Protein AF-A0A960PTH7-F1 (afdb_monomer_lite)

pLDDT: mean 93.3, std 5.94, range [64.81, 98.62]

Sequence (376 aa):
AGHSLGEYNALFAAGCFDFETGLRLVQQRGALMAKVESGGMAAVLGLAEEKVREVLEARGGTVDIANFNLPTQLVLAGPKADVEALVEPLQQTGAERCVVLNVSGAFHSRYMAPVAEEYEAFLRSFSFAPPEIPVLANVDARPYEAGSVAAGLVEQIRSSVRWAETLDFLLGQGVETLEELGPGNVLTKLWATVREAAVAGEAEKAARTLGDEEFRREYGLSYAYVGGASAPGVRGVEFVAALAREGCLAFLDDRRGTEGLAAGVQELRRRLGPQASFGIRLEDDPLRPVEDGGEEARRVEVALSQGVTCVEAAGYHRLTPALVRYRFSGARRDADGTPHAPHRVMALVSRPGAAKLFLEPPPEGIVDDLLAAGQL

Radius of gyration: 33.27 Å; chains: 1; bounding box: 68×44×92 Å

Structure (mmCIF, N/CA/C/O backbone):
data_AF-A0A960PTH7-F1
#
_entry.id   AF-A0A960PTH7-F1
#
loop_
_atom_site.group_PDB
_atom_site.id
_atom_site.type_symbol
_atom_site.label_atom_id
_atom_site.label_alt_id
_atom_site.label_comp_id
_atom_site.label_asym_id
_atom_site.label_entity_id
_atom_site.label_seq_id
_atom_site.pdbx_PDB_ins_code
_atom_site.Cartn_x
_atom_site.Cartn_y
_atom_site.Cartn_z
_atom_site.occupancy
_atom_site.B_iso_or_equiv
_atom_site.auth_seq_id
_atom_site.auth_comp_id
_atom_site.auth_asym_id
_atom_site.auth_atom_id
_atom_site.pdbx_PDB_model_num
ATOM 1 N N . ALA A 1 1 ? 10.901 -14.957 -16.227 1.00 93.88 1 ALA A N 1
ATOM 2 C CA . ALA A 1 1 ? 11.048 -13.548 -16.663 1.00 93.88 1 ALA A CA 1
ATOM 3 C C . ALA A 1 1 ? 12.514 -13.139 -16.557 1.00 93.88 1 ALA A C 1
ATOM 5 O O . ALA A 1 1 ? 13.262 -13.824 -15.870 1.00 93.88 1 ALA A O 1
ATOM 6 N N . GLY A 1 2 ? 12.930 -12.051 -17.205 1.00 96.38 2 GLY A N 1
ATOM 7 C CA . GLY A 1 2 ? 14.285 -11.514 -17.059 1.00 96.38 2 GLY A CA 1
ATOM 8 C C . GLY A 1 2 ? 14.283 -9.993 -17.140 1.00 96.38 2 GLY A C 1
ATOM 9 O O . GLY A 1 2 ? 13.494 -9.433 -17.891 1.00 96.38 2 GLY A O 1
ATOM 10 N N . HIS A 1 3 ? 15.115 -9.332 -16.335 1.00 96.50 3 HIS A N 1
ATOM 11 C CA . HIS A 1 3 ? 15.162 -7.869 -16.243 1.00 96.50 3 HIS A CA 1
ATOM 12 C C . HIS A 1 3 ? 16.068 -7.281 -17.324 1.00 96.50 3 HIS A C 1
ATOM 14 O O . HIS A 1 3 ? 17.238 -7.659 -17.423 1.00 96.50 3 HIS A O 1
ATOM 20 N N . SER A 1 4 ? 15.537 -6.356 -18.126 1.00 95.38 4 SER A N 1
ATOM 21 C CA . SER A 1 4 ? 16.243 -5.685 -19.219 1.00 95.38 4 SER A CA 1
ATOM 22 C C . SER A 1 4 ? 16.925 -6.702 -20.149 1.00 95.38 4 SER A C 1
ATOM 24 O O . SER A 1 4 ? 16.262 -7.501 -20.810 1.00 95.38 4 SER A O 1
ATOM 26 N N . LEU A 1 5 ? 18.259 -6.734 -20.186 1.00 95.06 5 LEU A N 1
ATOM 27 C CA . LEU A 1 5 ? 19.023 -7.696 -20.978 1.00 95.06 5 LEU A CA 1
ATOM 28 C C . LEU A 1 5 ? 18.714 -9.157 -20.603 1.00 95.06 5 LEU A C 1
ATOM 30 O O . LEU A 1 5 ? 18.753 -10.032 -21.465 1.00 95.06 5 LEU A O 1
ATOM 34 N N . GLY A 1 6 ? 18.362 -9.426 -19.344 1.00 96.25 6 GLY A N 1
ATOM 35 C CA . GLY A 1 6 ? 17.998 -10.763 -18.879 1.00 96.25 6 GLY A CA 1
ATOM 36 C C . GLY A 1 6 ? 16.765 -11.345 -19.576 1.00 96.25 6 GLY A C 1
ATOM 37 O O . GLY A 1 6 ? 16.582 -12.560 -19.559 1.00 96.25 6 GLY A O 1
ATOM 38 N N . GLU A 1 7 ? 15.932 -10.520 -20.219 1.00 97.50 7 GLU A N 1
ATOM 39 C CA . GLU A 1 7 ? 14.776 -10.985 -20.993 1.00 97.50 7 GLU A CA 1
ATOM 40 C C . GLU A 1 7 ? 15.187 -11.911 -22.149 1.00 97.50 7 GLU A C 1
ATOM 42 O O . GLU A 1 7 ? 14.515 -12.906 -22.406 1.00 97.50 7 GLU A O 1
ATOM 47 N N . TYR A 1 8 ? 16.351 -11.670 -22.765 1.00 98.06 8 TYR A N 1
ATOM 48 C CA . TYR A 1 8 ? 16.919 -12.546 -23.796 1.00 98.06 8 TYR A CA 1
ATOM 49 C C . TYR A 1 8 ? 17.264 -13.928 -23.234 1.00 98.06 8 TYR A C 1
ATOM 51 O O . TYR A 1 8 ? 16.986 -14.941 -23.871 1.00 98.06 8 TYR A O 1
ATOM 59 N N . ASN A 1 9 ? 17.810 -13.986 -22.016 1.00 96.81 9 ASN A N 1
ATOM 60 C CA . ASN A 1 9 ? 18.118 -15.252 -21.349 1.00 96.81 9 ASN A CA 1
ATOM 61 C C . ASN A 1 9 ? 16.836 -16.023 -21.012 1.00 96.81 9 ASN A C 1
ATOM 63 O O . ASN A 1 9 ? 16.800 -17.243 -21.150 1.00 96.81 9 ASN A O 1
ATOM 67 N N . ALA A 1 10 ? 15.778 -15.318 -20.599 1.00 97.31 10 ALA A N 1
ATOM 68 C CA . ALA A 1 10 ? 14.483 -15.929 -20.318 1.00 97.31 10 ALA A CA 1
ATOM 69 C C . ALA A 1 10 ? 13.827 -16.493 -21.590 1.00 97.31 10 ALA A C 1
ATOM 71 O O . ALA A 1 10 ? 13.313 -17.607 -21.561 1.00 97.31 10 ALA A O 1
ATOM 72 N N . LEU A 1 11 ? 13.887 -15.763 -22.707 1.00 98.31 11 LEU A N 1
ATOM 73 C CA . LEU A 1 11 ? 13.382 -16.224 -24.006 1.00 98.31 11 LEU A CA 1
ATOM 74 C C . LEU A 1 11 ? 14.188 -17.408 -24.555 1.00 98.31 11 LEU A C 1
ATOM 76 O O . LEU A 1 11 ? 13.600 -18.360 -25.065 1.00 98.31 11 LEU A O 1
ATOM 80 N N . PHE A 1 12 ? 15.515 -17.387 -24.399 1.00 98.00 12 PHE A N 1
ATOM 81 C CA . PHE A 1 12 ? 16.378 -18.525 -24.718 1.00 98.00 12 PHE A CA 1
ATOM 82 C C . PHE A 1 12 ? 15.995 -19.765 -23.901 1.00 98.00 12 PHE A C 1
ATOM 84 O O . PHE A 1 12 ? 15.771 -20.833 -24.465 1.00 98.00 12 PHE A O 1
ATOM 91 N N . ALA A 1 13 ? 15.854 -19.619 -22.579 1.00 97.44 13 ALA A N 1
ATOM 92 C CA . ALA A 1 13 ? 15.452 -20.712 -21.695 1.00 97.44 13 ALA A CA 1
ATOM 93 C C . ALA A 1 13 ? 14.042 -21.249 -22.007 1.00 97.44 13 ALA A C 1
ATOM 95 O O . ALA A 1 13 ? 13.768 -22.418 -21.757 1.00 97.44 13 ALA A O 1
ATOM 96 N N . ALA A 1 14 ? 13.166 -20.412 -22.572 1.00 98.00 14 ALA A N 1
ATOM 97 C CA . ALA A 1 14 ? 11.835 -20.792 -23.038 1.00 98.00 14 ALA A CA 1
ATOM 98 C C . ALA A 1 14 ? 11.810 -21.335 -24.481 1.00 98.00 14 ALA A C 1
ATOM 100 O O . ALA A 1 14 ? 10.728 -21.492 -25.042 1.00 98.00 14 ALA A O 1
ATOM 101 N N . GLY A 1 15 ? 12.968 -21.581 -25.104 1.00 98.00 15 GLY A N 1
ATOM 102 C CA . GLY A 1 15 ? 13.062 -22.216 -26.422 1.00 98.00 15 GLY A CA 1
ATOM 103 C C . GLY A 1 15 ? 12.757 -21.302 -27.613 1.00 98.00 15 GLY A C 1
ATOM 104 O O . GLY A 1 15 ? 12.585 -21.793 -28.725 1.00 98.00 15 GLY A O 1
ATOM 105 N N . CYS A 1 16 ? 12.709 -19.977 -27.429 1.00 98.25 16 CYS A N 1
ATOM 106 C CA . CYS A 1 16 ? 12.336 -19.051 -28.509 1.00 98.25 16 CYS A CA 1
ATOM 107 C C . CYS A 1 16 ? 13.377 -18.980 -29.641 1.00 98.25 16 CYS A C 1
ATOM 109 O O . CYS A 1 16 ? 13.038 -18.619 -30.768 1.00 98.25 16 CYS A O 1
ATOM 111 N N . PHE A 1 17 ? 14.642 -19.272 -29.335 1.00 98.19 17 PHE A N 1
ATOM 112 C CA . PHE A 1 17 ? 15.774 -19.283 -30.263 1.00 98.19 17 PHE A CA 1
ATOM 113 C C . PHE A 1 17 ? 16.934 -20.105 -29.685 1.00 98.19 17 PHE A C 1
ATOM 115 O O . PHE A 1 17 ? 16.954 -20.401 -28.491 1.00 98.19 17 PHE A O 1
ATOM 122 N N . ASP A 1 18 ? 17.912 -20.461 -30.520 1.00 98.12 18 ASP A N 1
ATOM 123 C CA . ASP A 1 18 ? 19.116 -21.181 -30.093 1.00 98.12 18 ASP A CA 1
ATOM 124 C C . ASP A 1 18 ? 20.200 -20.260 -29.498 1.00 98.12 18 ASP A C 1
ATOM 126 O O . ASP A 1 18 ? 20.119 -19.030 -29.532 1.00 98.12 18 ASP A O 1
ATOM 130 N N . PHE A 1 19 ? 21.240 -20.866 -28.922 1.00 97.81 19 PHE A N 1
ATOM 131 C CA . PHE A 1 19 ? 22.299 -20.138 -28.220 1.00 97.81 19 PHE A CA 1
ATOM 132 C C . PHE A 1 19 ? 23.084 -19.188 -29.138 1.00 97.81 19 PHE A C 1
ATOM 134 O O . PHE A 1 19 ? 23.371 -18.054 -28.752 1.00 97.81 19 PHE A O 1
ATOM 141 N N . GLU A 1 20 ? 23.415 -19.626 -30.358 1.00 98.19 20 GLU A N 1
ATOM 142 C CA . GLU A 1 20 ? 24.152 -18.802 -31.323 1.00 98.19 20 GLU A CA 1
ATOM 143 C C . GLU A 1 20 ? 23.335 -17.571 -31.729 1.00 98.19 20 GLU A C 1
ATOM 145 O O . GLU A 1 20 ? 23.852 -16.450 -31.737 1.00 98.19 20 GLU A O 1
ATOM 150 N N . THR A 1 21 ? 22.042 -17.760 -31.997 1.00 98.06 21 THR A N 1
ATOM 151 C CA . THR A 1 21 ? 21.104 -16.669 -32.258 1.00 98.06 21 THR A CA 1
ATOM 152 C C . THR A 1 21 ? 21.061 -15.717 -31.072 1.00 98.06 21 THR A C 1
ATOM 154 O O . THR A 1 21 ? 21.296 -14.524 -31.252 1.00 98.06 21 THR A O 1
ATOM 157 N N . GLY A 1 22 ? 20.863 -16.227 -29.853 1.00 98.00 22 GLY A N 1
ATOM 158 C CA . GLY A 1 22 ? 20.841 -15.414 -28.636 1.00 98.00 22 GLY A CA 1
ATOM 159 C C . GLY A 1 22 ? 22.091 -14.544 -28.464 1.00 98.00 22 GLY A C 1
ATOM 160 O O . GLY A 1 22 ? 21.979 -13.348 -28.186 1.00 98.00 22 GLY A O 1
ATOM 161 N N . LEU A 1 23 ? 23.282 -15.101 -28.711 1.00 97.88 23 LEU A N 1
ATOM 162 C CA . LEU A 1 23 ? 24.537 -14.346 -28.677 1.00 97.88 23 LEU A CA 1
ATOM 163 C C . LEU A 1 23 ? 24.570 -13.223 -29.716 1.00 97.88 23 LEU A C 1
ATOM 165 O O . LEU A 1 23 ? 24.941 -12.098 -29.380 1.00 97.88 23 LEU A O 1
ATOM 169 N N . ARG A 1 24 ? 24.161 -13.498 -30.960 1.00 98.38 24 ARG A N 1
ATOM 170 C CA . ARG A 1 24 ? 24.108 -12.490 -32.034 1.00 98.38 24 ARG A CA 1
ATOM 171 C C . ARG A 1 24 ? 23.118 -11.372 -31.705 1.00 98.38 24 ARG A C 1
ATOM 173 O O . ARG A 1 24 ? 23.429 -10.202 -31.924 1.00 98.38 24 ARG A O 1
ATOM 180 N N . LEU A 1 25 ? 21.962 -11.720 -31.138 1.00 98.38 25 LEU A N 1
ATOM 181 C CA . LEU A 1 25 ? 20.942 -10.768 -30.696 1.00 98.38 25 LEU A CA 1
ATOM 182 C C . LEU A 1 25 ? 21.478 -9.821 -29.617 1.00 98.38 25 LEU A C 1
ATOM 184 O O . LEU A 1 25 ? 21.355 -8.600 -29.755 1.00 98.38 25 LEU A O 1
ATOM 188 N N . VAL A 1 26 ? 22.098 -10.373 -28.571 1.00 97.75 26 VAL A N 1
ATOM 189 C CA . VAL A 1 26 ? 22.667 -9.604 -27.455 1.00 97.75 26 VAL A CA 1
ATOM 190 C C . VAL A 1 26 ? 23.863 -8.766 -27.906 1.00 97.75 26 VAL A C 1
ATOM 192 O O . VAL A 1 26 ? 23.957 -7.593 -27.538 1.00 97.75 26 VAL A O 1
ATOM 195 N N . GLN A 1 27 ? 24.749 -9.327 -28.733 1.00 98.12 27 GLN A N 1
ATOM 196 C CA . GLN A 1 27 ? 25.899 -8.615 -29.287 1.00 98.12 27 GLN A CA 1
ATOM 197 C C . GLN A 1 27 ? 25.453 -7.399 -30.098 1.00 98.12 27 GLN A C 1
ATOM 199 O O . GLN A 1 27 ? 25.960 -6.302 -29.868 1.00 98.12 27 GLN A O 1
ATOM 204 N N . GLN A 1 28 ? 24.493 -7.574 -31.012 1.00 97.94 28 GLN A N 1
ATOM 205 C CA . GLN A 1 28 ? 24.005 -6.472 -31.834 1.00 97.94 28 GLN A CA 1
ATOM 206 C C . GLN A 1 28 ? 23.316 -5.405 -30.981 1.00 97.94 28 GLN A C 1
ATOM 208 O O . GLN A 1 28 ? 23.602 -4.222 -31.148 1.00 97.94 28 GLN A O 1
ATOM 213 N N . ARG A 1 29 ? 22.464 -5.802 -30.025 1.00 97.00 29 ARG A N 1
ATOM 214 C CA . ARG A 1 29 ? 21.823 -4.858 -29.097 1.00 97.00 29 ARG A CA 1
ATOM 215 C C . ARG A 1 29 ? 22.868 -4.046 -28.333 1.00 97.00 29 ARG A C 1
ATOM 217 O O . ARG A 1 29 ? 22.793 -2.822 -28.310 1.00 97.00 29 ARG A O 1
ATOM 224 N N . GLY A 1 30 ? 23.860 -4.715 -27.746 1.00 95.38 30 GLY A N 1
ATOM 225 C CA . GLY A 1 30 ? 24.946 -4.063 -27.015 1.00 95.38 30 GLY A CA 1
ATOM 226 C C . GLY A 1 30 ? 25.763 -3.117 -27.895 1.00 95.38 30 GLY A C 1
ATOM 227 O O . GLY A 1 30 ? 26.033 -1.991 -27.488 1.00 95.38 30 GLY A O 1
ATOM 228 N N . ALA A 1 31 ? 26.098 -3.535 -29.119 1.00 96.69 31 ALA A N 1
ATOM 229 C CA . ALA A 1 31 ? 26.836 -2.715 -30.073 1.00 96.69 31 ALA A CA 1
ATOM 230 C C . ALA A 1 31 ? 26.061 -1.456 -30.485 1.00 96.69 31 ALA A C 1
ATOM 232 O O . ALA A 1 31 ? 26.655 -0.385 -30.564 1.00 96.69 31 ALA A O 1
ATOM 233 N N . LEU A 1 32 ? 24.749 -1.559 -30.726 1.00 96.06 32 LEU A N 1
ATOM 234 C CA . LEU A 1 32 ? 23.913 -0.402 -31.050 1.00 96.06 32 LEU A CA 1
ATOM 235 C C . LEU A 1 32 ? 23.756 0.538 -29.847 1.00 96.06 32 LEU A C 1
ATOM 237 O O . LEU A 1 32 ? 23.947 1.742 -29.984 1.00 96.06 32 LEU A O 1
ATOM 241 N N . MET A 1 33 ? 23.485 -0.005 -28.657 1.00 93.19 33 MET A N 1
ATOM 242 C CA . MET A 1 33 ? 23.345 0.789 -27.431 1.00 93.19 33 MET A CA 1
ATOM 243 C C . MET A 1 33 ? 24.646 1.503 -27.039 1.00 93.19 33 MET A C 1
ATOM 245 O O . MET A 1 33 ? 24.597 2.619 -26.530 1.00 93.19 33 MET A O 1
ATOM 249 N N . ALA A 1 34 ? 25.809 0.903 -27.310 1.00 91.88 34 ALA A N 1
ATOM 250 C CA . ALA A 1 34 ? 27.113 1.507 -27.039 1.00 91.88 34 ALA A CA 1
ATOM 251 C C . ALA A 1 34 ? 27.437 2.718 -27.935 1.00 91.88 34 ALA A C 1
ATOM 253 O O . ALA A 1 34 ? 28.295 3.516 -27.567 1.00 91.88 34 ALA A O 1
ATOM 254 N N . LYS A 1 35 ? 26.764 2.876 -29.086 1.00 90.81 35 LYS A N 1
ATOM 255 C CA . LYS A 1 35 ? 26.914 4.059 -29.957 1.00 90.81 35 LYS A CA 1
ATOM 256 C C . LYS A 1 35 ? 26.197 5.293 -29.410 1.00 90.81 35 LYS A C 1
ATOM 258 O O . LYS A 1 35 ? 26.411 6.387 -29.920 1.00 90.81 35 LYS A O 1
ATOM 263 N N . VAL A 1 36 ? 25.304 5.121 -28.434 1.00 90.25 36 VAL A N 1
ATOM 264 C CA . VAL A 1 36 ? 24.558 6.238 -27.860 1.00 90.25 36 VAL A CA 1
ATOM 265 C C . VAL A 1 36 ? 25.483 7.054 -26.967 1.00 90.25 36 VAL A C 1
ATOM 267 O O . VAL A 1 36 ? 26.078 6.537 -26.019 1.00 90.25 36 VAL A O 1
ATOM 270 N N . GLU A 1 37 ? 25.542 8.349 -27.255 1.00 88.19 37 GLU A N 1
ATOM 271 C CA . GLU A 1 37 ? 26.291 9.338 -26.489 1.00 88.19 37 GLU A CA 1
ATOM 272 C C . GLU A 1 37 ? 25.348 10.345 -25.818 1.00 88.19 37 GLU A C 1
ATOM 274 O O . GLU A 1 37 ? 24.169 10.454 -26.155 1.00 88.19 37 GLU A O 1
ATOM 279 N N . SER A 1 38 ? 25.888 11.127 -24.881 1.00 88.00 38 SER A N 1
ATOM 280 C CA . SER A 1 38 ? 25.204 12.253 -24.217 1.00 88.00 38 SER A CA 1
ATOM 281 C C . SER A 1 38 ? 23.955 11.903 -23.384 1.00 88.00 38 SER A C 1
ATOM 283 O O . SER A 1 38 ? 23.288 12.806 -22.869 1.00 88.00 38 SER A O 1
ATOM 285 N N . GLY A 1 39 ? 23.656 10.617 -23.192 1.00 94.69 39 GLY A N 1
ATOM 286 C CA . GLY A 1 39 ? 22.621 10.146 -22.278 1.00 94.69 39 GLY A CA 1
ATOM 287 C C . GLY A 1 39 ? 23.155 9.903 -20.867 1.00 94.69 39 GLY A C 1
ATOM 288 O O . GLY A 1 39 ? 24.359 9.785 -20.639 1.00 94.69 39 GLY A O 1
ATOM 289 N N . GLY A 1 40 ? 22.244 9.815 -19.908 1.00 96.69 40 GLY A N 1
ATOM 290 C CA . GLY A 1 40 ? 22.547 9.429 -18.537 1.00 96.69 40 GLY A CA 1
ATOM 291 C C . GLY A 1 40 ? 21.363 8.732 -17.885 1.00 96.69 40 GLY A C 1
ATOM 292 O O . GLY A 1 40 ? 20.231 8.806 -18.370 1.00 96.69 40 GLY A O 1
ATOM 293 N N . MET A 1 41 ? 21.640 8.052 -16.774 1.00 98.38 41 MET A N 1
ATOM 294 C CA . MET A 1 41 ? 20.618 7.424 -15.943 1.00 98.38 41 MET A CA 1
ATOM 295 C C . MET A 1 41 ? 20.898 7.665 -14.460 1.00 98.38 41 MET A C 1
ATOM 297 O O . MET A 1 41 ? 22.057 7.785 -14.060 1.00 98.38 41 MET A O 1
ATOM 301 N N . ALA A 1 42 ? 19.853 7.696 -13.636 1.00 98.31 42 ALA A N 1
ATOM 302 C CA . ALA A 1 42 ? 19.981 7.785 -12.183 1.00 98.31 42 ALA A CA 1
ATOM 303 C C . ALA A 1 42 ? 18.985 6.863 -11.477 1.00 98.31 42 ALA A C 1
ATOM 305 O O . ALA A 1 42 ? 17.810 6.832 -11.826 1.00 98.31 42 ALA A O 1
ATOM 306 N N . ALA A 1 43 ? 19.446 6.123 -10.471 1.00 98.25 43 ALA A N 1
ATOM 307 C CA . ALA A 1 43 ? 18.582 5.344 -9.593 1.00 98.25 43 ALA A CA 1
ATOM 308 C C . ALA A 1 43 ? 18.042 6.227 -8.463 1.00 98.25 43 ALA A C 1
ATOM 310 O O . ALA A 1 43 ? 18.821 6.910 -7.797 1.00 98.25 43 ALA A O 1
ATOM 311 N N . VAL A 1 44 ? 16.734 6.166 -8.227 1.00 98.44 44 VAL A N 1
ATOM 312 C CA . VAL A 1 44 ? 16.020 6.881 -7.162 1.00 98.44 44 VAL A CA 1
ATOM 313 C C . VAL A 1 44 ? 15.465 5.848 -6.188 1.00 98.44 44 VAL A C 1
ATOM 315 O O . VAL A 1 44 ? 14.751 4.935 -6.602 1.00 98.44 44 VAL A O 1
ATOM 318 N N . LEU A 1 45 ? 15.824 5.968 -4.911 1.00 97.88 45 LEU A N 1
ATOM 319 C CA . LEU A 1 45 ? 15.453 5.045 -3.838 1.00 97.88 45 LEU A CA 1
ATOM 320 C C . LEU A 1 45 ? 14.666 5.775 -2.750 1.00 97.88 45 LEU A C 1
ATOM 322 O O . LEU A 1 45 ? 15.040 6.880 -2.351 1.00 97.88 45 LEU A O 1
ATOM 326 N N . GLY A 1 46 ? 13.616 5.127 -2.251 1.00 96.56 46 GLY A N 1
ATOM 327 C CA . GLY A 1 46 ? 12.817 5.601 -1.123 1.00 96.56 46 GLY A CA 1
ATOM 328 C C . GLY A 1 46 ? 11.827 6.715 -1.469 1.00 96.56 46 GLY A C 1
ATOM 329 O O . GLY A 1 46 ? 11.315 7.360 -0.564 1.00 96.56 46 GLY A O 1
ATOM 330 N N . LEU A 1 47 ? 11.544 6.957 -2.754 1.00 97.31 47 LEU A N 1
ATOM 331 C CA . LEU A 1 47 ? 10.579 7.974 -3.182 1.00 97.31 47 LEU A CA 1
ATOM 332 C C . LEU A 1 47 ? 9.504 7.364 -4.076 1.00 97.31 47 LEU A C 1
ATOM 334 O O . LEU A 1 47 ? 9.827 6.677 -5.042 1.00 97.31 47 LEU A O 1
ATOM 338 N N . ALA A 1 48 ? 8.241 7.634 -3.747 1.00 96.38 48 ALA A N 1
ATOM 339 C CA . ALA A 1 48 ? 7.091 7.156 -4.505 1.00 96.38 48 ALA A CA 1
ATOM 340 C C . ALA A 1 48 ? 7.056 7.738 -5.928 1.00 96.38 48 ALA A C 1
ATOM 342 O O . ALA A 1 48 ? 7.461 8.885 -6.154 1.00 96.38 48 ALA A O 1
ATOM 343 N N . GLU A 1 49 ? 6.536 6.956 -6.873 1.00 96.00 49 GLU A N 1
ATOM 344 C CA . GLU A 1 49 ? 6.416 7.326 -8.286 1.00 96.00 49 GLU A CA 1
ATOM 345 C C . GLU A 1 49 ? 5.732 8.677 -8.496 1.00 96.00 49 GLU A C 1
ATOM 347 O O . GLU A 1 49 ? 6.225 9.497 -9.271 1.00 96.00 49 GLU A O 1
ATOM 352 N N . GLU A 1 50 ? 4.644 8.945 -7.779 1.00 96.81 50 GLU A N 1
ATOM 353 C CA . GLU A 1 50 ? 3.870 10.178 -7.916 1.00 96.81 50 GLU A CA 1
ATOM 354 C C . GLU A 1 50 ? 4.738 11.402 -7.611 1.00 96.81 50 GLU A C 1
ATOM 356 O O . GLU A 1 50 ? 4.729 12.383 -8.353 1.00 96.81 50 GLU A O 1
ATOM 361 N N . LYS A 1 51 ? 5.569 11.316 -6.566 1.00 97.38 51 LYS A N 1
ATOM 362 C CA . LYS A 1 51 ? 6.494 12.390 -6.183 1.00 97.38 51 LYS A CA 1
ATOM 363 C C . LYS A 1 51 ? 7.633 12.560 -7.169 1.00 97.38 51 LYS A C 1
ATOM 365 O O . LYS A 1 51 ? 8.036 13.687 -7.444 1.00 97.38 51 LYS A O 1
ATOM 370 N N . VAL A 1 52 ? 8.125 11.467 -7.744 1.00 97.25 52 VAL A N 1
ATOM 371 C CA . VAL A 1 52 ? 9.105 11.550 -8.828 1.00 97.25 52 VAL A CA 1
ATOM 372 C C . VAL A 1 52 ? 8.492 12.258 -10.037 1.00 97.25 52 VAL A C 1
ATOM 374 O O . VAL A 1 52 ? 9.105 13.187 -10.557 1.00 97.25 52 VAL A O 1
ATOM 377 N N . ARG A 1 53 ? 7.266 11.903 -10.444 1.00 96.19 53 ARG A N 1
ATOM 378 C CA . ARG A 1 53 ? 6.565 12.553 -11.564 1.00 96.19 53 ARG A CA 1
ATOM 379 C C . ARG A 1 53 ? 6.348 14.048 -11.335 1.00 96.19 53 ARG A C 1
ATOM 381 O O . ARG A 1 53 ? 6.667 14.824 -12.230 1.00 96.19 53 ARG A O 1
ATOM 388 N N . GLU A 1 54 ? 5.916 14.454 -10.139 1.00 95.38 54 GLU A N 1
ATOM 389 C CA . GLU A 1 54 ? 5.777 15.873 -9.763 1.00 95.38 54 GLU A CA 1
ATOM 390 C C . GLU A 1 54 ? 7.084 16.659 -10.004 1.00 95.38 54 GLU A C 1
ATOM 392 O O . GLU A 1 54 ? 7.074 17.750 -10.581 1.00 95.38 54 GLU A O 1
ATOM 397 N N . VAL A 1 55 ? 8.233 16.090 -9.616 1.00 95.75 55 VAL A N 1
ATOM 398 C CA . VAL A 1 55 ? 9.551 16.718 -9.817 1.00 95.75 55 VAL A CA 1
ATOM 399 C C . VAL A 1 55 ? 9.933 16.779 -11.300 1.00 95.75 55 VAL A C 1
ATOM 401 O O . VAL A 1 55 ? 10.468 17.796 -11.751 1.00 95.75 55 VAL A O 1
ATOM 404 N N . LEU A 1 56 ? 9.664 15.718 -12.067 1.00 95.56 56 LEU A N 1
ATOM 405 C CA . LEU A 1 56 ? 9.963 15.664 -13.503 1.00 95.56 56 LEU A CA 1
ATOM 406 C C . LEU A 1 56 ? 9.139 16.686 -14.302 1.00 95.56 56 LEU A C 1
ATOM 408 O O . LEU A 1 56 ? 9.679 17.374 -15.174 1.00 95.56 56 LEU A O 1
ATOM 412 N N . GLU A 1 57 ? 7.850 16.819 -13.990 1.00 92.75 57 GLU A N 1
ATOM 413 C CA . GLU A 1 57 ? 6.948 17.781 -14.631 1.00 92.75 57 GLU A CA 1
ATOM 414 C C . GLU A 1 57 ? 7.390 19.224 -14.367 1.00 92.75 57 GLU A C 1
ATOM 416 O O . GLU A 1 57 ? 7.487 20.026 -15.299 1.00 92.75 57 GLU A O 1
ATOM 421 N N . ALA A 1 58 ? 7.774 19.538 -13.125 1.00 90.81 58 ALA A N 1
ATOM 422 C CA . ALA A 1 58 ? 8.286 20.857 -12.753 1.00 90.81 58 ALA A CA 1
ATOM 423 C C . ALA A 1 58 ? 9.590 21.246 -13.482 1.00 90.81 58 ALA A C 1
ATOM 425 O O . ALA A 1 58 ? 9.951 22.424 -13.524 1.00 90.81 58 ALA A O 1
ATOM 426 N N . ARG A 1 59 ? 10.310 20.272 -14.054 1.00 84.88 59 ARG A N 1
ATOM 427 C CA . ARG A 1 59 ? 11.611 20.450 -14.721 1.00 84.88 59 ARG A CA 1
ATOM 428 C C . ARG A 1 59 ? 11.550 20.315 -16.245 1.00 84.88 59 ARG A C 1
ATOM 430 O O . ARG A 1 59 ? 12.592 20.320 -16.890 1.00 84.88 59 ARG A O 1
ATOM 437 N N . GLY A 1 60 ? 10.351 20.265 -16.827 1.00 80.12 60 GLY A N 1
ATOM 438 C CA . GLY A 1 60 ? 10.161 20.346 -18.278 1.00 80.12 60 GLY A CA 1
ATOM 439 C C . GLY A 1 60 ? 10.124 19.005 -19.018 1.00 80.12 60 GLY A C 1
ATOM 440 O O . GLY A 1 60 ? 10.144 19.008 -20.246 1.00 80.12 60 GLY A O 1
ATOM 441 N N . GLY A 1 61 ? 10.034 17.870 -18.311 1.00 82.44 61 GLY A N 1
ATOM 442 C CA . GLY A 1 61 ? 9.655 16.579 -18.908 1.00 82.44 61 GLY A CA 1
ATOM 443 C C . GLY A 1 61 ? 10.634 15.981 -19.932 1.00 82.44 61 GLY A C 1
ATOM 444 O O . GLY A 1 61 ? 10.208 15.224 -20.808 1.00 82.44 61 GLY A O 1
ATOM 445 N N . THR A 1 62 ? 11.927 16.312 -19.848 1.00 92.81 62 THR A N 1
ATOM 446 C CA . THR A 1 62 ? 12.996 15.773 -20.716 1.00 92.81 62 THR A CA 1
ATOM 447 C C . THR A 1 62 ? 13.573 14.440 -20.230 1.00 92.81 62 THR A C 1
ATOM 449 O O . THR A 1 62 ? 14.381 13.823 -20.918 1.00 92.81 62 THR A O 1
ATOM 452 N N . VAL A 1 63 ? 13.169 13.972 -19.050 1.00 97.31 63 VAL A N 1
ATOM 453 C CA . VAL A 1 63 ? 13.659 12.735 -18.436 1.00 97.31 63 VAL A CA 1
ATOM 454 C C . VAL A 1 63 ? 12.503 11.750 -18.297 1.00 97.31 63 VAL A C 1
ATOM 456 O O . VAL A 1 63 ? 11.447 12.092 -17.767 1.00 97.31 63 VAL A O 1
ATOM 459 N N . ASP A 1 64 ? 12.718 10.527 -18.772 1.00 97.81 64 ASP A N 1
ATOM 460 C CA . ASP A 1 64 ? 11.780 9.412 -18.669 1.00 97.81 64 ASP A CA 1
ATOM 461 C C . ASP A 1 64 ? 12.082 8.556 -17.433 1.00 97.81 64 ASP A C 1
ATOM 463 O O . ASP A 1 64 ? 13.215 8.501 -16.947 1.00 97.81 64 ASP A O 1
ATOM 467 N N . ILE A 1 65 ? 11.077 7.822 -16.953 1.00 98.31 65 ILE A N 1
ATOM 468 C CA . ILE A 1 65 ? 11.288 6.730 -15.997 1.00 98.31 65 ILE A CA 1
ATOM 469 C C . ILE A 1 65 ? 11.587 5.462 -16.804 1.00 98.31 65 ILE A C 1
ATOM 471 O O . ILE A 1 65 ? 10.708 4.906 -17.457 1.00 98.31 65 ILE A O 1
ATOM 475 N N . ALA A 1 66 ? 12.835 5.009 -16.767 1.00 98.25 66 ALA A N 1
ATOM 476 C CA . ALA A 1 66 ? 13.332 3.844 -17.494 1.00 98.25 66 ALA A CA 1
ATOM 477 C C . ALA A 1 66 ? 13.016 2.511 -16.808 1.00 98.25 66 ALA A C 1
ATOM 479 O O . ALA A 1 66 ? 12.790 1.506 -17.480 1.00 98.25 66 ALA A O 1
ATOM 480 N N . ASN A 1 67 ? 12.991 2.471 -15.476 1.00 98.50 67 ASN A N 1
ATOM 481 C CA . ASN A 1 67 ? 12.675 1.250 -14.738 1.00 98.50 67 ASN A CA 1
ATOM 482 C C . ASN A 1 67 ? 11.754 1.553 -13.560 1.00 98.50 67 ASN A C 1
ATOM 484 O O . ASN A 1 67 ? 12.056 2.424 -12.745 1.00 98.50 67 ASN A O 1
ATOM 488 N N . PHE A 1 68 ? 10.704 0.749 -13.431 1.00 98.25 68 PHE A N 1
ATOM 489 C CA . PHE A 1 68 ? 9.871 0.638 -12.241 1.00 98.25 68 PHE A CA 1
ATOM 490 C C . PHE A 1 68 ? 10.269 -0.659 -11.538 1.00 98.25 68 PHE A C 1
ATOM 492 O O . PHE A 1 68 ? 9.778 -1.726 -11.900 1.00 98.25 68 PHE A O 1
ATOM 499 N N . ASN A 1 69 ? 11.230 -0.606 -10.609 1.00 97.81 69 ASN A N 1
ATOM 500 C CA . ASN A 1 69 ? 11.756 -1.814 -9.958 1.00 97.81 69 ASN A CA 1
ATOM 501 C C . ASN A 1 69 ? 10.956 -2.189 -8.705 1.00 97.81 69 ASN A C 1
ATOM 503 O O . ASN A 1 69 ? 10.710 -3.370 -8.482 1.00 97.81 69 ASN A O 1
ATOM 507 N N . LEU A 1 70 ? 10.552 -1.184 -7.924 1.00 96.69 70 LEU A N 1
ATOM 508 C CA . LEU A 1 70 ? 9.597 -1.250 -6.810 1.00 96.69 70 LEU A CA 1
ATOM 509 C C . LEU A 1 70 ? 8.780 0.055 -6.800 1.00 96.69 70 LEU A C 1
ATOM 511 O O . LEU A 1 70 ? 9.234 1.029 -7.408 1.00 96.69 70 LEU A O 1
ATOM 515 N N . PRO A 1 71 ? 7.665 0.138 -6.047 1.00 94.38 71 PRO A N 1
ATOM 516 C CA . PRO A 1 71 ? 6.897 1.382 -5.897 1.00 94.38 71 PRO A CA 1
ATOM 517 C C . PRO A 1 71 ? 7.726 2.602 -5.458 1.00 94.38 71 PRO A C 1
ATOM 519 O O . PRO A 1 71 ? 7.372 3.738 -5.758 1.00 94.38 71 PRO A O 1
ATOM 522 N N . THR A 1 72 ? 8.847 2.370 -4.765 1.00 96.06 72 THR A N 1
ATOM 523 C CA . THR A 1 72 ? 9.771 3.411 -4.284 1.00 96.06 72 THR A CA 1
ATOM 524 C C . THR A 1 72 ? 11.203 3.261 -4.810 1.00 96.06 72 THR A C 1
ATOM 526 O O . THR A 1 72 ? 12.120 3.918 -4.315 1.00 96.06 72 THR A O 1
ATOM 529 N N . GLN A 1 73 ? 11.424 2.395 -5.806 1.00 97.81 73 GLN A N 1
ATOM 530 C CA . GLN A 1 73 ? 12.725 2.217 -6.456 1.00 97.81 73 GLN A CA 1
ATOM 531 C C . GLN A 1 73 ? 12.575 2.333 -7.967 1.00 97.81 73 GLN A C 1
ATOM 533 O O . GLN A 1 73 ? 12.129 1.400 -8.641 1.00 97.81 73 GLN A O 1
ATOM 538 N N . LEU A 1 74 ? 13.026 3.463 -8.500 1.00 98.44 74 LEU A N 1
ATOM 539 C CA . LEU A 1 74 ? 12.899 3.817 -9.908 1.00 98.44 74 LEU A CA 1
ATOM 540 C C . LEU A 1 74 ? 14.272 4.077 -10.528 1.00 98.44 74 LEU A C 1
ATOM 542 O O . LEU A 1 74 ? 15.255 4.332 -9.828 1.00 98.44 74 LEU A O 1
ATOM 546 N N . VAL A 1 75 ? 14.345 4.037 -11.854 1.00 98.50 75 VAL A N 1
ATOM 547 C CA . VAL A 1 75 ? 15.504 4.528 -12.606 1.00 98.50 75 VAL A CA 1
ATOM 548 C C . VAL A 1 75 ? 15.028 5.550 -13.619 1.00 98.50 75 VAL A C 1
ATOM 550 O O . VAL A 1 75 ? 14.084 5.296 -14.359 1.00 98.50 75 VAL A O 1
ATOM 553 N N . LEU A 1 76 ? 15.690 6.697 -13.644 1.00 98.50 76 LEU A N 1
ATOM 554 C CA . LEU A 1 76 ? 15.460 7.788 -14.578 1.00 98.50 76 LEU A CA 1
ATOM 555 C C . LEU A 1 76 ? 16.444 7.701 -15.740 1.00 98.50 76 LEU A C 1
ATOM 557 O O . LEU A 1 76 ? 17.581 7.277 -15.534 1.00 98.50 76 LEU A O 1
ATOM 561 N N . ALA A 1 77 ? 16.033 8.132 -16.929 1.00 98.19 77 ALA A N 1
ATOM 562 C CA . ALA A 1 77 ? 16.873 8.176 -18.120 1.00 98.19 77 ALA A CA 1
ATOM 563 C C . ALA A 1 77 ? 16.555 9.398 -18.989 1.00 98.19 77 ALA A C 1
ATOM 565 O O . ALA A 1 77 ? 15.396 9.711 -19.249 1.00 98.19 77 ALA A O 1
ATOM 566 N N . GLY A 1 78 ? 17.591 10.079 -19.470 1.00 97.50 78 GLY A N 1
ATOM 567 C CA . GLY A 1 78 ? 17.445 11.255 -20.325 1.00 97.50 78 GLY A CA 1
ATOM 568 C C . GLY A 1 78 ? 18.791 11.884 -20.677 1.00 97.50 78 GLY A C 1
ATOM 569 O O . GLY A 1 78 ? 19.828 11.225 -20.530 1.00 97.50 78 GLY A O 1
ATOM 570 N N . PRO A 1 79 ? 18.813 13.149 -21.133 1.00 96.56 79 PRO A N 1
ATOM 571 C CA . PRO A 1 79 ? 20.054 13.886 -21.332 1.00 96.56 79 PRO A CA 1
ATOM 572 C C . PRO A 1 79 ? 20.863 13.907 -20.035 1.00 96.56 79 PRO A C 1
ATOM 574 O O . PRO A 1 79 ? 20.314 14.134 -18.956 1.00 96.56 79 PRO A O 1
ATOM 577 N N . LYS A 1 80 ? 22.176 13.667 -20.127 1.00 95.94 80 LYS A N 1
ATOM 578 C CA . LYS A 1 80 ? 23.026 13.488 -18.940 1.00 95.94 80 LYS A CA 1
ATOM 579 C C . LYS A 1 80 ? 22.921 14.650 -17.945 1.00 95.94 80 LYS A C 1
ATOM 581 O O . LYS A 1 80 ? 22.730 14.417 -16.756 1.00 95.94 80 LYS A O 1
ATOM 586 N N . ALA A 1 81 ? 23.005 15.882 -18.447 1.00 95.12 81 ALA A N 1
ATOM 587 C CA . ALA A 1 81 ? 22.934 17.085 -17.622 1.00 95.12 81 ALA A CA 1
ATOM 588 C C . ALA A 1 81 ? 21.586 17.215 -16.892 1.00 95.12 81 ALA A C 1
ATOM 590 O O . ALA A 1 81 ? 21.556 17.600 -15.725 1.00 95.12 81 ALA A O 1
ATOM 591 N N . ASP A 1 82 ? 20.486 16.844 -17.549 1.00 96.25 82 ASP A N 1
ATOM 592 C CA . ASP A 1 82 ? 19.141 16.930 -16.976 1.00 96.25 82 ASP A CA 1
ATOM 593 C C . ASP A 1 82 ? 18.959 15.898 -15.858 1.00 96.25 82 ASP A C 1
ATOM 595 O O . ASP A 1 82 ? 18.442 16.217 -14.790 1.00 96.25 82 ASP A O 1
ATOM 599 N N . VAL A 1 83 ? 19.447 14.670 -16.067 1.00 97.00 83 VAL A N 1
ATOM 600 C CA . VAL A 1 83 ? 19.427 13.613 -15.046 1.00 97.00 83 VAL A CA 1
ATOM 601 C C . VAL A 1 83 ? 20.280 13.992 -13.833 1.00 97.00 83 VAL A C 1
ATOM 603 O O . VAL A 1 83 ? 19.847 13.813 -12.695 1.00 97.00 83 VAL A O 1
ATOM 606 N N . GLU A 1 84 ? 21.474 14.547 -14.050 1.00 96.00 84 GLU A N 1
ATOM 607 C CA . GLU A 1 84 ? 22.349 15.023 -12.970 1.00 96.00 84 GLU A CA 1
ATOM 608 C C . GLU A 1 84 ? 21.708 16.178 -12.182 1.00 96.00 84 GLU A C 1
ATOM 610 O O . GLU A 1 84 ? 21.778 16.203 -10.952 1.00 96.00 84 GLU A O 1
ATOM 615 N N . ALA A 1 85 ? 21.010 17.090 -12.864 1.00 95.94 85 ALA A N 1
ATOM 616 C CA . ALA A 1 85 ? 20.322 18.220 -12.241 1.00 95.94 85 ALA A CA 1
ATOM 617 C C . ALA A 1 85 ? 19.097 17.823 -11.392 1.00 95.94 85 ALA A C 1
ATOM 619 O O . ALA A 1 85 ? 18.629 18.629 -10.584 1.00 95.94 85 ALA A O 1
ATOM 620 N N . LEU A 1 86 ? 18.570 16.602 -11.547 1.00 95.94 86 LEU A N 1
ATOM 621 C CA . LEU A 1 86 ? 17.428 16.097 -10.774 1.00 95.94 86 LEU A CA 1
ATOM 622 C C . LEU A 1 86 ? 17.814 15.512 -9.411 1.00 95.94 86 LEU A C 1
ATOM 624 O O . LEU A 1 86 ? 16.943 15.376 -8.552 1.00 95.94 86 LEU A O 1
ATOM 628 N N . VAL A 1 87 ? 19.093 15.201 -9.186 1.00 95.75 87 VAL A N 1
ATOM 629 C CA . VAL A 1 87 ? 19.563 14.534 -7.959 1.00 95.75 87 VAL A CA 1
ATOM 630 C C . VAL A 1 87 ? 19.178 15.321 -6.704 1.00 95.75 87 VAL A C 1
ATOM 632 O O . VAL A 1 87 ? 18.525 14.776 -5.814 1.00 95.75 87 VAL A O 1
ATOM 635 N N . GLU A 1 88 ? 19.538 16.603 -6.643 1.00 96.38 88 GLU A N 1
ATOM 636 C CA . GLU A 1 88 ? 19.255 17.456 -5.484 1.00 96.38 88 GLU A CA 1
ATOM 637 C C . GLU A 1 88 ? 17.741 17.698 -5.285 1.00 96.38 88 GLU A C 1
ATOM 639 O O . GLU A 1 88 ? 17.258 17.468 -4.174 1.00 96.38 88 GLU A O 1
ATOM 644 N N . PRO A 1 89 ? 16.949 18.076 -6.312 1.00 96.19 89 PRO A N 1
ATOM 645 C CA . PRO A 1 89 ? 15.497 18.215 -6.176 1.00 96.19 89 PRO A CA 1
ATOM 646 C C . PRO A 1 89 ? 14.787 16.957 -5.666 1.00 96.19 89 PRO A C 1
ATOM 648 O O . PRO A 1 89 ? 13.889 17.052 -4.829 1.00 96.19 89 PRO A O 1
ATOM 651 N N . LEU A 1 90 ? 15.185 15.772 -6.136 1.00 97.25 90 LEU A N 1
ATOM 652 C CA . LEU A 1 90 ? 14.585 14.512 -5.692 1.00 97.25 90 LEU A CA 1
ATOM 653 C C . LEU A 1 90 ? 14.901 14.238 -4.218 1.00 97.25 90 LEU A C 1
ATOM 655 O O . LEU A 1 90 ? 14.014 13.843 -3.464 1.00 97.25 90 LEU A O 1
ATOM 659 N N . GLN A 1 91 ? 16.134 14.508 -3.785 1.00 96.44 91 GLN A N 1
ATOM 660 C CA . GLN A 1 91 ? 16.527 14.390 -2.378 1.00 96.44 91 GLN A CA 1
ATOM 661 C C . GLN A 1 91 ? 15.775 15.384 -1.485 1.00 96.44 91 GLN A C 1
ATOM 663 O O . GLN A 1 91 ? 15.279 15.001 -0.429 1.00 96.44 91 GLN A O 1
ATOM 668 N N . GLN A 1 92 ? 15.612 16.636 -1.923 1.00 96.69 92 GLN A N 1
ATOM 669 C CA . GLN A 1 92 ? 14.814 17.644 -1.211 1.00 96.69 92 GLN A CA 1
ATOM 670 C C . GLN A 1 92 ? 13.330 17.258 -1.110 1.00 96.69 92 GLN A C 1
ATOM 672 O O . GLN A 1 92 ? 12.669 17.597 -0.132 1.00 96.69 92 GLN A O 1
ATOM 677 N N . THR A 1 93 ? 12.822 16.522 -2.100 1.00 95.81 93 THR A N 1
ATOM 678 C CA . THR A 1 93 ? 11.445 15.999 -2.127 1.00 95.81 93 THR A CA 1
ATOM 679 C C . THR A 1 93 ? 11.268 14.753 -1.248 1.00 95.81 93 THR A C 1
ATOM 681 O O . THR A 1 93 ? 10.141 14.327 -1.003 1.00 95.81 93 THR A O 1
ATOM 684 N N . GLY A 1 94 ? 12.361 14.190 -0.721 1.00 95.94 94 GLY A N 1
ATOM 685 C CA . GLY A 1 94 ? 12.332 13.083 0.235 1.00 95.94 94 GLY A CA 1
ATOM 686 C C . GLY A 1 94 ? 12.902 11.762 -0.277 1.00 95.94 94 GLY A C 1
ATOM 687 O O . GLY A 1 94 ? 12.742 10.756 0.405 1.00 95.94 94 GLY A O 1
ATOM 688 N N . ALA A 1 95 ? 13.568 11.725 -1.438 1.00 97.56 95 ALA A N 1
ATOM 689 C CA . ALA A 1 95 ? 14.307 10.528 -1.838 1.00 97.56 95 ALA A CA 1
ATOM 690 C C . ALA A 1 95 ? 15.437 10.231 -0.843 1.00 97.56 95 ALA A C 1
ATOM 692 O O . ALA A 1 95 ? 16.311 11.069 -0.618 1.00 97.56 95 ALA A O 1
ATOM 693 N N . GLU A 1 96 ? 15.463 9.011 -0.302 1.00 97.31 96 GLU A N 1
ATOM 694 C CA . GLU A 1 96 ? 16.518 8.552 0.608 1.00 97.31 96 GLU A CA 1
ATOM 695 C C . GLU A 1 96 ? 17.886 8.573 -0.074 1.00 97.31 96 GLU A C 1
ATOM 697 O O . GLU A 1 96 ? 18.908 8.927 0.521 1.00 97.31 96 GLU A O 1
ATOM 702 N N . ARG A 1 97 ? 17.912 8.181 -1.352 1.00 97.06 97 ARG A N 1
ATOM 703 C CA . ARG A 1 97 ? 19.133 8.170 -2.149 1.00 97.06 97 ARG A CA 1
ATOM 704 C C . ARG A 1 97 ? 18.824 8.372 -3.623 1.00 97.06 97 ARG A C 1
ATOM 706 O O . ARG A 1 97 ? 17.922 7.749 -4.171 1.00 97.06 97 ARG A O 1
ATOM 713 N N . CYS A 1 98 ? 19.649 9.180 -4.278 1.00 97.56 98 CYS A N 1
ATOM 714 C CA . CYS A 1 98 ? 19.670 9.311 -5.727 1.00 97.56 98 CYS A CA 1
ATOM 715 C C . CYS A 1 98 ? 21.108 9.093 -6.220 1.00 97.56 98 CYS A C 1
ATOM 717 O O . CYS A 1 98 ? 22.040 9.702 -5.694 1.00 97.56 98 CYS A O 1
ATOM 719 N N . VAL A 1 99 ? 21.313 8.173 -7.165 1.00 97.31 99 VAL A N 1
ATOM 720 C CA . VAL A 1 99 ? 22.647 7.744 -7.622 1.00 97.31 99 VAL A CA 1
ATOM 721 C C . VAL A 1 99 ? 22.725 7.804 -9.137 1.00 97.31 99 VAL A C 1
ATOM 723 O O . VAL A 1 99 ? 22.039 7.043 -9.814 1.00 97.31 99 VAL A O 1
ATOM 726 N N . VAL A 1 100 ? 23.602 8.656 -9.667 1.00 97.44 100 VAL A N 1
ATOM 727 C CA . VAL A 1 100 ? 23.920 8.679 -11.101 1.00 97.44 100 VAL A CA 1
ATOM 728 C C . VAL A 1 100 ? 24.647 7.388 -11.473 1.00 97.44 100 VAL A C 1
ATOM 730 O O . VAL A 1 100 ? 25.617 6.992 -10.822 1.00 97.44 100 VAL A O 1
ATOM 733 N N . LEU A 1 101 ? 24.154 6.707 -12.501 1.00 96.25 101 LEU A N 1
ATOM 734 C CA . LEU A 1 101 ? 24.676 5.428 -12.965 1.00 96.25 101 LEU A CA 1
ATOM 735 C C . LEU A 1 101 ? 25.798 5.648 -13.983 1.00 96.25 101 LEU A C 1
ATOM 737 O O . LEU A 1 101 ? 25.744 6.560 -14.806 1.00 96.25 101 LEU A O 1
ATOM 741 N N . ASN A 1 102 ? 26.811 4.781 -13.952 1.00 92.94 102 ASN A N 1
ATOM 742 C CA . ASN A 1 102 ? 27.940 4.838 -14.880 1.00 92.94 102 ASN A CA 1
ATOM 743 C C . ASN A 1 102 ? 27.576 4.207 -16.236 1.00 92.94 102 ASN A C 1
ATOM 745 O O . ASN A 1 102 ? 27.985 3.087 -16.542 1.00 92.94 102 ASN A O 1
ATOM 749 N N . VAL A 1 103 ? 26.764 4.918 -17.015 1.00 91.50 103 VAL A N 1
ATOM 750 C CA . VAL A 1 103 ? 26.310 4.526 -18.356 1.00 91.50 103 VAL A CA 1
ATOM 751 C C . VAL A 1 103 ? 26.375 5.721 -19.307 1.00 91.50 103 VAL A C 1
ATOM 753 O O . VAL A 1 103 ? 26.294 6.868 -18.874 1.00 91.50 103 VAL A O 1
ATOM 756 N N . SER A 1 104 ? 26.538 5.457 -20.605 1.00 87.56 104 SER A N 1
ATOM 757 C CA . SER A 1 104 ? 26.655 6.493 -21.646 1.00 87.56 104 SER A CA 1
ATOM 758 C C . SER A 1 104 ? 25.329 6.858 -22.321 1.00 87.56 104 SER A C 1
ATOM 760 O O . SER A 1 104 ? 25.247 7.879 -23.004 1.00 87.56 104 SER A O 1
ATOM 762 N N . GLY A 1 105 ? 24.303 6.018 -22.155 1.00 92.44 105 GLY A N 1
ATOM 763 C CA . GLY A 1 105 ? 23.023 6.133 -22.843 1.00 92.44 105 GLY A CA 1
ATOM 764 C C . GLY A 1 105 ? 21.840 6.244 -21.888 1.00 92.44 105 GLY A C 1
ATOM 765 O O . GLY A 1 105 ? 21.861 5.733 -20.770 1.00 92.44 105 GLY A O 1
ATOM 766 N N . ALA A 1 106 ? 20.780 6.890 -22.368 1.00 96.31 106 ALA A N 1
ATOM 767 C CA . ALA A 1 106 ? 19.477 6.948 -21.714 1.00 96.31 106 ALA A CA 1
ATOM 768 C C . ALA A 1 106 ? 18.656 5.695 -22.073 1.00 96.31 106 ALA A C 1
ATOM 770 O O . ALA A 1 106 ? 17.718 5.762 -22.864 1.00 96.31 106 ALA A O 1
ATOM 771 N N . PHE A 1 107 ? 19.057 4.527 -21.571 1.00 97.44 107 PHE A N 1
ATOM 772 C CA . PHE A 1 107 ? 18.426 3.255 -21.941 1.00 97.44 107 PHE A CA 1
ATOM 773 C C . PHE A 1 107 ? 16.967 3.164 -21.470 1.00 97.44 107 PHE A C 1
ATOM 775 O O . PHE A 1 107 ? 16.612 3.787 -20.473 1.00 97.44 107 PHE A O 1
ATOM 782 N N . HIS A 1 108 ? 16.139 2.376 -22.171 1.00 97.75 108 HIS A N 1
ATOM 783 C CA . HIS A 1 108 ? 14.715 2.189 -21.843 1.00 97.75 108 HIS A CA 1
ATOM 784 C C . HIS A 1 108 ? 13.922 3.506 -21.802 1.00 97.75 108 HIS A C 1
ATOM 786 O O . HIS A 1 108 ? 13.088 3.725 -20.928 1.00 97.75 108 HIS A O 1
ATOM 792 N N . SER A 1 109 ? 14.212 4.405 -22.744 1.00 97.50 109 SER A N 1
ATOM 793 C CA . SER A 1 109 ? 13.576 5.720 -22.852 1.00 97.50 109 SER A CA 1
ATOM 794 C C . SER A 1 109 ? 13.299 6.088 -24.305 1.00 97.50 109 SER A C 1
ATOM 796 O O . SER A 1 109 ? 13.818 5.449 -25.232 1.00 97.50 109 SER A O 1
ATOM 798 N N . ARG A 1 110 ? 12.578 7.197 -24.512 1.00 96.19 110 ARG A N 1
ATOM 799 C CA . ARG A 1 110 ? 12.303 7.751 -25.846 1.00 96.19 110 ARG A CA 1
ATOM 800 C C . ARG A 1 110 ? 13.568 7.988 -26.678 1.00 96.19 110 ARG A C 1
ATOM 802 O O . ARG A 1 110 ? 13.522 7.919 -27.903 1.00 96.19 110 ARG A O 1
ATOM 809 N N . TYR A 1 111 ? 14.708 8.230 -26.029 1.00 96.75 111 TYR A N 1
ATOM 810 C CA . TYR A 1 111 ? 15.987 8.491 -26.693 1.00 96.75 111 TYR A CA 1
ATOM 811 C C . TYR A 1 111 ? 16.578 7.255 -27.379 1.00 96.75 111 TYR A C 1
ATOM 813 O O . TYR A 1 111 ? 17.506 7.383 -28.174 1.00 96.75 111 TYR A O 1
ATOM 821 N N . MET A 1 112 ? 16.047 6.060 -27.102 1.00 97.44 112 MET A N 1
ATOM 822 C CA . MET A 1 112 ? 16.468 4.821 -27.756 1.00 97.44 112 MET A CA 1
ATOM 823 C C . MET A 1 112 ? 15.654 4.489 -29.011 1.00 97.44 112 MET A C 1
ATOM 825 O O . MET A 1 112 ? 15.886 3.441 -29.607 1.00 97.44 112 MET A O 1
ATOM 829 N N . ALA A 1 113 ? 14.720 5.344 -29.446 1.00 96.94 113 ALA A N 1
ATOM 830 C CA . ALA A 1 113 ? 13.925 5.082 -30.649 1.00 96.94 113 ALA A CA 1
ATOM 831 C C . ALA A 1 113 ? 14.782 4.803 -31.909 1.00 96.94 113 ALA A C 1
ATOM 833 O O . ALA A 1 113 ? 14.533 3.781 -32.547 1.00 96.94 113 ALA A O 1
ATOM 834 N N . PRO A 1 114 ? 15.854 5.569 -32.219 1.00 96.62 114 PRO A N 1
ATOM 835 C CA . PRO A 1 114 ? 16.709 5.260 -33.373 1.00 96.62 114 PRO A CA 1
ATOM 836 C C . PRO A 1 114 ? 17.421 3.902 -33.251 1.00 96.62 114 PRO A C 1
ATOM 838 O O . PRO A 1 114 ? 17.543 3.155 -34.217 1.00 96.62 114 PRO A O 1
ATOM 841 N N . VAL A 1 115 ? 17.850 3.548 -32.034 1.00 97.06 115 VAL A N 1
ATOM 842 C CA . VAL A 1 115 ? 18.477 2.250 -31.735 1.00 97.06 115 VAL A CA 1
ATOM 843 C C . VAL A 1 115 ? 17.478 1.111 -31.942 1.00 97.06 115 VAL A C 1
ATOM 845 O O . VAL A 1 115 ? 17.842 0.070 -32.486 1.00 97.06 115 VAL A O 1
ATOM 848 N N . ALA A 1 116 ? 16.224 1.302 -31.523 1.00 97.62 116 ALA A N 1
ATOM 849 C CA . ALA A 1 116 ? 15.155 0.329 -31.708 1.00 97.62 116 ALA A CA 1
ATOM 850 C C . ALA A 1 116 ? 14.856 0.091 -33.199 1.00 97.62 116 ALA A C 1
ATOM 852 O O . ALA A 1 116 ? 14.726 -1.062 -33.599 1.00 97.62 116 ALA A O 1
ATOM 853 N N . GLU A 1 117 ? 14.834 1.138 -34.030 1.00 97.94 117 GLU A N 1
ATOM 854 C CA . GLU A 1 117 ? 14.644 1.022 -35.487 1.00 97.94 117 GLU A CA 1
ATOM 855 C C . GLU A 1 117 ? 15.784 0.239 -36.168 1.00 97.94 117 GLU A C 1
ATOM 857 O O . GLU A 1 117 ? 15.536 -0.675 -36.960 1.00 97.94 117 GLU A O 1
ATOM 862 N N . GLU A 1 118 ? 17.046 0.541 -35.829 1.00 97.94 118 GLU A N 1
ATOM 863 C CA . GLU A 1 118 ? 18.202 -0.224 -36.326 1.00 97.94 118 GLU A CA 1
ATOM 864 C C . GLU A 1 118 ? 18.143 -1.693 -35.879 1.00 97.94 118 GLU A C 1
ATOM 866 O O . GLU A 1 118 ? 18.477 -2.605 -36.645 1.00 97.94 118 GLU A O 1
ATOM 871 N N . TYR A 1 119 ? 17.707 -1.936 -34.641 1.00 98.31 119 TYR A N 1
ATOM 872 C CA . TYR A 1 119 ? 17.572 -3.286 -34.111 1.00 98.31 119 TYR A CA 1
ATOM 873 C C . TYR A 1 119 ? 16.431 -4.057 -34.781 1.00 98.31 119 TYR A C 1
ATOM 875 O O . TYR A 1 119 ? 16.610 -5.223 -35.126 1.00 98.31 119 TYR A O 1
ATOM 883 N N . GLU A 1 120 ? 15.297 -3.409 -35.052 1.00 98.19 120 GLU A N 1
ATOM 884 C CA . GLU A 1 120 ? 14.182 -3.999 -35.796 1.00 98.19 120 GLU A CA 1
ATOM 885 C C . GLU A 1 120 ? 14.641 -4.489 -37.175 1.00 98.19 120 GLU A C 1
ATOM 887 O O . GLU A 1 120 ? 14.360 -5.627 -37.558 1.00 98.19 120 GLU A O 1
ATOM 892 N N . ALA A 1 121 ? 15.396 -3.667 -37.910 1.00 97.88 121 ALA A N 1
ATOM 893 C CA . ALA A 1 121 ? 15.918 -4.043 -39.221 1.00 97.88 121 ALA A CA 1
ATOM 894 C C . ALA A 1 121 ? 16.803 -5.300 -39.154 1.00 97.88 121 ALA A C 1
ATOM 896 O O . ALA A 1 121 ? 16.707 -6.173 -40.019 1.00 97.88 121 ALA A O 1
ATOM 897 N N . PHE A 1 122 ? 17.625 -5.422 -38.109 1.00 97.88 122 PHE A N 1
ATOM 898 C CA . PHE A 1 122 ? 18.437 -6.612 -37.856 1.00 97.88 122 PHE A CA 1
ATOM 899 C C . PHE A 1 122 ? 17.582 -7.843 -37.514 1.00 97.88 122 PHE A C 1
ATOM 901 O O . PHE A 1 122 ? 17.814 -8.928 -38.060 1.00 97.88 122 PHE A O 1
ATOM 908 N N . LEU A 1 123 ? 16.559 -7.674 -36.669 1.00 97.38 123 LEU A N 1
ATOM 909 C CA . LEU A 1 123 ? 15.668 -8.752 -36.231 1.00 97.38 123 LEU A CA 1
ATOM 910 C C . LEU A 1 123 ? 14.871 -9.397 -37.369 1.00 97.38 123 LEU A C 1
ATOM 912 O O . LEU A 1 123 ? 14.545 -10.576 -37.274 1.00 97.38 123 LEU A O 1
ATOM 916 N N . ARG A 1 124 ? 14.627 -8.685 -38.478 1.00 95.75 124 ARG A N 1
ATOM 917 C CA . ARG A 1 124 ? 13.960 -9.238 -39.677 1.00 95.75 124 ARG A CA 1
ATOM 918 C C . ARG A 1 124 ? 14.685 -10.437 -40.295 1.00 95.75 124 ARG A C 1
ATOM 920 O O . ARG A 1 124 ? 14.079 -11.176 -41.063 1.00 95.75 124 ARG A O 1
ATOM 927 N N . SER A 1 125 ? 15.970 -10.625 -39.984 1.00 95.06 125 SER A N 1
ATOM 928 C CA . SER A 1 125 ? 16.754 -11.781 -40.440 1.00 95.06 125 SER A CA 1
ATOM 929 C C . SER A 1 125 ? 16.625 -13.020 -39.544 1.00 95.06 125 SER A C 1
ATOM 931 O O . SER A 1 125 ? 17.222 -14.053 -39.848 1.00 95.06 125 SER A O 1
ATOM 933 N N . PHE A 1 126 ? 15.843 -12.936 -38.465 1.00 96.44 126 PHE A N 1
ATOM 934 C CA . PHE A 1 126 ? 15.647 -14.003 -37.490 1.00 96.44 126 PHE A CA 1
ATOM 935 C C . PHE A 1 126 ? 14.185 -14.443 -37.432 1.00 96.44 126 PHE A C 1
ATOM 937 O O . PHE A 1 126 ? 13.265 -13.734 -37.835 1.00 96.44 126 PHE A O 1
ATOM 944 N N . SER A 1 127 ? 13.967 -15.649 -36.922 1.00 94.62 127 SER A N 1
ATOM 945 C CA . SER A 1 127 ? 12.644 -16.191 -36.626 1.00 94.62 127 SER A CA 1
ATOM 946 C C . SER A 1 127 ? 12.623 -16.666 -35.184 1.00 94.62 127 SER A C 1
ATOM 948 O O . SER A 1 127 ? 13.631 -17.156 -34.679 1.00 94.62 127 SER A O 1
ATOM 950 N N . PHE A 1 128 ? 11.475 -16.507 -34.537 1.00 97.56 128 PHE A N 1
ATOM 951 C CA . PHE A 1 128 ? 11.293 -16.803 -33.124 1.00 97.56 128 PHE A CA 1
ATOM 952 C C . PHE A 1 128 ? 10.223 -17.875 -32.973 1.00 97.56 128 PHE A C 1
ATOM 954 O O . PHE A 1 128 ? 9.123 -17.734 -33.515 1.00 97.56 128 PHE A O 1
ATOM 961 N N . ALA A 1 129 ? 10.542 -18.938 -32.242 1.00 97.25 129 ALA A N 1
ATOM 962 C CA . ALA A 1 129 ? 9.546 -19.904 -31.809 1.00 97.25 129 ALA A CA 1
ATOM 963 C C . ALA A 1 129 ? 8.659 -19.287 -30.706 1.00 97.25 129 ALA A C 1
ATOM 965 O O . ALA A 1 129 ? 9.107 -18.383 -29.992 1.00 97.25 129 ALA A O 1
ATOM 966 N N . PRO A 1 130 ? 7.400 -19.738 -30.558 1.00 96.00 130 PRO A N 1
ATOM 967 C CA . PRO A 1 130 ? 6.592 -19.364 -29.404 1.00 96.00 130 PRO A CA 1
ATOM 968 C C . PRO A 1 130 ? 7.265 -19.853 -28.105 1.00 96.00 130 PRO A C 1
ATOM 970 O O . PRO A 1 130 ? 7.791 -20.967 -28.099 1.00 96.00 130 PRO A O 1
ATOM 973 N N . PRO A 1 131 ? 7.238 -19.070 -27.010 1.00 97.00 131 PRO A N 1
ATOM 974 C CA . PRO A 1 131 ? 7.805 -19.506 -25.737 1.00 97.00 131 PRO A CA 1
ATOM 975 C C . PRO A 1 131 ? 7.114 -20.775 -25.214 1.00 97.00 131 PRO A C 1
ATOM 977 O O . PRO A 1 131 ? 5.895 -20.792 -25.050 1.00 97.00 131 PRO A O 1
ATOM 980 N N . GLU A 1 132 ? 7.886 -21.819 -24.908 1.00 97.06 132 GLU A N 1
ATOM 981 C CA . GLU A 1 132 ? 7.379 -23.064 -24.301 1.00 97.06 132 GLU A CA 1
ATOM 982 C C . GLU A 1 132 ? 7.010 -22.874 -22.821 1.00 97.06 132 GLU A C 1
ATOM 984 O O . GLU A 1 132 ? 6.117 -23.532 -22.288 1.00 97.06 132 GLU A O 1
ATOM 989 N N . ILE A 1 133 ? 7.697 -21.939 -22.164 1.00 95.19 133 ILE A N 1
ATOM 990 C CA . ILE A 1 133 ? 7.451 -21.502 -20.791 1.00 95.19 133 ILE A CA 1
ATOM 991 C C . ILE A 1 133 ? 7.036 -20.028 -20.856 1.00 95.19 133 ILE A C 1
ATOM 993 O O . ILE A 1 133 ? 7.706 -19.256 -21.548 1.00 95.19 133 ILE A O 1
ATOM 997 N N . PRO A 1 134 ? 5.982 -19.591 -20.139 1.00 96.69 134 PRO A N 1
ATOM 998 C CA . PRO A 1 134 ? 5.584 -18.188 -20.129 1.00 96.69 134 PRO A CA 1
ATOM 999 C C . PRO A 1 134 ? 6.740 -17.257 -19.738 1.00 96.69 134 PRO A C 1
ATOM 1001 O O . PRO A 1 134 ? 7.290 -17.331 -18.636 1.00 96.69 134 PRO A O 1
ATOM 1004 N N . VAL A 1 135 ? 7.089 -16.339 -20.638 1.00 98.25 135 VAL A N 1
ATOM 1005 C CA . VAL A 1 135 ? 8.052 -15.264 -20.380 1.00 98.25 135 VAL A CA 1
ATOM 1006 C C . VAL A 1 135 ? 7.286 -13.956 -20.288 1.00 98.25 135 VAL A C 1
ATOM 1008 O O . VAL A 1 135 ? 6.545 -13.621 -21.204 1.00 98.25 135 VAL A O 1
ATOM 1011 N N . LEU A 1 136 ? 7.458 -13.227 -19.185 1.00 98.31 136 LEU A N 1
ATOM 1012 C CA . LEU A 1 136 ? 6.847 -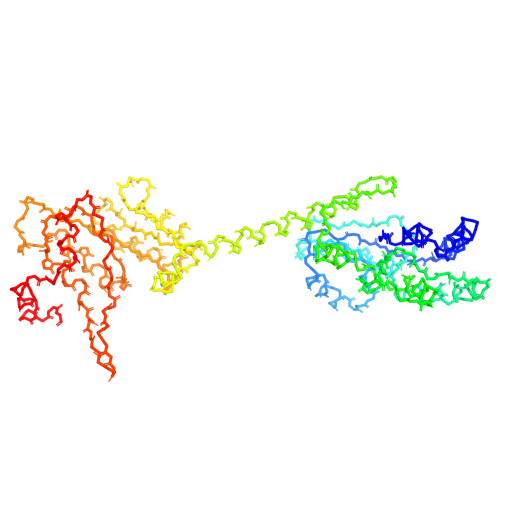11.911 -18.998 1.00 98.31 136 LEU A CA 1
ATOM 1013 C C . LEU A 1 136 ? 7.674 -10.847 -19.718 1.00 98.31 136 LEU A C 1
ATOM 1015 O O . LEU A 1 136 ? 8.875 -10.725 -19.450 1.00 98.31 136 LEU A O 1
ATOM 1019 N N . ALA A 1 137 ? 7.027 -10.103 -20.609 1.00 98.12 137 ALA A N 1
ATOM 1020 C CA . ALA A 1 137 ? 7.636 -9.013 -21.340 1.00 98.12 137 ALA A CA 1
ATOM 1021 C C . ALA A 1 137 ? 7.862 -7.810 -20.420 1.00 98.12 137 ALA A C 1
ATOM 1023 O O . ALA A 1 137 ? 7.017 -7.466 -19.592 1.00 98.12 137 ALA A O 1
ATOM 1024 N N . ASN A 1 138 ? 9.010 -7.143 -20.549 1.00 98.44 138 ASN A N 1
ATOM 1025 C CA . ASN A 1 138 ? 9.345 -6.018 -19.663 1.00 98.44 138 ASN A CA 1
ATOM 1026 C C . ASN A 1 138 ? 8.446 -4.792 -19.884 1.00 98.44 138 ASN A C 1
ATOM 1028 O O . ASN A 1 138 ? 8.300 -3.978 -18.975 1.00 98.44 138 ASN A O 1
ATOM 1032 N N . VAL A 1 139 ? 7.867 -4.660 -21.078 1.00 97.56 139 VAL A N 1
ATOM 1033 C CA . VAL A 1 139 ? 7.131 -3.468 -21.527 1.00 97.56 139 VAL A CA 1
ATOM 1034 C C . VAL A 1 139 ? 5.731 -3.353 -20.929 1.00 97.56 139 VAL A C 1
ATOM 1036 O O . VAL A 1 139 ? 5.246 -2.247 -20.706 1.00 97.56 139 VAL A O 1
ATOM 1039 N N . ASP A 1 140 ? 5.076 -4.476 -20.648 1.00 96.00 140 ASP A N 1
ATOM 1040 C CA . ASP A 1 140 ? 3.698 -4.532 -20.149 1.00 96.00 140 ASP A CA 1
ATOM 1041 C C . ASP A 1 140 ? 3.519 -5.477 -18.953 1.00 96.00 140 ASP A C 1
ATOM 1043 O O . ASP A 1 140 ? 2.422 -5.557 -18.396 1.00 96.00 140 ASP A O 1
ATOM 1047 N N . ALA A 1 141 ? 4.592 -6.158 -18.533 1.00 97.75 141 ALA A N 1
ATOM 1048 C CA . ALA A 1 141 ? 4.579 -7.159 -17.475 1.00 97.75 141 ALA A CA 1
ATOM 1049 C C . ALA A 1 141 ? 3.551 -8.280 -17.725 1.00 97.75 141 ALA A C 1
ATOM 1051 O O . ALA A 1 141 ? 2.896 -8.759 -16.792 1.00 97.75 141 ALA A O 1
ATOM 1052 N N . ARG A 1 142 ? 3.363 -8.692 -18.985 1.00 97.56 142 ARG A N 1
ATOM 1053 C CA . ARG A 1 142 ? 2.474 -9.799 -19.369 1.00 97.56 142 ARG A CA 1
ATOM 1054 C C . ARG A 1 142 ? 3.211 -10.881 -20.150 1.00 97.56 142 ARG A C 1
ATOM 1056 O O . ARG A 1 142 ? 4.270 -10.615 -20.714 1.00 97.56 142 ARG A O 1
ATOM 1063 N N . PRO A 1 143 ? 2.705 -12.129 -20.150 1.00 97.88 143 PRO A N 1
ATOM 1064 C CA . PRO A 1 143 ? 3.289 -13.187 -20.960 1.00 97.88 143 PRO A CA 1
ATOM 1065 C C . PRO A 1 143 ? 3.339 -12.799 -22.439 1.00 97.88 143 PRO A C 1
ATOM 1067 O O . PRO A 1 143 ? 2.365 -12.266 -22.964 1.00 97.88 143 PRO A O 1
ATOM 1070 N N . TYR A 1 144 ? 4.444 -13.115 -23.111 1.00 96.94 144 TYR A N 1
ATOM 1071 C CA . TYR A 1 144 ? 4.535 -12.998 -24.564 1.00 96.94 144 TYR A CA 1
ATOM 1072 C C . TYR A 1 144 ? 3.420 -13.787 -25.257 1.00 96.94 144 TYR A C 1
ATOM 1074 O O . TYR A 1 144 ? 3.220 -14.976 -24.998 1.00 96.94 144 TYR A O 1
ATOM 1082 N N . GLU A 1 145 ? 2.743 -13.133 -26.195 1.00 91.88 145 GLU A N 1
ATOM 1083 C CA . GLU A 1 145 ? 1.856 -13.791 -27.149 1.00 91.88 145 GLU A CA 1
ATOM 1084 C C . GLU A 1 145 ? 2.657 -14.506 -28.251 1.00 91.88 145 GLU A C 1
ATOM 1086 O O . GLU A 1 145 ? 3.796 -14.156 -28.581 1.00 91.88 145 GLU A O 1
ATOM 1091 N N . ALA A 1 146 ? 2.052 -15.525 -28.864 1.00 88.94 146 ALA A N 1
ATOM 1092 C CA . ALA A 1 146 ? 2.685 -16.236 -29.966 1.00 88.94 146 ALA A CA 1
ATOM 1093 C C . ALA A 1 146 ? 2.967 -15.278 -31.138 1.00 88.94 146 ALA A C 1
ATOM 1095 O O . ALA A 1 146 ? 2.065 -14.629 -31.662 1.00 88.94 146 ALA A O 1
ATOM 1096 N N . GLY A 1 147 ? 4.231 -15.207 -31.562 1.00 92.88 147 GLY A N 1
ATOM 1097 C CA . GLY A 1 147 ? 4.666 -14.351 -32.668 1.00 92.88 147 GLY A CA 1
ATOM 1098 C C . GLY A 1 147 ? 4.980 -12.897 -32.296 1.00 92.88 147 GLY A C 1
ATOM 1099 O O . GLY A 1 147 ? 5.420 -12.154 -33.171 1.00 92.88 147 GLY A O 1
ATOM 1100 N N . SER A 1 148 ? 4.833 -12.479 -31.031 1.00 96.12 148 SER A N 1
ATOM 1101 C CA . SER A 1 148 ? 5.123 -11.093 -30.621 1.00 96.12 148 SER A CA 1
ATOM 1102 C C . SER A 1 148 ? 6.558 -10.859 -30.132 1.00 96.12 148 SER A C 1
ATOM 1104 O O . SER A 1 148 ? 6.934 -9.713 -29.897 1.00 96.12 148 SER A O 1
ATOM 1106 N N . VAL A 1 149 ? 7.392 -11.906 -30.036 1.00 97.44 149 VAL A N 1
ATOM 1107 C CA . VAL A 1 149 ? 8.756 -11.831 -29.469 1.00 97.44 149 VAL A CA 1
ATOM 1108 C C . VAL A 1 149 ? 9.614 -10.759 -30.144 1.00 97.44 149 VAL A C 1
ATOM 1110 O O . VAL A 1 149 ? 10.174 -9.906 -29.461 1.00 97.44 149 VAL A O 1
ATOM 1113 N N . ALA A 1 150 ? 9.686 -10.750 -31.479 1.00 97.50 150 ALA A N 1
ATOM 1114 C CA . ALA A 1 150 ? 10.494 -9.769 -32.206 1.00 97.50 150 ALA A CA 1
ATOM 1115 C C . ALA A 1 150 ? 10.032 -8.329 -31.929 1.00 97.50 150 ALA A C 1
ATOM 1117 O O . ALA A 1 150 ? 10.849 -7.473 -31.602 1.00 97.50 150 ALA A O 1
ATOM 1118 N N . ALA A 1 151 ? 8.721 -8.076 -32.010 1.00 97.06 151 ALA A N 1
ATOM 1119 C CA . ALA A 1 151 ? 8.148 -6.757 -31.758 1.00 97.06 151 ALA A CA 1
ATOM 1120 C C . ALA A 1 151 ? 8.366 -6.309 -30.303 1.00 97.06 151 ALA A C 1
ATOM 1122 O O . ALA A 1 151 ? 8.749 -5.166 -30.064 1.00 97.06 151 ALA A O 1
ATOM 1123 N N . GLY A 1 152 ? 8.196 -7.218 -29.338 1.00 97.25 152 GLY A N 1
ATOM 1124 C CA . GLY A 1 152 ? 8.430 -6.930 -27.924 1.00 97.25 152 GLY A CA 1
ATOM 1125 C C . GLY A 1 152 ? 9.890 -6.601 -27.620 1.00 97.25 152 GLY A C 1
ATOM 1126 O O . GLY A 1 152 ? 10.150 -5.648 -26.894 1.00 97.25 152 GLY A O 1
ATOM 1127 N N . LEU A 1 153 ? 10.853 -7.299 -28.235 1.00 98.00 153 LEU A N 1
ATOM 1128 C CA . LEU A 1 153 ? 12.281 -7.002 -28.067 1.00 98.00 153 LEU A CA 1
ATOM 1129 C C . LEU A 1 153 ? 12.690 -5.638 -28.647 1.00 98.00 153 LEU A C 1
ATOM 1131 O O . LEU A 1 153 ? 13.559 -4.976 -28.075 1.00 98.00 153 LEU A O 1
ATOM 1135 N N . VAL A 1 154 ? 12.070 -5.204 -29.751 1.00 98.06 154 VAL A N 1
ATOM 1136 C CA . VAL A 1 154 ? 12.243 -3.842 -30.294 1.00 98.06 154 VAL A CA 1
ATOM 1137 C C . VAL A 1 154 ? 11.659 -2.816 -29.333 1.00 98.06 154 VAL A C 1
ATOM 1139 O O . VAL A 1 154 ? 12.339 -1.860 -28.959 1.00 98.06 154 VAL A O 1
ATOM 1142 N N . GLU A 1 155 ? 10.417 -3.032 -28.900 1.00 98.12 155 GLU A N 1
ATOM 1143 C CA . GLU A 1 155 ? 9.721 -2.123 -27.993 1.00 98.12 155 GLU A CA 1
ATOM 1144 C C . GLU A 1 155 ? 10.481 -1.960 -26.674 1.00 98.12 155 GLU A C 1
ATOM 1146 O O . GLU A 1 155 ? 10.665 -0.842 -26.193 1.00 98.12 155 GLU A O 1
ATOM 1151 N N . GLN A 1 156 ? 11.009 -3.062 -26.136 1.00 97.88 156 GLN A N 1
ATOM 1152 C CA . GLN A 1 156 ? 11.773 -3.104 -24.891 1.00 97.88 156 GLN A CA 1
ATOM 1153 C C . GLN A 1 156 ? 12.931 -2.102 -24.871 1.00 97.88 156 GLN A C 1
ATOM 1155 O O . GLN A 1 156 ? 13.213 -1.514 -23.829 1.00 97.88 156 GLN A O 1
ATOM 1160 N N . ILE A 1 157 ? 13.612 -1.884 -25.998 1.00 97.62 157 ILE A N 1
ATOM 1161 C CA . ILE A 1 157 ? 14.777 -0.990 -26.069 1.00 97.62 157 ILE A CA 1
ATOM 1162 C C . ILE A 1 157 ? 14.402 0.461 -25.729 1.00 97.62 157 ILE A C 1
ATOM 1164 O O . ILE A 1 157 ? 15.192 1.162 -25.088 1.00 97.62 157 ILE A O 1
ATOM 1168 N N . ARG A 1 158 ? 13.206 0.903 -26.133 1.00 96.94 158 ARG A N 1
ATOM 1169 C CA . ARG A 1 158 ? 12.745 2.298 -26.028 1.00 96.94 158 ARG A CA 1
ATOM 1170 C C . ARG A 1 158 ? 11.641 2.537 -25.000 1.00 96.94 158 ARG A C 1
ATOM 1172 O O . ARG A 1 158 ? 11.189 3.670 -24.859 1.00 96.94 158 ARG A O 1
ATOM 1179 N N . SER A 1 159 ? 11.234 1.492 -24.292 1.00 98.12 159 SER A N 1
ATOM 1180 C CA . SER A 1 159 ? 10.146 1.536 -23.320 1.00 98.12 159 SER A CA 1
ATOM 1181 C C . SER A 1 159 ? 10.629 1.145 -21.933 1.00 98.12 159 SER A C 1
ATOM 1183 O O . SER A 1 159 ? 11.630 0.440 -21.778 1.00 98.12 159 SER A O 1
ATOM 1185 N N . SER A 1 160 ? 9.913 1.629 -20.920 1.00 98.44 160 SER A N 1
ATOM 1186 C CA . SER A 1 160 ? 10.234 1.373 -19.523 1.00 98.44 160 SER A CA 1
ATOM 1187 C C . SER A 1 160 ? 10.175 -0.119 -19.194 1.00 98.44 160 SER A C 1
ATOM 1189 O O . SER A 1 160 ? 9.312 -0.848 -19.680 1.00 98.44 160 SER A O 1
ATOM 1191 N N . VAL A 1 161 ? 11.046 -0.559 -18.290 1.00 98.62 161 VAL A N 1
ATOM 1192 C CA . VAL A 1 161 ? 10.988 -1.894 -17.690 1.00 98.62 161 VAL A CA 1
ATOM 1193 C C . VAL A 1 161 ? 10.036 -1.869 -16.494 1.00 98.62 161 VAL A C 1
ATOM 1195 O O . VAL A 1 161 ? 10.345 -1.279 -15.455 1.00 98.62 161 VAL A O 1
ATOM 1198 N N . ARG A 1 162 ? 8.890 -2.537 -16.622 1.00 98.25 162 ARG A N 1
ATOM 1199 C CA . ARG A 1 162 ? 7.828 -2.636 -15.607 1.00 98.25 162 ARG A CA 1
ATOM 1200 C C . ARG A 1 162 ? 8.066 -3.834 -14.685 1.00 98.25 162 ARG A C 1
ATOM 1202 O O . ARG A 1 162 ? 7.315 -4.810 -14.667 1.00 98.25 162 ARG A O 1
ATOM 1209 N N . TRP A 1 163 ? 9.172 -3.794 -13.945 1.00 98.19 163 TRP A N 1
ATOM 1210 C CA . TRP A 1 163 ? 9.599 -4.924 -13.119 1.00 98.19 163 TRP A CA 1
ATOM 1211 C C . TRP A 1 163 ? 8.756 -5.103 -11.853 1.00 98.19 163 TRP A C 1
ATOM 1213 O O . TRP A 1 163 ? 8.439 -6.236 -11.515 1.00 98.19 163 TRP A O 1
ATOM 1223 N N . ALA A 1 164 ? 8.331 -4.022 -11.196 1.00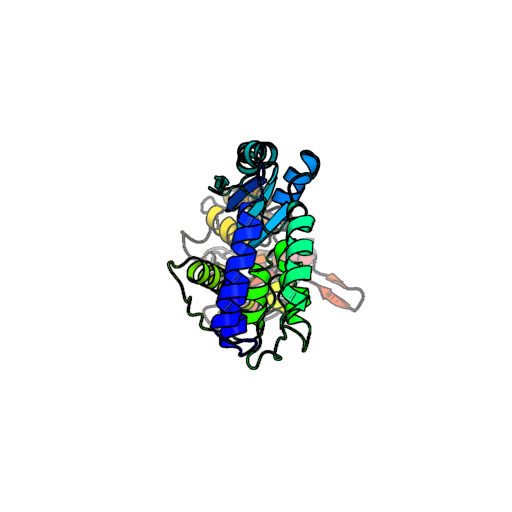 96.81 164 ALA A N 1
ATOM 1224 C CA . ALA A 1 164 ? 7.426 -4.087 -10.047 1.00 96.81 164 ALA A CA 1
ATOM 1225 C C . ALA A 1 164 ? 6.148 -4.865 -10.405 1.00 96.81 164 ALA A C 1
ATOM 1227 O O . ALA A 1 164 ? 5.822 -5.858 -9.767 1.00 96.81 164 ALA A O 1
ATOM 1228 N N . GLU A 1 165 ? 5.526 -4.519 -11.533 1.00 97.56 165 GLU A N 1
ATOM 1229 C CA . GLU A 1 165 ? 4.347 -5.226 -12.042 1.00 97.56 165 GLU A CA 1
ATOM 1230 C C . GLU A 1 165 ? 4.644 -6.662 -12.484 1.00 97.56 165 GLU A C 1
ATOM 1232 O O . GLU A 1 165 ? 3.776 -7.527 -12.407 1.00 97.56 165 GLU A O 1
ATOM 1237 N N . THR A 1 166 ? 5.871 -6.939 -12.935 1.00 98.19 166 THR A N 1
ATOM 1238 C CA . THR A 1 166 ? 6.320 -8.308 -13.224 1.00 98.19 166 THR A CA 1
ATOM 1239 C C . THR A 1 166 ? 6.350 -9.142 -11.942 1.00 98.19 166 THR A C 1
ATOM 1241 O O . THR A 1 166 ? 5.884 -10.280 -11.947 1.00 98.19 166 THR A O 1
ATOM 1244 N N . LEU A 1 167 ? 6.865 -8.590 -10.838 1.00 96.94 167 LEU A N 1
ATOM 1245 C CA . LEU A 1 167 ? 6.876 -9.261 -9.534 1.00 96.94 167 LEU A CA 1
ATOM 1246 C C . LEU A 1 167 ? 5.453 -9.441 -8.986 1.00 96.94 167 LEU A C 1
ATOM 1248 O O . LEU A 1 167 ? 5.123 -10.536 -8.532 1.00 96.94 167 LEU A O 1
ATOM 1252 N N . ASP A 1 168 ? 4.598 -8.423 -9.104 1.00 95.00 168 ASP A N 1
ATOM 1253 C CA . ASP A 1 168 ? 3.190 -8.497 -8.691 1.00 95.00 168 ASP A CA 1
ATOM 1254 C C . ASP A 1 168 ? 2.415 -9.547 -9.491 1.00 95.00 168 ASP A C 1
ATOM 1256 O O . ASP A 1 168 ? 1.636 -10.316 -8.926 1.00 95.00 168 ASP A O 1
ATOM 1260 N N . PHE A 1 169 ? 2.654 -9.636 -10.804 1.00 96.12 169 PHE A N 1
ATOM 1261 C CA . PHE A 1 169 ? 2.066 -10.682 -11.636 1.00 96.12 169 PHE A CA 1
ATOM 1262 C C . PHE A 1 169 ? 2.478 -12.069 -11.134 1.00 96.12 169 PHE A C 1
ATOM 1264 O O . PHE A 1 169 ? 1.621 -12.934 -10.969 1.00 96.12 169 PHE A O 1
ATOM 1271 N N . LEU A 1 170 ? 3.769 -12.285 -10.856 1.00 95.81 170 LEU A N 1
ATOM 1272 C CA . LEU A 1 170 ? 4.270 -13.568 -10.352 1.00 95.81 170 LEU A CA 1
ATOM 1273 C C . LEU A 1 170 ? 3.657 -13.924 -8.990 1.00 95.81 170 LEU A C 1
ATOM 1275 O O . LEU A 1 170 ? 3.213 -15.058 -8.810 1.00 95.81 170 LEU A O 1
ATOM 1279 N N . LEU A 1 171 ? 3.553 -12.963 -8.066 1.00 94.31 171 LEU A N 1
ATOM 1280 C CA . LEU A 1 171 ? 2.848 -13.160 -6.793 1.00 94.31 171 LEU A CA 1
ATOM 1281 C C . LEU A 1 171 ? 1.382 -13.531 -7.008 1.00 94.31 171 LEU A C 1
ATOM 1283 O O . LEU A 1 171 ? 0.898 -14.489 -6.410 1.00 94.31 171 LEU A O 1
ATOM 1287 N N . GLY A 1 172 ? 0.688 -12.826 -7.902 1.00 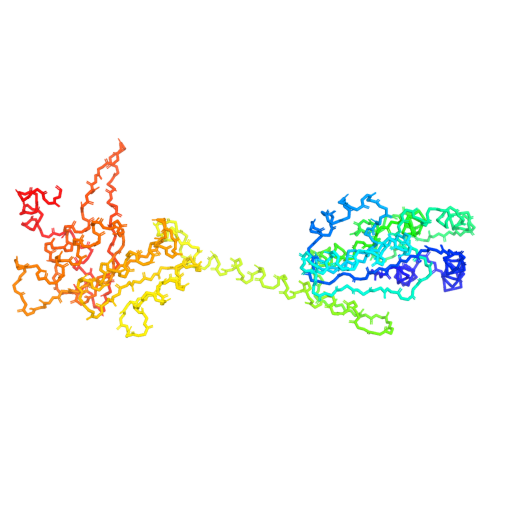92.25 172 GLY A N 1
ATOM 1288 C CA . GLY A 1 172 ? -0.705 -13.107 -8.247 1.00 92.25 172 GLY A CA 1
ATOM 1289 C C . GLY A 1 172 ? -0.918 -14.477 -8.899 1.00 92.25 172 GLY A C 1
ATOM 1290 O O . GLY A 1 172 ? -2.016 -15.022 -8.822 1.00 92.25 172 GLY A O 1
ATOM 1291 N N . GLN A 1 173 ? 0.119 -15.057 -9.512 1.00 94.06 173 GLN A N 1
ATOM 1292 C CA . GLN A 1 173 ? 0.114 -16.439 -10.010 1.00 94.06 173 GLN A CA 1
ATOM 1293 C C . GLN A 1 173 ? 0.486 -17.481 -8.937 1.00 94.06 173 GLN A C 1
ATOM 1295 O O . GLN A 1 173 ? 0.561 -18.668 -9.247 1.00 94.06 173 GLN A O 1
ATOM 1300 N N . GLY A 1 174 ? 0.718 -17.069 -7.687 1.00 92.88 174 GLY A N 1
ATOM 1301 C CA . GLY A 1 174 ? 1.069 -17.965 -6.583 1.00 92.88 174 GLY A CA 1
ATOM 1302 C C . GLY A 1 174 ? 2.536 -18.401 -6.572 1.00 92.88 174 GLY A C 1
ATOM 1303 O O . GLY A 1 174 ? 2.860 -19.441 -6.003 1.00 92.88 174 GLY A O 1
ATOM 1304 N N . VAL A 1 175 ? 3.438 -17.647 -7.207 1.00 94.12 175 VAL A N 1
ATOM 1305 C CA . VAL A 1 175 ? 4.876 -17.936 -7.145 1.00 94.12 175 VAL A CA 1
ATOM 1306 C C . VAL A 1 175 ? 5.402 -17.623 -5.744 1.00 94.12 175 VAL A C 1
ATOM 1308 O O . VAL A 1 175 ? 5.335 -16.488 -5.282 1.00 94.12 175 VAL A O 1
ATOM 1311 N N . GLU A 1 176 ? 5.972 -18.626 -5.079 1.00 90.25 176 GLU A N 1
ATOM 1312 C CA . GLU A 1 176 ? 6.533 -18.478 -3.727 1.00 90.25 176 GLU A CA 1
ATOM 1313 C C . GLU A 1 176 ? 8.056 -18.285 -3.737 1.00 90.25 176 GLU A C 1
ATOM 1315 O O . GLU A 1 176 ? 8.626 -17.607 -2.873 1.00 90.25 176 GLU A O 1
ATOM 1320 N N . THR A 1 177 ? 8.735 -18.871 -4.723 1.00 90.94 177 THR A N 1
ATOM 1321 C CA . THR A 1 177 ? 10.195 -18.911 -4.818 1.00 90.94 177 THR A CA 1
ATOM 1322 C C . THR A 1 177 ? 10.683 -18.298 -6.124 1.00 90.94 177 THR A C 1
ATOM 1324 O O . THR A 1 177 ? 10.095 -18.483 -7.187 1.00 90.94 177 THR A O 1
ATOM 1327 N N . LEU A 1 178 ? 11.788 -17.559 -6.032 1.00 91.69 178 LEU A N 1
ATOM 1328 C CA . LEU A 1 178 ? 12.496 -16.995 -7.174 1.00 91.69 178 LEU A CA 1
ATOM 1329 C C . LEU A 1 178 ? 13.980 -17.315 -7.017 1.00 91.69 178 LEU A C 1
ATOM 1331 O O . LEU A 1 178 ? 14.550 -17.105 -5.946 1.00 91.69 178 LEU A O 1
ATOM 1335 N N . GLU A 1 179 ? 14.589 -17.805 -8.092 1.00 93.69 179 GLU A N 1
ATOM 1336 C CA . GLU A 1 179 ? 16.029 -18.029 -8.186 1.00 93.69 179 GLU A CA 1
ATOM 1337 C C . GLU A 1 179 ? 16.622 -17.058 -9.212 1.00 93.69 179 GLU A C 1
ATOM 1339 O O . GLU A 1 179 ? 16.221 -17.034 -10.378 1.00 93.69 179 GLU A O 1
ATOM 1344 N N . GLU A 1 180 ? 17.548 -16.207 -8.769 1.00 94.88 180 GLU A N 1
ATOM 1345 C CA . GLU A 1 180 ? 18.238 -15.254 -9.637 1.00 94.88 180 GLU A CA 1
ATOM 1346 C C . GLU A 1 180 ? 19.443 -15.926 -10.297 1.00 94.88 180 GLU A C 1
ATOM 1348 O O . GLU A 1 180 ? 20.382 -16.356 -9.629 1.00 94.88 180 GLU A O 1
ATOM 1353 N N . LEU A 1 181 ? 19.428 -15.982 -11.629 1.00 92.44 181 LEU A N 1
ATOM 1354 C CA . LEU A 1 181 ? 20.529 -16.512 -12.427 1.00 92.44 181 LEU A CA 1
ATOM 1355 C C . LEU A 1 181 ? 21.362 -15.361 -12.995 1.00 92.44 181 LEU A C 1
ATOM 1357 O O . LEU A 1 181 ? 20.966 -14.699 -13.955 1.00 92.44 181 LEU A O 1
ATOM 1361 N N . GLY A 1 182 ? 22.531 -15.128 -12.406 1.00 85.75 182 GLY A N 1
ATOM 1362 C CA . GLY A 1 182 ? 23.459 -14.089 -12.840 1.00 85.75 182 GLY A CA 1
ATOM 1363 C C . GLY A 1 182 ? 24.382 -13.620 -11.715 1.00 85.75 182 GLY A C 1
ATOM 1364 O O . GLY A 1 182 ? 24.275 -14.082 -10.580 1.00 85.75 182 GLY A O 1
ATOM 1365 N N . PRO A 1 183 ? 25.323 -12.712 -12.012 1.00 78.69 183 PRO A N 1
ATOM 1366 C CA . PRO A 1 183 ? 26.182 -12.139 -10.989 1.00 78.69 183 PRO A CA 1
ATOM 1367 C C . PRO A 1 183 ? 25.390 -11.134 -10.140 1.00 78.69 183 PRO A C 1
ATOM 1369 O O . PRO A 1 183 ? 24.982 -10.086 -10.633 1.00 78.69 183 PRO A O 1
ATOM 1372 N N . GLY A 1 184 ? 25.210 -11.421 -8.851 1.00 88.94 184 GLY A N 1
ATOM 1373 C CA . GLY A 1 184 ? 24.611 -10.485 -7.895 1.00 88.94 184 GLY A CA 1
ATOM 1374 C C . GLY A 1 184 ? 23.421 -11.062 -7.135 1.00 88.94 184 GLY A C 1
ATOM 1375 O O . GLY A 1 184 ? 23.259 -12.272 -7.034 1.00 88.94 184 GLY A O 1
ATOM 1376 N N . ASN A 1 185 ? 22.643 -10.169 -6.524 1.00 93.88 185 ASN A N 1
ATOM 1377 C CA . ASN A 1 185 ? 21.448 -10.509 -5.747 1.00 93.88 185 ASN A CA 1
ATOM 1378 C C . ASN A 1 185 ? 20.387 -9.399 -5.792 1.00 93.88 185 ASN A C 1
ATOM 1380 O O . ASN A 1 185 ? 19.658 -9.191 -4.818 1.00 93.88 185 ASN A O 1
ATOM 1384 N N . VAL A 1 186 ? 20.370 -8.605 -6.868 1.00 92.81 186 VAL A N 1
ATOM 1385 C CA . VAL A 1 186 ? 19.479 -7.443 -6.954 1.00 92.81 186 VAL A CA 1
ATOM 1386 C C . VAL A 1 186 ? 18.045 -7.927 -7.084 1.00 92.81 186 VAL A C 1
ATOM 1388 O O . VAL A 1 186 ? 17.214 -7.536 -6.270 1.00 92.81 186 VAL A O 1
ATOM 1391 N N . LEU A 1 187 ? 17.757 -8.816 -8.038 1.00 95.31 187 LEU A N 1
ATOM 1392 C CA . LEU A 1 187 ? 16.391 -9.291 -8.273 1.00 95.31 187 LEU A CA 1
ATOM 1393 C C . LEU A 1 187 ? 15.862 -10.095 -7.082 1.00 95.31 187 LEU A C 1
ATOM 1395 O O . LEU A 1 187 ? 14.698 -9.950 -6.716 1.00 95.31 187 LEU A O 1
ATOM 1399 N N . THR A 1 188 ? 16.735 -10.860 -6.427 1.00 95.44 188 THR A N 1
ATOM 1400 C CA . THR A 1 188 ? 16.436 -11.587 -5.187 1.00 95.44 188 THR A CA 1
ATOM 1401 C C . THR A 1 188 ? 15.991 -10.639 -4.074 1.00 95.44 188 THR A C 1
ATOM 1403 O O . THR A 1 188 ? 15.011 -10.910 -3.382 1.00 95.44 188 THR A O 1
ATOM 1406 N N . LYS A 1 189 ? 16.680 -9.502 -3.903 1.00 95.25 189 LYS A N 1
ATOM 1407 C CA . LYS A 1 189 ? 16.305 -8.486 -2.908 1.00 95.25 189 LYS A CA 1
ATOM 1408 C C . LYS A 1 189 ? 14.981 -7.813 -3.247 1.00 95.25 189 LYS A C 1
ATOM 1410 O O . LYS A 1 189 ? 14.153 -7.677 -2.357 1.00 95.25 189 LYS A O 1
ATOM 1415 N N . LEU A 1 190 ? 14.767 -7.439 -4.513 1.00 95.75 190 LEU A N 1
ATOM 1416 C CA . LEU A 1 190 ? 13.492 -6.849 -4.939 1.00 95.75 190 LEU A CA 1
ATOM 1417 C C . LEU A 1 190 ? 12.332 -7.811 -4.654 1.00 95.75 190 LEU A C 1
ATOM 1419 O O . LEU A 1 190 ? 11.326 -7.403 -4.086 1.00 95.75 190 LEU A O 1
ATOM 1423 N N . TRP A 1 191 ? 12.500 -9.098 -4.971 1.00 95.75 191 TRP A N 1
ATOM 1424 C CA . TRP A 1 191 ? 11.509 -10.131 -4.670 1.00 95.75 191 TRP A CA 1
ATOM 1425 C C . TRP A 1 191 ? 11.205 -10.245 -3.174 1.00 95.75 191 TRP A C 1
ATOM 1427 O O . TRP A 1 191 ? 10.037 -10.276 -2.790 1.00 95.75 191 TRP A O 1
ATOM 1437 N N . ALA A 1 192 ? 12.239 -10.269 -2.328 1.00 94.31 192 ALA A N 1
ATOM 1438 C CA . ALA A 1 192 ? 12.064 -10.308 -0.879 1.00 94.31 192 ALA A CA 1
ATOM 1439 C C . ALA A 1 192 ? 11.248 -9.106 -0.377 1.00 94.31 192 ALA A C 1
ATOM 1441 O O . ALA A 1 192 ? 10.300 -9.294 0.380 1.00 94.31 192 ALA A O 1
ATOM 1442 N N . THR A 1 193 ? 11.542 -7.899 -0.871 1.00 93.75 193 THR A N 1
ATOM 1443 C CA . THR A 1 193 ? 10.800 -6.685 -0.505 1.00 93.75 193 THR A CA 1
ATOM 1444 C C . THR A 1 193 ? 9.320 -6.764 -0.881 1.00 93.75 193 THR A C 1
ATOM 1446 O O . THR A 1 193 ? 8.470 -6.456 -0.047 1.00 93.75 193 THR A O 1
ATOM 1449 N N . VAL A 1 194 ? 8.980 -7.204 -2.100 1.00 92.62 194 VAL A N 1
ATOM 1450 C CA . VAL A 1 194 ? 7.563 -7.318 -2.498 1.00 92.62 194 VAL A CA 1
ATOM 1451 C C . VAL A 1 194 ? 6.851 -8.404 -1.682 1.00 92.62 194 VAL A C 1
ATOM 1453 O O . VAL A 1 194 ? 5.723 -8.200 -1.236 1.00 92.62 194 VAL A O 1
ATOM 1456 N N . ARG A 1 195 ? 7.516 -9.533 -1.401 1.00 92.38 195 ARG A N 1
ATOM 1457 C CA . ARG A 1 195 ? 6.952 -10.594 -0.551 1.00 92.38 195 ARG A CA 1
ATOM 1458 C C . ARG A 1 195 ? 6.677 -10.132 0.875 1.00 92.38 195 ARG A C 1
ATOM 1460 O O . ARG A 1 195 ? 5.613 -10.433 1.407 1.00 92.38 195 ARG A O 1
ATOM 1467 N N . GLU A 1 196 ? 7.615 -9.422 1.492 1.00 89.88 196 GLU A N 1
ATOM 1468 C CA . GLU A 1 196 ? 7.434 -8.870 2.838 1.00 89.88 196 GLU A CA 1
ATOM 1469 C C . GLU A 1 196 ? 6.245 -7.903 2.882 1.00 89.88 196 GLU A C 1
ATOM 1471 O O . GLU A 1 196 ? 5.409 -8.002 3.781 1.00 89.88 196 GLU A O 1
ATOM 1476 N N . ALA A 1 197 ? 6.115 -7.033 1.875 1.00 86.44 197 ALA A N 1
ATOM 1477 C CA . ALA A 1 197 ? 4.977 -6.127 1.753 1.00 86.44 197 ALA A CA 1
ATOM 1478 C C . ALA A 1 197 ? 3.642 -6.878 1.585 1.00 86.44 197 ALA A C 1
ATOM 1480 O O . ALA A 1 197 ? 2.656 -6.523 2.232 1.00 86.44 197 ALA A O 1
ATOM 1481 N N . ALA A 1 198 ? 3.609 -7.940 0.773 1.00 85.06 198 ALA A N 1
ATOM 1482 C CA . ALA A 1 198 ? 2.414 -8.762 0.581 1.00 85.06 198 ALA A CA 1
ATOM 1483 C C . ALA A 1 198 ? 1.973 -9.455 1.884 1.00 85.06 198 ALA A C 1
ATOM 1485 O O . ALA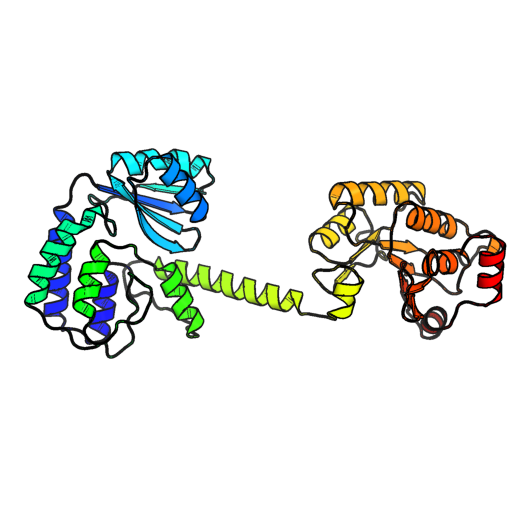 A 1 198 ? 0.808 -9.362 2.268 1.00 85.06 198 ALA A O 1
ATOM 1486 N N . VAL A 1 199 ? 2.911 -10.072 2.613 1.00 83.62 199 VAL A N 1
ATOM 1487 C CA . VAL A 1 199 ? 2.634 -10.722 3.907 1.00 83.62 199 VAL A CA 1
ATOM 1488 C C . VAL A 1 199 ? 2.153 -9.708 4.948 1.00 83.62 199 VAL A C 1
ATOM 1490 O O . VAL A 1 199 ? 1.215 -9.989 5.693 1.00 83.62 199 VAL A O 1
ATOM 1493 N N . ALA A 1 200 ? 2.757 -8.517 4.996 1.00 77.38 200 ALA A N 1
ATOM 1494 C CA . ALA A 1 200 ? 2.320 -7.453 5.895 1.00 77.38 200 ALA A CA 1
ATOM 1495 C C . ALA A 1 200 ? 0.884 -6.995 5.583 1.00 77.38 200 ALA A C 1
ATOM 1497 O O . ALA A 1 200 ? 0.071 -6.867 6.499 1.00 77.38 200 ALA A O 1
ATOM 1498 N N . GLY A 1 201 ? 0.548 -6.818 4.301 1.00 75.38 201 GLY A N 1
ATOM 1499 C CA . GLY A 1 201 ? -0.804 -6.456 3.868 1.00 75.38 201 GLY A CA 1
ATOM 1500 C C . GLY A 1 201 ? -1.850 -7.527 4.200 1.00 75.38 201 GLY A C 1
ATOM 1501 O O . GLY A 1 201 ? -2.951 -7.204 4.651 1.00 75.38 201 GLY A O 1
ATOM 1502 N N . GLU A 1 202 ? -1.510 -8.809 4.042 1.00 75.44 202 GLU A N 1
ATOM 1503 C CA . GLU A 1 202 ? -2.375 -9.920 4.456 1.00 75.44 202 GLU A CA 1
ATOM 1504 C C . GLU A 1 202 ? -2.571 -9.969 5.973 1.00 75.44 202 GLU A C 1
ATOM 1506 O O . GLU A 1 202 ? -3.700 -10.138 6.439 1.00 75.44 202 GLU A O 1
ATOM 1511 N N . ALA A 1 203 ? -1.503 -9.771 6.750 1.00 71.50 203 ALA A N 1
ATOM 1512 C CA . ALA A 1 203 ? -1.569 -9.738 8.206 1.00 71.50 203 ALA A CA 1
ATOM 1513 C C . ALA A 1 203 ? -2.416 -8.561 8.714 1.00 71.50 203 ALA A C 1
ATOM 1515 O O . ALA A 1 203 ? -3.225 -8.739 9.625 1.00 71.50 203 ALA A O 1
ATOM 1516 N N . GLU A 1 204 ? -2.291 -7.378 8.106 1.00 70.88 204 GLU A N 1
ATOM 1517 C CA . GLU A 1 204 ? -3.121 -6.217 8.438 1.00 70.88 204 GLU A CA 1
ATOM 1518 C C . GLU A 1 204 ? -4.596 -6.476 8.110 1.00 70.88 204 GLU A C 1
ATOM 1520 O O . GLU A 1 204 ? -5.476 -6.234 8.942 1.00 70.88 204 GLU A O 1
ATOM 1525 N N . LYS A 1 205 ? -4.883 -7.024 6.923 1.00 73.75 205 LYS A N 1
ATOM 1526 C CA . LYS A 1 205 ? -6.246 -7.404 6.537 1.00 73.75 205 LYS A CA 1
ATOM 1527 C C . LYS A 1 205 ? -6.824 -8.424 7.516 1.00 73.75 205 LYS A C 1
ATOM 1529 O O . LYS A 1 205 ? -7.950 -8.241 7.975 1.00 73.75 205 LYS A O 1
ATOM 1534 N N . ALA A 1 206 ? -6.049 -9.445 7.880 1.00 75.88 206 ALA A N 1
ATOM 1535 C CA . ALA A 1 206 ? -6.444 -10.438 8.869 1.00 75.88 206 ALA A CA 1
ATOM 1536 C C . ALA A 1 206 ? -6.738 -9.781 10.226 1.00 75.88 206 ALA A C 1
ATOM 1538 O O . ALA A 1 206 ? -7.823 -9.986 10.770 1.00 75.88 206 ALA A O 1
ATOM 1539 N N . ALA A 1 207 ? -5.843 -8.924 10.729 1.00 72.44 207 ALA A N 1
ATOM 1540 C CA . ALA A 1 207 ? -6.015 -8.210 11.994 1.00 72.44 207 ALA A CA 1
ATOM 1541 C C . ALA A 1 207 ? -7.289 -7.353 12.015 1.00 72.44 207 ALA A C 1
ATOM 1543 O O . ALA A 1 207 ? -8.041 -7.388 12.988 1.00 72.44 207 ALA A O 1
ATOM 1544 N N . ARG A 1 208 ? -7.591 -6.646 10.919 1.00 76.50 208 ARG A N 1
ATOM 1545 C CA . ARG A 1 208 ? -8.832 -5.866 10.773 1.00 76.50 208 ARG A CA 1
ATOM 1546 C C . ARG A 1 208 ? -10.089 -6.731 10.672 1.00 76.50 208 ARG A C 1
ATOM 1548 O O . ARG A 1 208 ? -11.182 -6.205 10.829 1.00 76.50 208 ARG A O 1
ATOM 1555 N N . THR A 1 209 ? -9.974 -8.023 10.387 1.00 80.00 209 THR A N 1
ATOM 1556 C CA . THR A 1 209 ? -11.117 -8.954 10.332 1.00 80.00 209 THR A CA 1
ATOM 1557 C C . THR A 1 209 ? -11.257 -9.830 11.575 1.00 80.00 209 THR A C 1
ATOM 1559 O O . THR A 1 209 ? -12.241 -10.555 11.691 1.00 80.00 209 THR A O 1
ATOM 1562 N N . LEU A 1 210 ? -10.308 -9.769 12.515 1.00 84.25 210 LEU A N 1
ATOM 1563 C CA . LEU A 1 210 ? -10.402 -10.493 13.779 1.00 84.25 210 LEU A CA 1
ATOM 1564 C C . LEU A 1 210 ? -11.413 -9.828 14.724 1.00 84.25 210 LEU A C 1
ATOM 1566 O O . LEU A 1 210 ? -11.421 -8.610 14.910 1.00 84.25 210 LEU A O 1
ATOM 1570 N N . GLY A 1 211 ? -12.223 -10.666 15.373 1.00 87.62 211 GLY A N 1
ATOM 1571 C CA . GLY A 1 211 ? -13.264 -10.248 16.308 1.00 87.62 211 GLY A CA 1
ATOM 1572 C C . GLY A 1 211 ? -14.582 -9.882 15.627 1.00 87.62 211 GLY A C 1
ATOM 1573 O O . GLY A 1 211 ? -14.828 -10.235 14.477 1.00 87.62 211 GLY A O 1
ATOM 1574 N N . ASP A 1 212 ? -15.457 -9.217 16.374 1.00 90.69 212 ASP A N 1
ATOM 1575 C CA . ASP A 1 212 ? -16.827 -8.945 15.947 1.00 90.69 212 ASP A CA 1
ATOM 1576 C C . ASP A 1 212 ? -16.931 -7.626 15.153 1.00 90.69 212 ASP A C 1
ATOM 1578 O O . ASP A 1 212 ? -16.427 -6.577 15.568 1.00 90.69 212 ASP A O 1
ATOM 1582 N N . GLU A 1 213 ? -17.541 -7.678 13.967 1.00 90.75 213 GLU A N 1
ATOM 1583 C CA . GLU A 1 213 ? -17.716 -6.503 13.102 1.00 90.75 213 GLU A CA 1
ATOM 1584 C C . GLU A 1 213 ? -18.746 -5.523 13.664 1.00 90.75 213 GLU A C 1
ATOM 1586 O O . GLU A 1 213 ? -18.544 -4.307 13.581 1.00 90.75 213 GLU A O 1
ATOM 1591 N N . GLU A 1 214 ? -19.820 -6.035 14.268 1.00 91.44 214 GLU A N 1
ATOM 1592 C CA . GLU A 1 214 ? -20.836 -5.197 14.887 1.00 91.44 214 GLU A CA 1
ATOM 1593 C C . GLU A 1 214 ? -20.231 -4.409 16.045 1.00 91.44 214 GLU A C 1
ATOM 1595 O O . GLU A 1 214 ? -20.382 -3.194 16.048 1.00 91.44 214 GLU A O 1
ATOM 1600 N N . PHE A 1 215 ? -19.436 -5.034 16.914 1.00 92.75 215 PHE A N 1
ATOM 1601 C CA . PHE A 1 215 ? -18.679 -4.373 17.975 1.00 92.75 215 PHE A CA 1
ATOM 1602 C C . PHE A 1 215 ? -17.809 -3.231 17.433 1.00 92.75 215 PHE A C 1
ATOM 1604 O O . PHE A 1 215 ? -17.854 -2.108 17.937 1.00 92.75 215 PHE A O 1
ATOM 1611 N N . ARG A 1 216 ? -17.041 -3.462 16.362 1.00 93.19 216 ARG A N 1
ATOM 1612 C CA . ARG A 1 216 ? -16.211 -2.402 15.765 1.00 93.19 216 ARG A CA 1
ATOM 1613 C C . ARG A 1 216 ? -17.045 -1.237 15.251 1.00 93.19 216 ARG A C 1
ATOM 1615 O O . ARG A 1 216 ? -16.731 -0.089 15.556 1.00 93.19 216 ARG A O 1
ATOM 1622 N N . ARG A 1 217 ? -18.126 -1.520 14.521 1.00 91.69 217 ARG A N 1
ATOM 1623 C CA . ARG A 1 217 ? -19.053 -0.497 14.020 1.00 91.69 217 ARG A CA 1
ATOM 1624 C C . ARG A 1 217 ? -19.697 0.271 15.167 1.00 91.69 217 ARG A C 1
ATOM 1626 O O . ARG A 1 217 ? -19.752 1.496 15.133 1.00 91.69 217 ARG A O 1
ATOM 1633 N N . GLU A 1 218 ? -20.174 -0.446 16.178 1.00 90.00 218 GLU A N 1
ATOM 1634 C CA . GLU A 1 218 ? -20.860 0.132 17.319 1.00 90.00 218 GLU A CA 1
ATOM 1635 C C . GLU A 1 218 ? -19.923 1.096 18.052 1.00 90.00 218 GLU A C 1
ATOM 1637 O O . GLU A 1 218 ? -20.349 2.189 18.413 1.00 90.00 218 GLU A O 1
ATOM 1642 N N . TYR A 1 219 ? -18.678 0.703 18.321 1.00 92.44 219 TYR A N 1
ATOM 1643 C CA . TYR A 1 219 ? -17.724 1.487 19.116 1.00 92.44 219 TYR A CA 1
ATOM 1644 C C . TYR A 1 219 ? -16.808 2.393 18.266 1.00 92.44 219 TYR A C 1
ATOM 1646 O O . TYR A 1 219 ? -15.929 3.060 18.812 1.00 92.44 219 TYR A O 1
ATOM 1654 N N . GLY A 1 220 ? -17.007 2.449 16.944 1.00 91.44 220 GLY A N 1
ATOM 1655 C CA . GLY A 1 220 ? -16.219 3.275 16.022 1.00 91.44 220 GLY A CA 1
ATOM 1656 C C . GLY A 1 220 ? -14.737 2.891 15.975 1.00 91.44 220 GLY A C 1
ATOM 1657 O O . GLY A 1 220 ? -13.876 3.760 16.077 1.00 91.44 220 GLY A O 1
ATOM 1658 N N . LEU A 1 221 ? -14.441 1.592 15.890 1.00 93.12 221 LEU A N 1
ATOM 1659 C CA . LEU A 1 221 ? -13.092 1.030 15.984 1.00 93.12 221 LEU A CA 1
ATOM 1660 C C . LEU A 1 221 ? -12.625 0.432 14.653 1.00 93.12 221 LEU A C 1
ATOM 1662 O O . LEU A 1 221 ? -13.417 -0.133 13.898 1.00 93.12 221 LEU A O 1
ATOM 1666 N N . SER A 1 222 ? -11.316 0.473 14.410 1.00 90.94 222 SER A N 1
ATOM 1667 C CA . SER A 1 222 ? -10.672 -0.270 13.316 1.00 90.94 222 SER A CA 1
ATOM 1668 C C . SER A 1 222 ? -10.495 -1.743 13.681 1.00 90.94 222 SER A C 1
ATOM 1670 O O . SER A 1 222 ? -10.651 -2.622 12.829 1.00 90.94 222 SER A O 1
ATOM 1672 N N . TYR A 1 223 ? -10.229 -2.009 14.964 1.00 92.19 223 TYR A N 1
ATOM 1673 C CA . TYR A 1 223 ? -9.971 -3.341 15.491 1.00 92.19 223 TYR A CA 1
ATOM 1674 C C . TYR A 1 223 ? -10.846 -3.651 16.708 1.00 92.19 223 TYR A C 1
ATOM 1676 O O . TYR A 1 223 ? -11.127 -2.782 17.530 1.00 92.19 223 TYR A O 1
ATOM 1684 N N . ALA A 1 224 ? -11.240 -4.916 16.863 1.00 93.19 224 ALA A N 1
ATOM 1685 C CA . ALA A 1 224 ? -12.051 -5.381 17.989 1.00 93.19 224 ALA A CA 1
ATOM 1686 C C . ALA A 1 224 ? -11.206 -5.616 19.262 1.00 93.19 224 ALA A C 1
ATOM 1688 O O . ALA A 1 224 ? -11.335 -6.645 19.923 1.00 93.19 224 ALA A O 1
ATOM 1689 N N . TYR A 1 225 ? -10.318 -4.674 19.597 1.00 93.06 225 TYR A N 1
ATOM 1690 C CA . TYR A 1 225 ? -9.451 -4.738 20.774 1.00 93.06 225 TYR A CA 1
ATOM 1691 C C . TYR A 1 225 ? -9.810 -3.655 21.788 1.00 93.06 225 TYR A C 1
ATOM 1693 O O . TYR A 1 225 ? -10.085 -2.504 21.436 1.00 93.06 225 TYR A O 1
ATOM 1701 N N . VAL A 1 226 ? -9.757 -4.034 23.066 1.00 93.88 226 VAL A N 1
ATOM 1702 C CA . VAL A 1 226 ? -10.063 -3.160 24.198 1.00 93.88 226 VAL A CA 1
ATOM 1703 C C . VAL A 1 226 ? -8.938 -3.226 25.229 1.00 93.88 226 VAL A C 1
ATOM 1705 O O . VAL A 1 226 ? -8.605 -4.302 25.725 1.00 93.88 226 VAL A O 1
ATOM 1708 N N . GLY A 1 227 ? -8.374 -2.073 25.581 1.00 93.69 227 GLY A N 1
ATOM 1709 C CA . GLY A 1 227 ? -7.477 -1.902 26.721 1.00 93.69 227 GLY A CA 1
ATOM 1710 C C . GLY A 1 227 ? -8.248 -1.443 27.958 1.00 93.69 227 GLY A C 1
ATOM 1711 O O . GLY A 1 227 ? -8.644 -0.282 28.044 1.00 93.69 227 GLY A O 1
ATOM 1712 N N . GLY A 1 228 ? -8.460 -2.342 28.921 1.00 88.38 228 GLY A N 1
ATOM 1713 C CA . GLY A 1 228 ? -9.099 -1.992 30.196 1.00 88.38 228 GLY A CA 1
ATOM 1714 C C . GLY A 1 228 ? -8.209 -1.132 31.102 1.00 88.38 228 GLY A C 1
ATOM 1715 O O . GLY A 1 228 ? -6.988 -1.128 30.952 1.00 88.38 228 GLY A O 1
ATOM 1716 N N . ALA A 1 229 ? -8.797 -0.453 32.091 1.00 88.44 229 ALA A N 1
ATOM 1717 C CA . ALA A 1 229 ? -8.088 0.506 32.955 1.00 88.44 229 ALA A CA 1
ATOM 1718 C C . ALA A 1 229 ? -7.691 -0.052 34.339 1.00 88.44 229 ALA A C 1
ATOM 1720 O O . ALA A 1 229 ? -7.391 0.691 35.276 1.00 88.44 229 ALA A O 1
ATOM 1721 N N . SER A 1 230 ? -7.669 -1.378 34.485 1.00 78.94 230 SER A N 1
ATOM 1722 C CA . SER A 1 230 ? -7.520 -2.061 35.779 1.00 78.94 230 SER A CA 1
ATOM 1723 C C . SER A 1 230 ? -6.110 -2.016 36.381 1.00 78.94 230 SER A C 1
ATOM 1725 O O . SER A 1 230 ? -5.963 -2.253 37.579 1.00 78.94 230 SER A O 1
ATOM 1727 N N . ALA A 1 231 ? -5.068 -1.727 35.592 1.00 79.88 231 ALA A N 1
ATOM 1728 C CA . ALA A 1 231 ? -3.690 -1.661 36.082 1.00 79.88 231 ALA A CA 1
ATOM 1729 C C . ALA A 1 231 ? -3.082 -0.249 35.942 1.00 79.88 231 ALA A C 1
ATOM 1731 O O . ALA A 1 231 ? -3.365 0.464 34.977 1.00 79.88 231 ALA A O 1
ATOM 1732 N N . PRO A 1 232 ? -2.191 0.175 36.864 1.00 75.75 232 PRO A N 1
ATOM 1733 C CA . PRO A 1 232 ? -1.651 1.534 36.880 1.00 75.75 232 PRO A CA 1
ATOM 1734 C C . PRO A 1 232 ? -0.964 2.009 35.592 1.00 75.75 232 PRO A C 1
ATOM 1736 O O . PRO A 1 232 ? -0.913 3.219 35.373 1.00 75.75 232 PRO A O 1
ATOM 1739 N N . GLY A 1 233 ? -0.431 1.086 34.784 1.00 81.19 233 GLY A N 1
ATOM 1740 C CA . GLY A 1 233 ? 0.267 1.375 33.527 1.00 81.19 233 GLY A CA 1
ATOM 1741 C C . GLY A 1 233 ? -0.625 1.444 32.282 1.00 81.19 233 GLY A C 1
ATOM 1742 O O . GLY A 1 233 ? -0.139 1.853 31.237 1.00 81.19 233 GLY A O 1
ATOM 1743 N N . VAL A 1 234 ? -1.908 1.079 32.380 1.00 87.38 234 VAL A N 1
ATOM 1744 C CA . VAL A 1 234 ? -2.817 0.917 31.221 1.00 87.38 234 VAL A CA 1
ATOM 1745 C C . VAL A 1 234 ? -4.051 1.817 31.305 1.00 87.38 234 VAL A C 1
ATOM 1747 O O . VAL A 1 234 ? -5.125 1.470 30.835 1.00 87.38 234 VAL A O 1
ATOM 1750 N N . ARG A 1 235 ? -3.922 2.977 31.957 1.00 90.25 235 ARG A N 1
ATOM 1751 C CA . ARG A 1 235 ? -5.081 3.831 32.272 1.00 90.25 235 ARG A CA 1
ATOM 1752 C C . ARG A 1 235 ? -4.895 5.335 32.095 1.00 90.25 235 ARG A C 1
ATOM 1754 O O . ARG A 1 235 ? -5.839 6.090 32.275 1.00 90.25 235 ARG A O 1
ATOM 1761 N N . GLY A 1 236 ? -3.677 5.788 31.799 1.00 94.44 236 GLY A N 1
ATOM 1762 C CA . GLY A 1 236 ? -3.368 7.211 31.627 1.00 94.44 236 GLY A CA 1
ATOM 1763 C C . GLY A 1 236 ? -3.574 7.702 30.192 1.00 94.44 236 GLY A C 1
ATOM 1764 O O . GLY A 1 236 ? -3.680 6.903 29.264 1.00 94.44 236 GLY A O 1
ATOM 1765 N N . VAL A 1 237 ? -3.539 9.026 30.009 1.00 95.75 237 VAL A N 1
ATOM 1766 C CA . VAL A 1 237 ? -3.707 9.696 28.703 1.00 95.75 237 VAL A CA 1
ATOM 1767 C C . VAL A 1 237 ? -2.789 9.123 27.624 1.00 95.75 237 VAL A C 1
ATOM 1769 O O . VAL A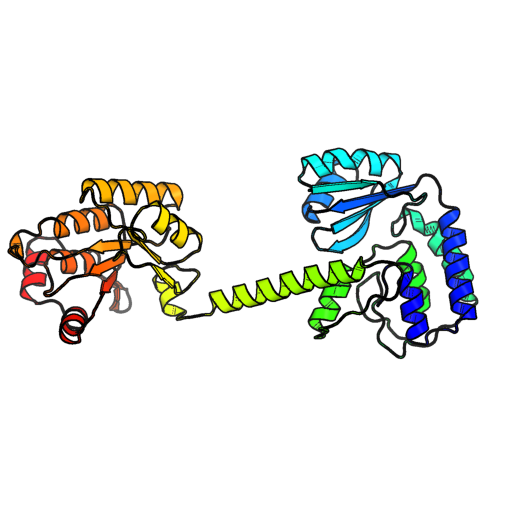 1 237 ? -3.248 8.887 26.514 1.00 95.75 237 VAL A O 1
ATOM 1772 N N . GLU A 1 238 ? -1.515 8.864 27.931 1.00 95.25 238 GLU A N 1
ATOM 1773 C CA . GLU A 1 238 ? -0.566 8.349 26.932 1.00 95.25 238 GLU A CA 1
ATOM 1774 C C . GLU A 1 238 ? -0.964 6.966 26.405 1.00 95.25 238 GLU A C 1
ATOM 1776 O O . GLU A 1 238 ? -0.943 6.733 25.199 1.00 95.25 238 GLU A O 1
ATOM 1781 N N . PHE A 1 239 ? -1.391 6.069 27.296 1.00 95.31 239 PHE A N 1
ATOM 1782 C CA . PHE A 1 239 ? -1.825 4.726 26.919 1.00 95.31 239 PHE A CA 1
ATOM 1783 C C . PHE A 1 239 ? -3.120 4.763 26.101 1.00 95.31 239 PHE A C 1
ATOM 1785 O O . PHE A 1 239 ? -3.203 4.148 25.039 1.00 95.31 239 PHE A O 1
ATOM 1792 N N . VAL A 1 240 ? -4.108 5.536 26.563 1.00 96.69 240 VAL A N 1
ATOM 1793 C CA . VAL A 1 240 ? -5.392 5.683 25.864 1.00 96.69 240 VAL A CA 1
ATOM 1794 C C . VAL A 1 240 ? -5.190 6.327 24.490 1.00 96.69 240 VAL A C 1
ATOM 1796 O O . VAL A 1 240 ? -5.758 5.858 23.509 1.00 96.69 240 VAL A O 1
ATOM 1799 N N . ALA A 1 241 ? -4.334 7.348 24.386 1.00 96.56 241 ALA A N 1
ATOM 1800 C CA . ALA A 1 241 ? -4.015 7.990 23.115 1.00 96.56 241 ALA A CA 1
ATOM 1801 C C . ALA A 1 241 ? -3.300 7.049 22.140 1.00 96.56 241 ALA A C 1
ATOM 1803 O O . ALA A 1 241 ? -3.555 7.127 20.942 1.00 96.56 241 ALA A O 1
ATOM 1804 N N . ALA A 1 242 ? -2.411 6.180 22.627 1.00 95.75 242 ALA A N 1
ATOM 1805 C CA . ALA A 1 242 ? -1.740 5.198 21.784 1.00 95.75 242 ALA A CA 1
ATOM 1806 C C . ALA A 1 242 ? -2.747 4.210 21.175 1.00 95.75 242 ALA A C 1
ATOM 1808 O O . ALA A 1 242 ? -2.794 4.074 19.959 1.00 95.75 242 ALA A O 1
ATOM 1809 N N . LEU A 1 243 ? -3.610 3.597 21.993 1.00 95.56 243 LEU A N 1
ATOM 1810 C CA . LEU A 1 243 ? -4.609 2.644 21.496 1.00 95.56 243 LEU A CA 1
ATOM 1811 C C . LEU A 1 243 ? -5.657 3.294 20.586 1.00 95.56 243 LEU A C 1
ATOM 1813 O O . LEU A 1 243 ? -5.993 2.729 19.549 1.00 95.56 243 LEU A O 1
ATOM 1817 N N . ALA A 1 244 ? -6.139 4.488 20.933 1.00 94.88 244 ALA A N 1
ATOM 1818 C CA . ALA A 1 244 ? -7.148 5.172 20.133 1.00 94.88 244 ALA A CA 1
ATOM 1819 C C . ALA A 1 244 ? -6.628 5.582 18.742 1.00 94.88 244 ALA A C 1
ATOM 1821 O O . ALA A 1 244 ? -7.391 5.537 17.780 1.00 94.88 244 ALA A O 1
ATOM 1822 N N . ARG A 1 245 ? -5.339 5.941 18.602 1.00 94.75 245 ARG A N 1
ATOM 1823 C CA . ARG A 1 245 ? -4.731 6.239 17.286 1.00 94.75 245 ARG A CA 1
ATOM 1824 C C . ARG A 1 245 ? -4.689 5.025 16.370 1.00 94.75 245 ARG A C 1
ATOM 1826 O O . ARG A 1 245 ? -4.916 5.171 15.176 1.00 94.75 245 ARG A O 1
ATOM 1833 N N . GLU A 1 246 ? -4.466 3.849 16.943 1.00 92.62 246 GLU A N 1
ATOM 1834 C CA . GLU A 1 246 ? -4.513 2.585 16.210 1.00 92.62 246 GLU A CA 1
ATOM 1835 C C . GLU A 1 246 ? -5.957 2.114 15.954 1.00 92.62 246 GLU A C 1
ATOM 1837 O O . GLU A 1 246 ? -6.173 1.104 15.301 1.00 92.62 246 GLU A O 1
ATOM 1842 N N . GLY A 1 247 ? -6.979 2.832 16.434 1.00 93.06 247 GLY A N 1
ATOM 1843 C CA . GLY A 1 247 ? -8.381 2.454 16.254 1.00 93.06 247 GLY A CA 1
ATOM 1844 C C . GLY A 1 247 ? -8.847 1.335 17.189 1.00 93.06 247 GLY A C 1
ATOM 1845 O O . GLY A 1 247 ? -9.733 0.566 16.815 1.00 93.06 247 GLY A O 1
ATOM 1846 N N . CYS A 1 248 ? -8.261 1.243 18.386 1.00 95.06 248 CYS A N 1
ATOM 1847 C CA . CYS A 1 248 ? -8.683 0.369 19.484 1.00 95.06 248 CYS A CA 1
ATOM 1848 C C . CYS A 1 248 ? -9.383 1.179 20.590 1.00 95.06 248 CYS A C 1
ATOM 1850 O O . CYS A 1 248 ? -9.146 2.378 20.739 1.00 95.06 248 CYS A O 1
ATOM 1852 N N . LEU A 1 249 ? -10.210 0.528 21.416 1.00 96.31 249 LEU A N 1
ATOM 1853 C CA . LEU A 1 249 ? -10.866 1.179 22.556 1.00 96.31 249 LEU A CA 1
ATOM 1854 C C . LEU A 1 249 ? -9.982 1.109 23.806 1.00 96.31 249 LEU A C 1
ATOM 1856 O O . LEU A 1 249 ? -9.385 0.075 24.092 1.00 96.31 249 LEU A O 1
ATOM 1860 N N . ALA A 1 250 ? -9.941 2.180 24.594 1.00 97.00 250 ALA A N 1
ATOM 1861 C CA . ALA A 1 250 ? -9.311 2.177 25.910 1.00 97.00 250 ALA A CA 1
ATOM 1862 C C . ALA A 1 250 ? -10.021 3.128 26.872 1.00 97.00 250 ALA A C 1
ATOM 1864 O O . ALA A 1 250 ? -10.740 4.037 26.445 1.00 97.00 250 ALA A O 1
ATOM 1865 N N . PHE A 1 251 ? -9.798 2.923 28.170 1.00 97.50 251 PHE A N 1
ATOM 1866 C CA . PHE A 1 251 ? -10.468 3.676 29.224 1.00 97.50 251 PHE A CA 1
ATOM 1867 C C . PHE A 1 251 ? -9.486 4.520 30.034 1.00 97.50 251 PHE A C 1
ATOM 1869 O O . PHE A 1 251 ? -8.445 4.046 30.487 1.00 97.50 251 PHE A O 1
ATOM 1876 N N . LEU A 1 252 ? -9.823 5.794 30.217 1.00 96.94 252 LEU A N 1
ATOM 1877 C CA . LEU A 1 252 ? -9.066 6.715 31.052 1.00 96.94 252 LEU A CA 1
ATOM 1878 C C . LEU A 1 252 ? -9.480 6.560 32.520 1.00 96.94 252 LEU A C 1
ATOM 1880 O O . LEU A 1 252 ? -10.662 6.618 32.857 1.00 96.94 252 LEU A O 1
ATOM 1884 N N . ASP A 1 253 ? -8.493 6.442 33.399 1.00 94.12 253 ASP A N 1
ATOM 1885 C CA . ASP A 1 253 ? -8.667 6.529 34.845 1.00 94.12 253 ASP A CA 1
ATOM 1886 C C . ASP A 1 253 ? -7.526 7.358 35.445 1.00 94.12 253 ASP A C 1
ATOM 1888 O O . ASP A 1 253 ? -6.354 6.967 35.419 1.00 94.12 253 ASP A O 1
ATOM 1892 N N . ASP A 1 254 ? -7.872 8.533 35.971 1.00 89.25 254 ASP A N 1
ATOM 1893 C CA . ASP A 1 254 ? -6.907 9.477 36.526 1.00 89.25 254 ASP A CA 1
ATOM 1894 C C . ASP A 1 254 ? -6.892 9.431 38.059 1.00 89.25 254 ASP A C 1
ATOM 1896 O O . ASP A 1 254 ? -7.922 9.572 38.724 1.00 89.25 254 ASP A O 1
ATOM 1900 N N . ARG A 1 255 ? -5.693 9.272 38.632 1.00 81.81 255 ARG A N 1
ATOM 1901 C CA . ARG A 1 255 ? -5.491 9.164 40.087 1.00 81.81 255 ARG A CA 1
ATOM 1902 C C . ARG A 1 255 ? -5.660 10.485 40.831 1.00 81.81 255 ARG A C 1
ATOM 1904 O O . ARG A 1 255 ? -5.715 10.475 42.055 1.00 81.81 255 ARG A O 1
ATOM 1911 N N . ARG A 1 256 ? -5.711 11.612 40.121 1.00 87.50 256 ARG A N 1
ATOM 1912 C CA . ARG A 1 256 ? -5.955 12.940 40.703 1.00 87.50 256 ARG A CA 1
ATOM 1913 C C . ARG A 1 256 ? -7.453 13.197 40.932 1.00 87.50 256 ARG A C 1
ATOM 1915 O O . ARG A 1 256 ? -7.837 14.325 41.213 1.00 87.50 256 ARG A O 1
ATOM 1922 N N . GLY A 1 257 ? -8.291 12.166 40.796 1.00 88.06 257 GLY A N 1
ATOM 1923 C CA . GLY A 1 257 ? -9.740 12.254 40.949 1.00 88.06 257 GLY A CA 1
ATOM 1924 C C . GLY A 1 257 ? -10.416 12.911 39.746 1.00 88.06 257 GLY A C 1
ATOM 1925 O O . GLY A 1 257 ? -9.865 12.957 38.643 1.00 88.06 257 GLY A O 1
ATOM 1926 N N . THR A 1 258 ? -11.627 13.413 39.966 1.00 92.56 258 THR A N 1
ATOM 1927 C CA . THR A 1 258 ? -12.492 14.001 38.933 1.00 92.56 258 THR A CA 1
ATOM 1928 C C . THR A 1 258 ? -11.821 15.148 38.169 1.00 92.56 258 THR A C 1
ATOM 1930 O O . THR A 1 258 ? -11.946 15.212 36.949 1.00 92.56 258 THR A O 1
ATOM 1933 N N . GLU A 1 259 ? -11.071 16.028 38.840 1.00 92.94 259 GLU A N 1
ATOM 1934 C CA . GLU A 1 259 ? -10.386 17.149 38.172 1.00 92.94 259 GLU A CA 1
ATOM 1935 C C . GLU A 1 259 ? -9.324 16.658 37.179 1.00 92.94 259 GLU A C 1
ATOM 1937 O O . GLU A 1 259 ? -9.257 17.122 36.038 1.00 92.94 259 GLU A O 1
ATOM 1942 N N . GLY A 1 260 ? -8.527 15.662 37.582 1.00 95.06 260 GLY A N 1
ATOM 1943 C CA . GLY A 1 260 ? -7.551 15.027 36.699 1.00 95.06 260 GLY A CA 1
ATOM 1944 C C . GLY A 1 260 ? -8.204 14.315 35.523 1.00 95.06 260 GLY A C 1
ATOM 1945 O O . GLY A 1 260 ? -7.723 14.427 34.397 1.00 95.06 260 GLY A O 1
ATOM 1946 N N . LEU A 1 261 ? -9.322 13.630 35.775 1.00 96.00 261 LEU A N 1
ATOM 1947 C CA . LEU A 1 261 ? -10.094 12.956 34.738 1.00 96.00 261 LEU A CA 1
ATOM 1948 C C . LEU A 1 261 ? -10.612 13.962 33.703 1.00 96.00 261 LEU A C 1
ATOM 1950 O O . LEU A 1 261 ? -10.401 13.765 32.509 1.00 96.00 261 LEU A O 1
ATOM 1954 N N . ALA A 1 262 ? -11.220 15.062 34.154 1.00 97.19 262 ALA A N 1
ATOM 1955 C CA . ALA A 1 262 ? -11.737 16.113 33.283 1.00 97.19 262 ALA A CA 1
ATOM 1956 C C . ALA A 1 262 ? -10.640 16.724 32.399 1.00 97.19 262 ALA A C 1
ATOM 1958 O O . ALA A 1 262 ? -10.853 16.900 31.200 1.00 97.19 262 ALA A O 1
ATOM 1959 N N . ALA A 1 263 ? -9.460 16.998 32.965 1.00 97.44 263 ALA A N 1
ATOM 1960 C CA . ALA A 1 263 ? -8.309 17.482 32.205 1.00 97.44 263 ALA A CA 1
ATOM 1961 C C . ALA A 1 263 ? -7.783 16.431 31.209 1.00 97.44 263 ALA A C 1
ATOM 1963 O O . ALA A 1 263 ? -7.414 16.762 30.082 1.00 97.44 263 ALA A O 1
ATOM 1964 N N . GLY A 1 264 ? -7.765 15.154 31.601 1.00 97.31 264 GLY A N 1
ATOM 1965 C CA . GLY A 1 264 ? -7.323 14.057 30.743 1.00 97.31 264 GLY A CA 1
ATOM 1966 C C . GLY A 1 264 ? -8.231 13.836 29.530 1.00 97.31 264 GLY A C 1
ATOM 1967 O O . GLY A 1 264 ? -7.726 13.628 28.428 1.00 97.31 264 GLY A O 1
ATOM 1968 N N . VAL A 1 265 ? -9.553 13.943 29.697 1.00 97.31 265 VAL A N 1
ATOM 1969 C CA . VAL A 1 265 ? -10.520 13.848 28.588 1.00 97.31 265 VAL A CA 1
ATOM 1970 C C . VAL A 1 265 ? -10.319 14.992 27.585 1.00 97.31 265 VAL A C 1
ATOM 1972 O O . VAL A 1 265 ? -10.242 14.741 26.380 1.00 97.31 265 VAL A O 1
ATOM 1975 N N . GLN A 1 266 ? -10.146 16.231 28.059 1.00 96.56 266 GLN A N 1
ATOM 1976 C CA . GLN A 1 266 ? -9.860 17.386 27.194 1.00 96.56 266 GLN A CA 1
ATOM 1977 C C . GLN A 1 266 ? -8.559 17.202 26.405 1.00 96.56 266 GLN A C 1
ATOM 1979 O O . GLN A 1 266 ? -8.504 17.475 25.204 1.00 96.56 266 GLN A O 1
ATOM 1984 N N . GLU A 1 267 ? -7.518 16.689 27.060 1.00 97.31 267 GLU A N 1
ATOM 1985 C CA . GLU A 1 267 ? -6.235 16.422 26.419 1.00 97.31 267 GLU A CA 1
ATOM 1986 C C . GLU A 1 267 ? -6.342 15.331 25.341 1.00 97.31 267 GLU A C 1
ATOM 1988 O O . GLU A 1 267 ? -5.804 15.493 24.244 1.00 97.31 267 GLU A O 1
ATOM 1993 N N . LEU A 1 268 ? -7.082 14.247 25.602 1.00 97.50 268 LEU A N 1
ATOM 1994 C CA . LEU A 1 268 ? -7.348 13.208 24.602 1.00 97.50 268 LEU A CA 1
ATOM 1995 C C . LEU A 1 268 ? -8.093 13.773 23.389 1.00 97.50 268 LEU A C 1
ATOM 1997 O O . LEU A 1 268 ? -7.681 13.533 22.255 1.00 97.50 268 LEU A O 1
ATOM 2001 N N . ARG A 1 269 ? -9.132 14.588 23.606 1.00 95.50 269 ARG A N 1
ATOM 2002 C CA . ARG A 1 269 ? -9.878 15.248 22.520 1.00 95.50 269 ARG A CA 1
ATOM 2003 C C . ARG A 1 269 ? -8.991 16.167 21.684 1.00 95.50 269 ARG A C 1
ATOM 2005 O O . ARG A 1 269 ? -9.086 16.151 20.460 1.00 95.50 269 ARG A O 1
ATOM 2012 N N . ARG A 1 270 ? -8.086 16.918 22.316 1.00 96.31 270 ARG A N 1
ATOM 2013 C CA . ARG A 1 270 ? -7.123 17.779 21.614 1.00 96.31 270 ARG A CA 1
ATOM 2014 C C . ARG A 1 270 ? -6.146 16.975 20.749 1.00 96.31 270 ARG A C 1
ATOM 2016 O O . ARG A 1 270 ? -5.779 17.429 19.671 1.00 96.31 270 ARG A O 1
ATOM 2023 N N . ARG A 1 271 ? -5.714 15.800 21.217 1.00 96.62 271 ARG A N 1
ATOM 2024 C CA . ARG A 1 271 ? -4.737 14.943 20.520 1.00 96.62 271 ARG A CA 1
ATOM 2025 C C . ARG A 1 271 ? -5.336 14.082 19.414 1.00 96.62 271 ARG A C 1
ATOM 2027 O O . ARG A 1 271 ? -4.631 13.783 18.455 1.00 96.62 271 ARG A O 1
ATOM 2034 N N . LEU A 1 272 ? -6.569 13.619 19.598 1.00 94.06 272 LEU A N 1
ATOM 2035 C CA . LEU A 1 272 ? -7.194 12.591 18.760 1.00 94.06 272 LEU A CA 1
ATOM 2036 C C . LEU A 1 272 ? -8.342 13.138 17.901 1.00 94.06 272 LEU A C 1
ATOM 2038 O O . LEU A 1 272 ? -8.779 12.481 16.962 1.00 94.06 272 LEU A O 1
ATOM 2042 N N . GLY A 1 273 ? -8.835 14.336 18.217 1.00 91.81 273 GLY A N 1
ATOM 2043 C CA . GLY A 1 273 ? -9.991 14.946 17.574 1.00 91.81 273 GLY A CA 1
ATOM 2044 C C . GLY A 1 273 ? -11.324 14.643 18.279 1.00 91.81 273 GLY A C 1
ATOM 2045 O O . GLY A 1 273 ? -11.414 13.792 19.174 1.00 91.81 273 GLY A O 1
ATOM 2046 N N . PRO A 1 274 ? -12.399 15.349 17.883 1.00 86.81 274 PRO A N 1
ATOM 2047 C CA . PRO A 1 274 ? -13.701 15.273 18.548 1.00 86.81 274 PRO A CA 1
ATOM 2048 C C . PRO A 1 274 ? -14.407 13.922 18.373 1.00 86.81 274 PRO A C 1
ATOM 2050 O O . PRO A 1 274 ? -15.218 13.563 19.216 1.00 86.81 274 PRO A O 1
ATOM 2053 N N . GLN A 1 275 ? -14.083 13.169 17.318 1.00 84.06 275 GLN A N 1
ATOM 2054 C CA . GLN A 1 275 ? -14.723 11.888 16.984 1.00 84.06 275 GLN A CA 1
ATOM 2055 C C . GLN A 1 275 ? -13.974 10.663 17.527 1.00 84.06 275 GLN A C 1
ATOM 2057 O O . GLN A 1 275 ? -14.375 9.536 17.267 1.00 84.06 275 GLN A O 1
ATOM 2062 N N . ALA A 1 276 ? -12.874 10.858 18.259 1.00 88.00 276 ALA A N 1
ATOM 2063 C CA . ALA A 1 276 ? -12.078 9.742 18.753 1.00 88.00 276 ALA A CA 1
ATOM 2064 C C . ALA A 1 276 ? -12.860 8.864 19.743 1.00 88.00 276 ALA A C 1
ATOM 2066 O O . ALA A 1 276 ? -13.470 9.376 20.689 1.00 88.00 276 ALA A O 1
ATOM 2067 N N . SER A 1 277 ? -12.787 7.550 19.557 1.00 91.62 277 SER A N 1
ATOM 2068 C CA . SER A 1 277 ? -13.401 6.572 20.452 1.00 91.62 277 SER A CA 1
ATOM 2069 C C . SER A 1 277 ? -12.488 6.272 21.639 1.00 91.62 277 SER A C 1
ATOM 2071 O O . SER A 1 277 ? -11.419 5.687 21.494 1.00 91.62 277 SER A O 1
ATOM 2073 N N . PHE A 1 278 ? -12.917 6.669 22.833 1.00 96.88 278 PHE A N 1
ATOM 2074 C CA . PHE A 1 278 ? -12.331 6.264 24.111 1.00 96.88 278 PHE A CA 1
ATOM 2075 C C . PHE A 1 278 ? -13.411 6.317 25.192 1.00 96.88 278 PHE A C 1
ATOM 2077 O O . PHE A 1 278 ? -14.451 6.958 25.013 1.00 96.88 278 PHE A O 1
ATOM 2084 N N . GLY A 1 279 ? -13.165 5.655 26.317 1.00 96.81 279 GLY A N 1
ATOM 2085 C CA . GLY A 1 279 ? -14.042 5.725 27.478 1.00 96.81 279 GLY A CA 1
ATOM 2086 C C . GLY A 1 279 ? -13.340 6.224 28.732 1.00 96.81 279 GLY A C 1
ATOM 2087 O O . GLY A 1 279 ? -12.151 6.544 28.729 1.00 96.81 279 GLY A O 1
ATOM 2088 N N . ILE A 1 280 ? -14.082 6.260 29.832 1.00 96.56 280 ILE A N 1
ATOM 2089 C CA . ILE A 1 280 ? -13.536 6.485 31.175 1.00 96.56 280 ILE A CA 1
ATOM 2090 C C . ILE A 1 280 ? -13.885 5.311 32.087 1.00 96.56 280 ILE A C 1
ATOM 2092 O O . ILE A 1 280 ? -14.870 4.612 31.853 1.00 96.56 280 ILE A O 1
ATOM 2096 N N . ARG A 1 281 ? -13.110 5.108 33.148 1.00 95.44 281 ARG A N 1
ATOM 2097 C CA . ARG A 1 281 ? -13.436 4.120 34.176 1.00 95.44 281 ARG A CA 1
ATOM 2098 C C . ARG A 1 281 ? -14.334 4.716 35.255 1.00 95.44 281 ARG A C 1
ATOM 2100 O O . ARG A 1 281 ? -14.030 5.768 35.824 1.00 95.44 281 ARG A O 1
ATOM 2107 N N . LEU A 1 282 ? -15.390 3.989 35.588 1.00 94.19 282 LEU A N 1
ATOM 2108 C CA . LEU A 1 282 ? -16.234 4.221 36.751 1.00 94.19 282 LEU A CA 1
ATOM 2109 C C . LEU A 1 282 ? -16.080 3.070 37.750 1.00 94.19 282 LEU A C 1
ATOM 2111 O O . LEU A 1 282 ? -15.830 1.921 37.374 1.00 94.19 282 LEU A O 1
ATOM 2115 N N . GLU A 1 283 ? -16.221 3.403 39.026 1.00 90.12 283 GLU A N 1
ATOM 2116 C CA . GLU A 1 283 ? -16.145 2.472 40.146 1.00 90.12 283 GLU A CA 1
ATOM 2117 C C . GLU A 1 283 ? -17.103 2.940 41.246 1.00 90.12 283 GLU A C 1
ATOM 2119 O O . GLU A 1 283 ? -17.214 4.142 41.499 1.00 90.12 283 GLU A O 1
ATOM 2124 N N . ASP A 1 284 ? -17.799 1.990 41.870 1.00 88.00 284 ASP A N 1
ATOM 2125 C CA . ASP A 1 284 ? -18.661 2.222 43.034 1.00 88.00 284 ASP A CA 1
ATOM 2126 C C . ASP A 1 284 ? -17.854 2.061 44.329 1.00 88.00 284 ASP A C 1
ATOM 2128 O O . ASP A 1 284 ? -17.028 1.154 44.453 1.00 88.00 284 ASP A O 1
ATOM 2132 N N . ASP A 1 285 ? -18.125 2.921 45.311 1.00 83.19 285 ASP A N 1
ATOM 2133 C CA . ASP A 1 285 ? -17.574 2.821 46.661 1.00 83.19 285 ASP A CA 1
ATOM 2134 C C . ASP A 1 285 ? -18.573 2.058 47.556 1.00 83.19 285 ASP A C 1
ATOM 2136 O O . ASP A 1 285 ? -19.570 2.638 48.005 1.00 83.19 285 ASP A O 1
ATOM 2140 N N . PRO A 1 286 ? -18.329 0.766 47.864 1.00 78.94 286 PRO A N 1
ATOM 2141 C CA . PRO A 1 286 ? -19.255 -0.054 48.649 1.00 78.94 286 PRO A CA 1
ATOM 2142 C C . PRO A 1 286 ? -19.456 0.447 50.077 1.00 78.94 286 PRO A C 1
ATOM 2144 O O . PRO A 1 286 ? -20.426 0.058 50.728 1.00 78.94 286 PRO A O 1
ATOM 2147 N N . LEU A 1 287 ? -18.543 1.277 50.585 1.00 81.56 287 LEU A N 1
ATOM 2148 C CA . LEU A 1 287 ? -18.602 1.790 51.948 1.00 81.56 287 LEU A CA 1
ATOM 2149 C C . LEU A 1 287 ? -19.462 3.053 52.059 1.00 81.56 287 LEU A C 1
ATOM 2151 O O . LEU A 1 287 ? -19.756 3.481 53.176 1.00 81.56 287 LEU A O 1
ATOM 2155 N N . ARG A 1 288 ? -19.890 3.639 50.933 1.00 77.31 288 ARG A N 1
ATOM 2156 C CA . ARG A 1 288 ? -20.767 4.812 50.926 1.00 77.31 288 ARG A CA 1
ATOM 2157 C C . ARG A 1 288 ? -22.237 4.473 50.675 1.00 77.31 288 ARG A C 1
ATOM 2159 O O . ARG A 1 288 ? -22.545 3.545 49.914 1.00 77.31 288 ARG A O 1
ATOM 2166 N N . PRO A 1 289 ? -23.164 5.254 51.265 1.00 73.94 289 PRO A N 1
ATOM 2167 C CA . PRO A 1 289 ? -24.569 5.242 50.873 1.00 73.94 289 PRO A CA 1
ATOM 2168 C C . PRO A 1 289 ? -24.736 5.573 49.386 1.00 73.94 289 PRO A C 1
ATOM 2170 O O . PRO A 1 289 ? -24.052 6.448 48.858 1.00 73.94 289 PRO A O 1
ATOM 2173 N N . VAL A 1 290 ? -25.675 4.889 48.729 1.00 69.81 290 VAL A N 1
ATOM 2174 C CA . VAL A 1 290 ? -25.968 5.033 47.289 1.00 69.81 290 VAL A CA 1
ATOM 2175 C C . VAL A 1 290 ? -26.386 6.465 46.921 1.00 69.81 290 VAL A C 1
ATOM 2177 O O . VAL A 1 290 ? -26.086 6.941 45.831 1.00 69.81 290 VAL A O 1
ATOM 2180 N N . GLU A 1 291 ? -27.056 7.152 47.845 1.00 66.62 291 GLU A N 1
ATOM 2181 C CA . GLU A 1 291 ? -27.674 8.472 47.662 1.00 66.62 291 GLU A CA 1
ATOM 2182 C C . GLU A 1 291 ? -26.656 9.621 47.546 1.00 66.62 291 GLU A C 1
ATOM 2184 O O . GLU A 1 291 ? -26.965 10.651 46.956 1.00 66.62 291 GLU A O 1
ATOM 2189 N N . ASP A 1 292 ? -25.438 9.454 48.077 1.00 64.81 292 ASP A N 1
ATOM 2190 C CA . ASP A 1 292 ? -24.404 10.503 48.053 1.00 64.81 292 ASP A CA 1
ATOM 2191 C C . ASP A 1 292 ? -23.778 10.640 46.654 1.00 64.81 292 ASP A C 1
ATOM 2193 O O . ASP A 1 292 ? -23.258 11.698 46.305 1.00 64.81 292 ASP A O 1
ATOM 2197 N N . GLY A 1 293 ? -23.805 9.574 45.834 1.00 65.62 293 GLY A N 1
ATOM 2198 C CA . GLY A 1 293 ? -23.212 9.508 44.487 1.00 65.62 293 GLY A CA 1
ATOM 2199 C C . GLY A 1 293 ? -21.681 9.667 44.441 1.00 65.62 293 GLY A C 1
ATOM 2200 O O . GLY A 1 293 ? -21.021 9.141 43.548 1.00 65.62 293 GLY A O 1
ATOM 2201 N N . GLY A 1 294 ? -21.096 10.357 45.420 1.00 85.50 294 GLY A N 1
AT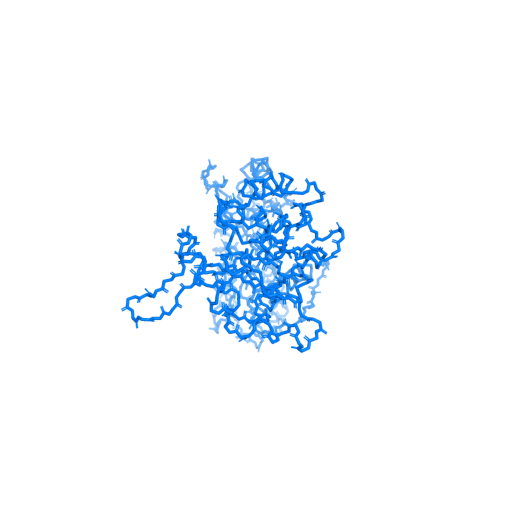OM 2202 C CA . GLY A 1 294 ? -19.676 10.479 45.688 1.00 85.50 294 GLY A CA 1
ATOM 2203 C C . GLY A 1 294 ? -18.847 10.870 44.469 1.00 85.50 294 GLY A C 1
ATOM 2204 O O . GLY A 1 294 ? -19.182 11.761 43.687 1.00 85.50 294 GLY A O 1
ATOM 2205 N N . GLU A 1 295 ? -17.708 10.196 44.337 1.00 88.00 295 GLU A N 1
ATOM 2206 C CA . GLU A 1 295 ? -16.796 10.377 43.209 1.00 88.00 295 GLU A CA 1
ATOM 2207 C C . GLU A 1 295 ? -17.386 9.845 41.896 1.00 88.00 295 GLU A C 1
ATOM 2209 O O . GLU A 1 295 ? -17.128 10.413 40.838 1.00 88.00 295 GLU A O 1
ATOM 2214 N N . GLU A 1 296 ? -18.214 8.799 41.952 1.00 92.62 296 GLU A N 1
ATOM 2215 C CA . GLU A 1 296 ? -18.843 8.204 40.773 1.00 92.62 296 GLU A CA 1
ATOM 2216 C C . GLU A 1 296 ? -19.744 9.214 40.049 1.00 92.62 296 GLU A C 1
ATOM 2218 O O . GLU A 1 296 ? -19.578 9.440 38.851 1.00 92.62 296 GLU A O 1
ATOM 2223 N N . ALA A 1 297 ? -20.650 9.877 40.773 1.00 92.38 297 ALA A N 1
ATOM 2224 C CA . ALA A 1 297 ? -21.555 10.876 40.209 1.00 92.38 297 ALA A CA 1
ATOM 2225 C C . ALA A 1 297 ? -20.793 12.045 39.565 1.00 92.38 297 ALA A C 1
ATOM 2227 O O . ALA A 1 297 ? -21.161 12.510 38.485 1.00 92.38 297 ALA A O 1
ATOM 2228 N N . ARG A 1 298 ? -19.687 12.479 40.184 1.00 93.88 298 ARG A N 1
ATOM 2229 C CA . ARG A 1 298 ? -18.805 13.514 39.625 1.00 93.88 298 ARG A CA 1
ATOM 2230 C C . ARG A 1 298 ? -18.112 13.059 38.340 1.00 93.88 298 ARG A C 1
ATOM 2232 O O . ARG A 1 298 ? -18.029 13.828 37.385 1.00 93.88 298 ARG A O 1
ATOM 2239 N N . ARG A 1 299 ? -17.659 11.805 38.274 1.00 95.31 299 ARG A N 1
ATOM 2240 C CA . ARG A 1 299 ? -17.085 11.221 37.050 1.00 95.31 299 ARG A CA 1
ATOM 2241 C C . ARG A 1 299 ? -18.123 11.044 35.942 1.00 95.31 299 ARG A C 1
ATOM 2243 O O . ARG A 1 299 ? -17.808 11.311 34.784 1.00 95.31 299 ARG A O 1
ATOM 2250 N N . VAL A 1 300 ? -19.351 10.653 36.281 1.00 96.25 300 VAL A N 1
ATOM 2251 C CA . VAL A 1 300 ? -20.479 10.601 35.336 1.00 96.25 300 VAL A CA 1
ATOM 2252 C C . VAL A 1 300 ? -20.768 11.986 34.764 1.00 96.25 300 VAL A C 1
ATOM 2254 O O . VAL A 1 300 ? -20.937 12.116 33.555 1.00 96.25 300 VAL A O 1
ATOM 2257 N N . GLU A 1 301 ? -20.737 13.033 35.588 1.00 96.19 301 GLU A N 1
ATOM 2258 C CA . GLU A 1 301 ? -20.912 14.408 35.112 1.00 96.19 301 GLU A CA 1
ATOM 2259 C C . GLU A 1 301 ? -19.805 14.823 34.129 1.00 96.19 301 GLU A C 1
ATOM 2261 O O . GLU A 1 301 ? -20.087 15.420 33.090 1.00 96.19 301 GLU A O 1
ATOM 2266 N N . VAL A 1 302 ? -18.547 14.437 34.379 1.00 96.75 302 VAL A N 1
ATOM 2267 C CA . VAL A 1 302 ? -17.452 14.631 33.409 1.00 96.75 302 VAL A CA 1
ATOM 2268 C C . VAL A 1 302 ? -17.738 13.887 32.104 1.00 96.75 302 VAL A C 1
ATOM 2270 O O . VAL A 1 302 ? -17.558 14.455 31.027 1.00 96.75 302 VAL A O 1
ATOM 2273 N N . ALA A 1 303 ? -18.207 12.639 32.179 1.00 96.50 303 ALA A N 1
ATOM 2274 C CA . ALA A 1 303 ? -18.504 11.837 30.996 1.00 96.50 303 ALA A CA 1
ATOM 2275 C C . ALA A 1 303 ? -19.597 12.478 30.132 1.00 96.50 303 ALA A C 1
ATOM 2277 O O . ALA A 1 303 ? -19.423 12.621 28.923 1.00 96.50 303 ALA A O 1
ATOM 2278 N N . LEU A 1 304 ? -20.702 12.891 30.758 1.00 96.38 304 LEU A N 1
ATOM 2279 C CA . LEU A 1 304 ? -21.840 13.502 30.075 1.00 96.38 304 LEU A CA 1
ATOM 2280 C C . LEU A 1 304 ? -21.477 14.881 29.509 1.00 96.38 304 LEU A C 1
ATOM 2282 O O . LEU A 1 304 ? -21.679 15.127 28.320 1.00 96.38 304 LEU A O 1
ATOM 2286 N N . SER A 1 305 ? -20.872 15.756 30.320 1.00 95.62 305 SER A N 1
ATOM 2287 C CA . SER A 1 305 ? -20.527 17.128 29.910 1.00 95.62 305 SER A CA 1
ATOM 2288 C C . SER A 1 305 ? -19.449 17.197 28.824 1.00 95.62 305 SER A C 1
ATOM 2290 O O . SER A 1 305 ? -19.430 18.146 28.042 1.00 95.62 305 SER A O 1
ATOM 2292 N N . GLN A 1 306 ? -18.565 16.196 28.742 1.00 95.19 306 GLN A N 1
ATOM 2293 C CA . GLN A 1 306 ? -17.501 16.130 27.732 1.00 95.19 306 GLN A CA 1
ATOM 2294 C C . GLN A 1 306 ? -17.784 15.138 26.590 1.00 95.19 306 GLN A C 1
ATOM 2296 O O . GLN A 1 306 ? -16.891 14.843 25.788 1.00 95.19 306 GLN A O 1
ATOM 2301 N N . GLY A 1 307 ? -19.014 14.623 26.492 1.00 93.25 307 GLY A N 1
ATOM 2302 C CA . GLY A 1 307 ? -19.442 13.767 25.383 1.00 93.25 307 GLY A CA 1
ATOM 2303 C C . GLY A 1 307 ? -18.680 12.441 25.297 1.00 93.25 307 GLY A C 1
ATOM 2304 O O . GLY A 1 307 ? -18.330 11.992 24.205 1.00 93.25 307 GLY A O 1
ATOM 2305 N N . VAL A 1 308 ? -18.368 11.825 26.436 1.00 95.44 308 VAL A N 1
ATOM 2306 C CA . VAL A 1 308 ? -17.826 10.464 26.500 1.00 95.44 308 VAL A CA 1
ATOM 2307 C C . VAL A 1 308 ? -18.991 9.476 26.465 1.00 95.44 308 VAL A C 1
ATOM 2309 O O . VAL A 1 308 ? -19.797 9.388 27.393 1.00 95.44 308 VAL A O 1
ATOM 2312 N N . THR A 1 309 ? -19.087 8.708 25.385 1.00 94.69 309 THR A N 1
ATOM 2313 C CA . THR A 1 309 ? -20.214 7.799 25.109 1.00 94.69 309 THR A CA 1
ATOM 2314 C C . THR A 1 309 ? -19.975 6.360 25.560 1.00 94.69 309 THR A C 1
ATOM 2316 O O . THR A 1 309 ? -20.873 5.531 25.435 1.00 94.69 309 THR A O 1
ATOM 2319 N N . CYS A 1 310 ? -18.806 6.049 26.126 1.00 96.44 310 CYS A N 1
ATOM 2320 C CA . CYS A 1 310 ? -18.532 4.741 26.710 1.00 96.44 310 CYS A CA 1
ATOM 2321 C C . CYS A 1 310 ? -17.852 4.835 28.085 1.00 96.44 310 CYS A C 1
ATOM 2323 O O . CYS A 1 310 ? -16.933 5.629 28.282 1.00 96.44 310 CYS A O 1
ATOM 2325 N N . VAL A 1 311 ? -18.264 3.979 29.022 1.00 96.94 311 VAL A N 1
ATOM 2326 C CA . VAL A 1 311 ? -17.607 3.800 30.325 1.00 96.94 311 VAL A CA 1
ATOM 2327 C C . VAL A 1 311 ? -17.245 2.342 30.568 1.00 96.94 311 VAL A C 1
ATOM 2329 O O . VAL A 1 311 ? -17.971 1.433 30.166 1.00 96.94 311 VAL A O 1
ATOM 2332 N N . GLU A 1 312 ? -16.143 2.133 31.277 1.00 96.50 312 GLU A N 1
ATOM 2333 C CA . GLU A 1 312 ? -15.785 0.859 31.890 1.00 96.50 312 GLU A CA 1
ATOM 2334 C C . GLU A 1 312 ? -16.329 0.851 33.320 1.00 96.50 312 GLU A C 1
ATOM 2336 O O . GLU A 1 312 ? -15.864 1.623 34.155 1.00 96.50 312 GLU A O 1
ATOM 2341 N N . ALA A 1 313 ? -17.308 -0.004 33.610 1.00 95.31 313 ALA A N 1
ATOM 2342 C CA . ALA A 1 313 ? -17.856 -0.168 34.953 1.00 95.31 313 ALA A CA 1
ATOM 2343 C C . ALA A 1 313 ? -17.139 -1.320 35.663 1.00 95.31 313 ALA A C 1
ATOM 2345 O O . ALA A 1 313 ? -17.340 -2.490 35.331 1.00 95.31 313 ALA A O 1
ATOM 2346 N N . ALA A 1 314 ? -16.307 -1.000 36.652 1.00 89.38 314 ALA A N 1
ATOM 2347 C CA . ALA A 1 314 ? -15.532 -1.983 37.400 1.00 89.38 314 ALA A CA 1
ATOM 2348 C C . ALA A 1 314 ? -15.816 -1.897 38.905 1.00 89.38 314 ALA A C 1
ATOM 2350 O O . ALA A 1 314 ? -16.039 -0.820 39.438 1.00 89.38 314 ALA A O 1
ATOM 2351 N N . GLY A 1 315 ? -15.823 -3.038 39.600 1.00 86.94 315 GLY A N 1
ATOM 2352 C CA . GLY A 1 315 ? -16.032 -3.071 41.058 1.00 86.94 315 GLY A CA 1
ATOM 2353 C C . GLY A 1 315 ? -17.492 -2.952 41.523 1.00 86.94 315 GLY A C 1
ATOM 2354 O O . GLY A 1 315 ? -17.753 -2.916 42.723 1.00 86.94 315 GLY A O 1
ATOM 2355 N N . TYR A 1 316 ? -18.462 -2.956 40.606 1.00 90.69 316 TYR A N 1
ATOM 2356 C CA . TYR A 1 316 ? -19.879 -2.820 40.948 1.00 90.69 316 TYR A CA 1
ATOM 2357 C C . TYR A 1 316 ? -20.454 -4.085 41.595 1.00 90.69 316 TYR A C 1
ATOM 2359 O O . TYR A 1 316 ? -20.325 -5.204 41.088 1.00 90.69 316 TYR A O 1
ATOM 2367 N N . HIS A 1 317 ? -21.144 -3.887 42.715 1.00 88.25 317 HIS A N 1
ATOM 2368 C CA . HIS A 1 317 ? -21.889 -4.917 43.448 1.00 88.25 317 HIS A CA 1
ATOM 2369 C C . HIS A 1 317 ? -23.389 -4.590 43.562 1.00 88.25 317 HIS A C 1
ATOM 2371 O O . HIS A 1 317 ? -24.153 -5.396 44.093 1.00 88.25 317 HIS A O 1
ATOM 2377 N N . ARG A 1 318 ? -23.794 -3.429 43.039 1.00 89.31 318 ARG A N 1
ATOM 2378 C CA . ARG A 1 318 ? -25.151 -2.881 42.943 1.00 89.31 318 ARG A CA 1
ATOM 2379 C C . ARG A 1 318 ? -25.210 -1.933 41.739 1.00 89.31 318 ARG A C 1
ATOM 2381 O O . ARG A 1 318 ? -24.162 -1.486 41.280 1.00 89.31 318 ARG A O 1
ATOM 2388 N N . LEU A 1 319 ? -26.407 -1.623 41.241 1.00 91.75 319 LEU A N 1
ATOM 2389 C CA . LEU A 1 319 ? -26.597 -0.518 40.296 1.00 91.75 319 LEU A CA 1
ATOM 2390 C C . LEU A 1 319 ? -26.804 0.780 41.078 1.00 91.75 319 LEU A C 1
ATOM 2392 O O . LEU A 1 319 ? -27.616 0.818 42.002 1.00 91.75 319 LEU A O 1
ATOM 2396 N N . THR A 1 320 ? -26.070 1.826 40.713 1.00 93.56 320 THR A N 1
ATOM 2397 C CA . THR A 1 320 ? -26.149 3.145 41.352 1.00 93.56 320 THR A CA 1
ATOM 2398 C C . THR A 1 320 ? -26.963 4.113 40.482 1.00 93.56 320 THR A C 1
ATOM 2400 O O . THR A 1 320 ? -26.972 3.973 39.252 1.00 93.56 320 THR A O 1
ATOM 2403 N N . PRO A 1 321 ? -27.618 5.132 41.069 1.00 94.44 321 PRO A N 1
ATOM 2404 C CA . PRO A 1 321 ? -28.283 6.187 40.308 1.00 94.44 321 PRO A CA 1
ATOM 2405 C C . PRO A 1 321 ? -27.354 6.876 39.306 1.00 94.44 321 PRO A C 1
ATOM 2407 O O . PRO A 1 321 ? -27.782 7.189 38.201 1.00 94.44 321 PRO A O 1
ATOM 2410 N N . ALA A 1 322 ? -26.070 7.049 39.637 1.00 94.56 322 ALA A N 1
ATOM 2411 C CA . ALA A 1 322 ? -25.086 7.651 38.741 1.00 94.56 322 ALA A CA 1
ATOM 2412 C C . ALA A 1 322 ? -24.852 6.807 37.474 1.00 94.56 322 ALA A C 1
ATOM 2414 O O . ALA A 1 322 ? -24.913 7.341 36.364 1.00 94.56 322 ALA A O 1
ATOM 2415 N N . LEU A 1 323 ? -24.642 5.492 37.609 1.00 95.25 323 LEU A N 1
ATOM 2416 C CA . LEU A 1 323 ? -24.442 4.607 36.459 1.00 95.25 323 LEU A CA 1
ATOM 2417 C C . LEU A 1 323 ? -25.707 4.476 35.599 1.00 95.25 323 LEU A C 1
ATOM 2419 O O . LEU A 1 323 ? -25.619 4.464 34.368 1.00 95.25 323 LEU A O 1
ATOM 2423 N N . VAL A 1 324 ? -26.882 4.414 36.236 1.00 95.69 324 VAL A N 1
ATOM 2424 C CA . VAL A 1 324 ? -28.179 4.388 35.538 1.00 95.69 324 VAL A CA 1
ATOM 2425 C C . VAL A 1 324 ? -28.403 5.701 34.785 1.00 95.69 324 VAL A C 1
ATOM 2427 O O . VAL A 1 324 ? -28.696 5.666 33.589 1.00 95.69 324 VAL A O 1
ATOM 2430 N N . ARG A 1 325 ? -28.164 6.852 35.432 1.00 96.06 325 ARG A N 1
ATOM 2431 C CA . ARG A 1 325 ? -28.199 8.177 34.795 1.00 96.06 325 ARG A CA 1
ATOM 2432 C C . ARG A 1 325 ? -27.291 8.213 33.575 1.00 96.06 325 ARG A C 1
ATOM 2434 O O . ARG A 1 325 ? -27.743 8.607 32.506 1.00 96.06 325 ARG A O 1
ATOM 2441 N N . TYR A 1 326 ? -26.043 7.758 33.699 1.00 97.12 326 TYR A N 1
ATOM 2442 C CA . TYR A 1 326 ? -25.117 7.704 32.569 1.00 97.12 326 TYR A CA 1
ATOM 2443 C C . TYR A 1 326 ? -25.683 6.880 31.406 1.00 97.12 326 TYR A C 1
ATOM 2445 O O . TYR A 1 326 ? -25.767 7.381 30.290 1.00 97.12 326 TYR A O 1
ATOM 2453 N N . ARG A 1 327 ? -26.112 5.635 31.664 1.00 95.81 327 ARG A N 1
ATOM 2454 C CA . ARG A 1 327 ? -26.599 4.711 30.625 1.00 95.81 327 ARG A CA 1
ATOM 2455 C C . ARG A 1 327 ? -27.799 5.261 29.851 1.00 95.81 327 ARG A C 1
ATOM 2457 O O . ARG A 1 327 ? -27.880 5.042 28.641 1.00 95.81 327 ARG A O 1
ATOM 2464 N N . PHE A 1 328 ? -28.725 5.923 30.541 1.00 95.38 328 PHE A N 1
ATOM 2465 C CA . PHE A 1 328 ? -30.006 6.338 29.967 1.00 95.38 328 PHE A CA 1
ATOM 2466 C C . PHE A 1 328 ? -30.097 7.828 29.620 1.00 95.38 328 PHE A C 1
ATOM 2468 O O . PHE A 1 328 ? -31.085 8.232 29.014 1.00 95.38 328 PHE A O 1
ATOM 2475 N N . SER A 1 329 ? -29.075 8.638 29.912 1.00 95.50 329 SER A N 1
ATOM 2476 C CA . SER A 1 329 ? -29.045 10.046 29.492 1.00 95.50 329 SER A CA 1
ATOM 2477 C C . SER A 1 329 ? -29.219 10.165 27.972 1.00 95.50 329 SER A C 1
ATOM 2479 O O . SER A 1 329 ? -28.489 9.555 27.193 1.00 95.50 329 SER A O 1
ATOM 2481 N N . GLY A 1 330 ? -30.223 10.921 27.523 1.00 92.88 330 GLY A N 1
ATOM 2482 C CA . GLY A 1 330 ? -30.514 11.074 26.093 1.00 92.88 330 GLY A CA 1
ATOM 2483 C C . GLY A 1 330 ? -31.010 9.798 25.399 1.00 92.88 330 GLY A C 1
ATOM 2484 O O . GLY A 1 330 ? -30.999 9.729 24.163 1.00 92.88 330 GLY A O 1
ATOM 2485 N N . ALA A 1 331 ? -31.429 8.783 26.162 1.00 93.75 331 ALA A N 1
ATOM 2486 C CA . ALA A 1 331 ? -32.121 7.631 25.609 1.00 93.75 331 ALA A CA 1
ATOM 2487 C C . ALA A 1 331 ? -33.472 8.055 25.022 1.00 93.75 331 ALA A C 1
ATOM 2489 O O . ALA A 1 331 ? -34.192 8.886 25.568 1.00 93.75 331 ALA A O 1
ATOM 2490 N N . ARG A 1 332 ? -33.817 7.482 23.873 1.00 93.75 332 ARG A N 1
ATOM 2491 C CA . ARG A 1 332 ? -35.036 7.800 23.128 1.00 93.75 332 ARG A CA 1
ATOM 2492 C C . ARG A 1 332 ? -35.521 6.577 22.364 1.00 93.75 332 ARG A C 1
ATOM 2494 O O . ARG A 1 332 ? -34.842 5.555 22.313 1.00 93.75 332 ARG A O 1
ATOM 2501 N N . ARG A 1 333 ? -36.677 6.700 21.723 1.00 94.50 333 ARG A N 1
ATOM 2502 C CA . ARG A 1 333 ? -37.075 5.799 20.640 1.00 94.50 333 ARG A CA 1
ATOM 2503 C C . ARG A 1 333 ? -36.874 6.517 19.316 1.00 94.50 333 ARG A C 1
ATOM 2505 O O . ARG A 1 333 ? -37.223 7.692 19.207 1.00 94.50 333 ARG A O 1
ATOM 2512 N N . ASP A 1 334 ? -36.291 5.828 18.348 1.00 90.56 334 ASP A N 1
ATOM 2513 C CA . ASP A 1 334 ? -36.223 6.319 16.978 1.00 90.56 334 ASP A CA 1
ATOM 2514 C C . ASP A 1 334 ? -37.619 6.246 16.321 1.00 90.56 334 ASP A C 1
ATOM 2516 O O . ASP A 1 334 ? -38.590 5.773 16.921 1.00 90.56 334 ASP A O 1
ATOM 2520 N N . ALA A 1 335 ? -37.757 6.776 15.102 1.00 92.44 335 ALA A N 1
ATOM 2521 C CA . ALA A 1 335 ? -39.057 6.937 14.437 1.00 92.44 335 ALA A CA 1
ATOM 2522 C C . ALA A 1 335 ? -39.802 5.609 14.179 1.00 92.44 335 ALA A C 1
ATOM 2524 O O . ALA A 1 335 ? -41.025 5.597 14.061 1.00 92.44 335 ALA A O 1
ATOM 2525 N N . ASP A 1 336 ? -39.068 4.501 14.107 1.00 93.69 336 ASP A N 1
ATOM 2526 C CA . ASP A 1 336 ? -39.564 3.130 13.950 1.00 93.69 336 ASP A CA 1
ATOM 2527 C C . ASP A 1 336 ? -39.907 2.449 15.292 1.00 93.69 336 ASP A C 1
ATOM 2529 O O . ASP A 1 336 ? -40.356 1.304 15.321 1.00 93.69 336 ASP A O 1
ATOM 2533 N N . GLY A 1 337 ? -39.719 3.150 16.414 1.00 93.00 337 GLY A N 1
ATOM 2534 C CA . GLY A 1 337 ? -39.950 2.645 17.764 1.00 93.00 337 GLY A CA 1
ATOM 2535 C C . GLY A 1 337 ? -38.753 1.919 18.384 1.00 93.00 337 GLY A C 1
ATOM 2536 O O . GLY A 1 337 ? -38.838 1.539 19.562 1.00 93.00 337 GLY A O 1
ATOM 2537 N N . THR A 1 338 ? -37.645 1.764 17.651 1.00 93.06 338 THR A N 1
ATOM 2538 C CA . THR A 1 338 ? -36.422 1.114 18.134 1.00 93.06 338 THR A CA 1
ATOM 2539 C C . THR A 1 338 ? -35.807 1.935 19.275 1.00 93.06 338 THR A C 1
ATOM 2541 O O . THR A 1 338 ? -35.635 3.149 19.136 1.00 93.06 338 THR A O 1
ATOM 2544 N N . PRO A 1 339 ? -35.506 1.334 20.443 1.00 91.88 339 PRO A N 1
ATOM 2545 C CA . PRO A 1 339 ? -34.871 2.058 21.537 1.00 91.88 339 PRO A CA 1
ATOM 2546 C C . PRO A 1 339 ? -33.417 2.387 21.183 1.00 91.88 339 PRO A C 1
ATOM 2548 O O . PRO A 1 339 ? -32.633 1.506 20.842 1.00 91.88 339 PRO A O 1
ATOM 2551 N N . HIS A 1 340 ? -33.045 3.652 21.334 1.00 90.88 340 HIS A N 1
ATOM 2552 C CA . HIS A 1 340 ? -31.696 4.150 21.123 1.00 90.88 340 HIS A CA 1
ATOM 2553 C C . HIS A 1 340 ? -31.175 4.789 22.410 1.00 90.88 340 HIS A C 1
ATOM 2555 O O . HIS A 1 340 ? -31.750 5.755 22.909 1.00 90.88 340 HIS A O 1
ATOM 2561 N N . ALA A 1 341 ? -30.051 4.292 22.923 1.00 91.56 341 ALA A N 1
ATOM 2562 C CA . ALA A 1 341 ? -29.403 4.827 24.116 1.00 91.56 341 ALA A CA 1
ATOM 2563 C C . ALA A 1 341 ? -27.925 5.140 23.807 1.00 91.56 341 ALA A C 1
ATOM 2565 O O . ALA A 1 341 ? -27.157 4.203 23.564 1.00 91.56 341 ALA A O 1
ATOM 2566 N N . PRO A 1 342 ? -27.528 6.431 23.786 1.00 91.19 342 PRO A N 1
ATOM 2567 C CA . PRO A 1 342 ? -26.248 6.876 23.224 1.00 91.19 342 PRO A CA 1
ATOM 2568 C C . PRO A 1 342 ? -25.028 6.515 24.079 1.00 91.19 342 PRO A C 1
ATOM 2570 O O . PRO A 1 342 ? -23.918 6.442 23.557 1.00 91.19 342 PRO A O 1
ATOM 2573 N N . HIS A 1 343 ? -25.219 6.295 25.379 1.00 95.38 343 HIS A N 1
ATOM 2574 C CA . HIS A 1 343 ? -24.142 5.995 26.319 1.00 95.38 343 HIS A CA 1
ATOM 2575 C C . HIS A 1 343 ? -24.063 4.507 26.614 1.00 95.38 343 HIS A C 1
ATOM 2577 O O . HIS A 1 343 ? -25.079 3.864 26.870 1.00 95.38 343 HIS A O 1
ATOM 2583 N N . ARG A 1 344 ? -22.857 3.948 26.631 1.00 95.31 344 ARG A N 1
ATOM 2584 C CA . ARG A 1 344 ? -22.638 2.508 26.772 1.00 95.31 344 ARG A CA 1
ATOM 2585 C C . ARG A 1 344 ? -21.813 2.170 27.987 1.00 95.31 344 ARG A C 1
ATOM 2587 O O . ARG A 1 344 ? -20.837 2.846 28.297 1.00 95.31 344 ARG A O 1
ATOM 2594 N N . VAL A 1 345 ? -22.180 1.067 28.621 1.00 95.94 345 VAL A N 1
ATOM 2595 C CA . VAL A 1 345 ? -21.510 0.552 29.809 1.00 95.94 345 VAL A CA 1
ATOM 2596 C C . VAL A 1 345 ? -20.859 -0.774 29.454 1.00 95.94 345 VAL A C 1
ATOM 2598 O O . VAL A 1 345 ? -21.544 -1.732 29.107 1.00 95.94 345 VAL A O 1
ATOM 2601 N N . MET A 1 346 ? -19.534 -0.825 29.542 1.00 95.25 346 MET A N 1
ATOM 2602 C CA . MET A 1 346 ? -18.761 -2.055 29.457 1.00 95.25 346 MET A CA 1
ATOM 2603 C C . MET A 1 346 ? -18.474 -2.538 30.877 1.00 95.25 346 MET A C 1
ATOM 2605 O O . MET A 1 346 ? -17.624 -1.987 31.574 1.00 95.25 346 MET A O 1
ATOM 2609 N N . ALA A 1 347 ? -19.231 -3.532 31.334 1.00 94.06 347 ALA A N 1
ATOM 2610 C CA . ALA A 1 347 ? -19.128 -4.035 32.697 1.00 94.06 347 ALA A CA 1
ATOM 2611 C C . ALA A 1 347 ? -18.027 -5.095 32.834 1.00 94.06 347 ALA A C 1
ATOM 2613 O O . ALA A 1 347 ? -18.051 -6.121 32.152 1.00 94.06 347 ALA A O 1
ATOM 2614 N N . LEU A 1 348 ? -17.094 -4.889 33.766 1.00 91.38 348 LEU A N 1
ATOM 2615 C CA . LEU A 1 348 ? -16.117 -5.908 34.149 1.00 91.38 348 LEU A CA 1
ATOM 2616 C C . LEU A 1 348 ? -16.748 -6.834 35.179 1.00 91.38 348 LEU A C 1
ATOM 2618 O O . LEU A 1 348 ? -16.852 -6.517 36.365 1.00 91.38 348 LEU A O 1
ATOM 2622 N N . VAL A 1 349 ? -17.155 -8.008 34.711 1.00 89.94 349 VAL A N 1
ATOM 2623 C CA . VAL A 1 349 ? -17.847 -9.005 35.523 1.00 89.94 349 VAL A CA 1
ATOM 2624 C C . VAL A 1 349 ? -16.935 -10.203 35.764 1.00 89.94 349 VAL A C 1
ATOM 2626 O O . VAL A 1 349 ? -16.411 -10.810 34.838 1.00 89.94 349 VAL A O 1
ATOM 2629 N N . SER A 1 350 ? -16.731 -10.551 37.034 1.00 86.75 350 SER A N 1
ATOM 2630 C CA . SER A 1 350 ? -15.896 -11.692 37.448 1.00 86.75 350 SER A CA 1
ATOM 2631 C C . SER A 1 350 ? -16.706 -12.867 37.997 1.00 86.75 350 SER A C 1
ATOM 2633 O O . SER A 1 350 ? -16.158 -13.929 38.281 1.00 86.75 350 SER A O 1
ATOM 2635 N N . ARG A 1 351 ? -18.021 -12.683 38.178 1.00 87.31 351 ARG A N 1
ATOM 2636 C CA . ARG A 1 351 ? -18.932 -13.674 38.762 1.00 87.31 351 ARG A CA 1
ATOM 2637 C C . ARG A 1 351 ? -20.355 -13.524 38.206 1.00 87.31 351 ARG A C 1
ATOM 2639 O O . ARG A 1 351 ? -20.767 -12.393 37.942 1.00 87.31 351 ARG A O 1
ATOM 2646 N N . PRO A 1 352 ? -21.151 -14.608 38.115 1.00 89.44 352 PRO A N 1
ATOM 2647 C CA . PRO A 1 352 ? -22.508 -14.563 37.555 1.00 89.44 352 PRO A CA 1
ATOM 2648 C C . PRO A 1 352 ? -23.436 -13.549 38.228 1.00 89.44 352 PRO A C 1
ATOM 2650 O O . PRO A 1 352 ? -24.197 -12.868 37.552 1.00 89.44 352 PRO A O 1
ATOM 2653 N N . GLY A 1 353 ? -23.340 -13.394 39.553 1.00 86.56 353 GLY A N 1
ATOM 2654 C CA . GLY A 1 353 ? -24.141 -12.406 40.281 1.00 86.56 353 GLY A CA 1
ATOM 2655 C C . GLY A 1 353 ? -23.850 -10.963 39.860 1.00 86.56 353 GLY A C 1
ATOM 2656 O O . GLY A 1 353 ? -24.769 -10.160 39.807 1.00 86.56 353 GLY A O 1
ATOM 2657 N N . ALA A 1 354 ? -22.599 -10.647 39.503 1.00 86.25 354 ALA A N 1
ATOM 2658 C CA . ALA A 1 354 ? -22.246 -9.333 38.970 1.00 86.25 354 ALA A CA 1
ATOM 2659 C C . ALA A 1 354 ? -22.759 -9.164 37.534 1.00 86.25 354 ALA A C 1
ATOM 2661 O O . ALA A 1 354 ? -23.303 -8.119 37.213 1.00 86.25 354 ALA A O 1
ATOM 2662 N N . ALA A 1 355 ? -22.665 -10.203 36.695 1.00 90.06 355 ALA A N 1
ATOM 2663 C CA . ALA A 1 355 ? -23.236 -10.171 35.347 1.00 90.06 355 ALA A CA 1
ATOM 2664 C C . ALA A 1 355 ? -24.752 -9.940 35.367 1.00 90.06 355 ALA A C 1
ATOM 2666 O O . ALA A 1 355 ? -25.256 -9.115 34.613 1.00 90.06 355 ALA A O 1
ATOM 2667 N N . LYS A 1 356 ? -25.466 -10.604 36.284 1.00 92.69 356 LYS A N 1
ATOM 2668 C CA . LYS A 1 356 ? -26.912 -10.445 36.460 1.00 92.69 356 LYS A CA 1
ATOM 2669 C C . LYS A 1 356 ? -27.316 -8.983 36.694 1.00 92.69 356 LYS A C 1
ATOM 2671 O O . LYS A 1 356 ? -28.263 -8.531 36.066 1.00 92.69 356 LYS A O 1
ATOM 2676 N N . LEU A 1 357 ? -26.556 -8.235 37.503 1.00 90.88 357 LEU A N 1
ATOM 2677 C CA . LEU A 1 357 ? -26.820 -6.811 37.764 1.00 90.88 357 LEU A CA 1
ATOM 2678 C C . LEU A 1 357 ? -26.860 -5.960 36.488 1.00 90.88 357 LEU A C 1
ATOM 2680 O O . LEU A 1 357 ? -27.621 -5.007 36.434 1.00 90.88 357 LEU A O 1
ATOM 2684 N N . PHE A 1 358 ? -26.046 -6.283 35.481 1.00 93.19 358 PHE A N 1
ATOM 2685 C CA . PHE A 1 358 ? -25.962 -5.516 34.232 1.00 93.19 358 PHE A CA 1
ATOM 2686 C C . PHE A 1 358 ? -26.863 -6.052 33.114 1.00 93.19 358 PHE A C 1
ATOM 2688 O O . PHE A 1 358 ? -27.039 -5.378 32.101 1.00 93.19 358 PHE A O 1
ATOM 2695 N N . LEU A 1 359 ? -27.404 -7.262 33.274 1.00 92.44 359 LEU A N 1
ATOM 2696 C CA . LEU A 1 359 ? -28.291 -7.903 32.299 1.00 92.44 359 LEU A CA 1
ATOM 2697 C C . LEU A 1 359 ? -29.776 -7.731 32.644 1.00 92.44 359 LEU A C 1
ATOM 2699 O O . LEU A 1 359 ? -30.626 -7.940 31.780 1.00 92.44 359 LEU A O 1
ATOM 2703 N N . GLU A 1 360 ? -30.097 -7.363 33.884 1.00 92.31 360 GLU A N 1
ATOM 2704 C CA . GLU A 1 360 ? -31.456 -7.023 34.305 1.00 92.31 360 GLU A CA 1
ATOM 2705 C C . GLU A 1 360 ? -31.745 -5.523 34.118 1.00 92.31 360 GLU A C 1
ATOM 2707 O O . GLU A 1 360 ? -30.823 -4.702 34.155 1.00 92.31 360 GLU A O 1
ATOM 2712 N N . PRO A 1 361 ? -33.021 -5.135 33.922 1.00 92.75 361 PRO A N 1
ATOM 2713 C CA . PRO A 1 361 ? -33.416 -3.732 33.970 1.00 92.75 361 PRO A CA 1
ATOM 2714 C C . PRO A 1 361 ? -32.991 -3.072 35.293 1.00 92.75 361 PRO A C 1
ATOM 2716 O O . PRO A 1 361 ? -32.990 -3.739 36.334 1.00 92.75 361 PRO A O 1
ATOM 2719 N N . PRO A 1 362 ? -32.659 -1.767 35.288 1.00 93.56 362 PRO A N 1
ATOM 2720 C CA . PRO A 1 362 ? -32.392 -1.052 36.529 1.00 93.56 362 PRO A CA 1
ATOM 2721 C C . PRO A 1 362 ? -33.622 -1.090 37.454 1.00 93.56 362 PRO A C 1
ATOM 2723 O O . PRO A 1 362 ? -34.751 -1.113 36.959 1.00 93.56 362 PRO A O 1
ATOM 2726 N N . PRO A 1 363 ? -33.434 -1.066 38.787 1.00 93.25 363 PRO A N 1
ATOM 2727 C CA . PRO A 1 363 ? -34.544 -0.972 39.730 1.00 93.25 363 PRO A CA 1
ATOM 2728 C C . PRO A 1 363 ? -35.447 0.232 39.429 1.00 93.25 363 PRO A C 1
ATOM 2730 O O . PRO A 1 363 ? -34.942 1.347 39.297 1.00 93.25 363 PRO A O 1
ATOM 2733 N N . GLU A 1 364 ? -36.766 0.016 39.379 1.00 93.88 364 GLU A N 1
ATOM 2734 C CA . GLU A 1 364 ? -37.757 1.051 39.024 1.00 93.88 364 GLU A CA 1
ATOM 2735 C C . GLU A 1 364 ? -37.622 2.306 39.890 1.00 93.88 364 GLU A C 1
ATOM 2737 O O . GLU A 1 364 ? -37.553 3.401 39.348 1.00 93.88 364 GLU A O 1
ATOM 2742 N N . GLY A 1 365 ? -37.434 2.152 41.206 1.00 94.25 365 GLY A N 1
ATOM 2743 C CA . GLY A 1 365 ? -37.265 3.296 42.111 1.00 94.25 365 GLY A CA 1
ATOM 2744 C C . GLY A 1 365 ? -36.094 4.214 41.740 1.00 94.25 365 GLY A C 1
ATOM 2745 O O . GLY A 1 365 ? -36.230 5.427 41.818 1.00 94.25 365 GLY A O 1
ATOM 2746 N N . ILE A 1 366 ? -34.974 3.664 41.248 1.00 93.75 366 ILE A N 1
ATOM 2747 C CA . ILE A 1 366 ? -33.848 4.491 40.780 1.00 93.75 366 ILE A CA 1
ATOM 2748 C C . ILE A 1 366 ? -34.254 5.288 39.536 1.00 93.75 366 ILE A C 1
ATOM 2750 O O . ILE A 1 366 ? -33.887 6.450 39.398 1.00 93.75 366 ILE A O 1
ATOM 2754 N N . VAL A 1 367 ? -34.986 4.664 38.613 1.00 93.94 367 VAL A N 1
ATOM 2755 C CA . VAL A 1 367 ? -35.431 5.316 37.375 1.00 93.94 367 VAL A CA 1
ATOM 2756 C C . VAL A 1 367 ? -36.453 6.410 37.681 1.00 93.94 367 VAL A C 1
ATOM 2758 O O . VAL A 1 367 ? -36.323 7.517 37.162 1.00 93.94 367 VAL A O 1
ATOM 2761 N N . ASP A 1 368 ? -37.421 6.121 38.547 1.00 95.06 368 ASP A N 1
ATOM 2762 C CA . ASP A 1 368 ? -38.465 7.058 38.958 1.00 95.06 368 ASP A CA 1
ATOM 2763 C C . ASP A 1 368 ? -37.871 8.287 39.654 1.00 95.06 368 ASP A C 1
ATOM 2765 O O . ASP A 1 368 ? -38.232 9.416 39.315 1.00 95.06 368 ASP A O 1
ATOM 2769 N N . ASP A 1 369 ? -36.905 8.090 40.557 1.00 94.31 369 ASP A N 1
ATOM 2770 C CA . ASP A 1 369 ? -36.215 9.184 41.245 1.00 94.31 369 ASP A CA 1
ATOM 2771 C C . ASP A 1 369 ? -35.427 10.066 40.263 1.00 94.31 369 ASP A C 1
ATOM 2773 O O . ASP A 1 369 ? -35.475 11.297 40.342 1.00 94.31 369 ASP A O 1
ATOM 2777 N N . LEU A 1 370 ? -34.735 9.457 39.291 1.00 94.25 370 LEU A N 1
ATOM 2778 C CA . LEU A 1 370 ? -33.994 10.188 38.259 1.00 94.25 370 LEU A CA 1
ATOM 2779 C C . LEU A 1 370 ? -34.926 10.980 37.326 1.00 94.25 370 LEU A C 1
ATOM 2781 O O . LEU A 1 370 ? -34.614 12.122 36.979 1.00 94.25 370 LEU A O 1
ATOM 2785 N N . LEU A 1 371 ? -36.072 10.409 36.941 1.00 94.06 371 LEU A N 1
ATOM 2786 C CA . LEU A 1 371 ? -37.096 11.094 36.144 1.00 94.06 371 LEU A CA 1
ATOM 2787 C C . LEU A 1 371 ? -37.723 12.255 36.925 1.00 94.06 371 LEU A C 1
ATOM 2789 O O . LEU A 1 371 ? -37.849 13.358 36.393 1.00 94.06 371 LEU A O 1
ATOM 2793 N N . ALA A 1 372 ? -38.064 12.039 38.198 1.00 95.62 372 ALA A N 1
ATOM 2794 C CA . ALA A 1 372 ? -38.610 13.074 39.074 1.00 95.62 372 ALA A CA 1
ATOM 2795 C C . ALA A 1 372 ? -37.621 14.235 39.287 1.00 95.62 372 ALA A C 1
ATOM 2797 O O . ALA A 1 372 ? -38.036 15.391 39.387 1.00 95.62 372 ALA A O 1
ATOM 2798 N N . ALA A 1 373 ? -36.318 13.941 39.303 1.00 93.31 373 ALA A N 1
ATOM 2799 C CA . ALA A 1 373 ? -35.248 14.931 39.386 1.00 93.31 373 ALA A CA 1
ATOM 2800 C C . ALA A 1 373 ? -34.901 15.604 38.039 1.00 93.31 373 ALA A C 1
ATOM 2802 O O . ALA A 1 373 ? -34.049 16.495 38.014 1.00 93.31 373 ALA A O 1
ATOM 2803 N N . GLY A 1 374 ? -35.521 15.197 36.923 1.00 92.56 374 GLY A N 1
ATOM 2804 C CA . GLY A 1 374 ? -35.226 15.721 35.582 1.00 92.56 374 GLY A CA 1
ATOM 2805 C C . GLY A 1 374 ? -33.826 15.357 35.073 1.00 92.56 374 GLY A C 1
ATOM 2806 O O . GLY A 1 374 ? -33.214 16.129 34.336 1.00 92.56 374 GLY A O 1
ATOM 2807 N N . GLN A 1 375 ? -33.289 14.217 35.513 1.00 89.00 375 GLN A N 1
ATOM 2808 C CA . GLN A 1 375 ? -31.944 13.742 35.176 1.00 89.00 375 GLN A CA 1
ATOM 2809 C C . GLN A 1 375 ? -31.919 12.697 34.048 1.00 89.00 375 GLN A C 1
ATOM 2811 O O . GLN A 1 375 ? -30.823 12.289 33.653 1.00 89.00 375 GLN A O 1
ATOM 2816 N N . LEU A 1 376 ? -33.088 12.279 33.541 1.00 89.56 376 LEU A N 1
ATOM 2817 C CA . LEU A 1 376 ? -33.277 11.350 32.420 1.00 89.56 376 LEU A CA 1
ATOM 2818 C C . LEU A 1 376 ? -34.242 11.899 31.370 1.00 89.56 376 LEU A C 1
ATOM 2820 O O . LEU A 1 376 ? -35.195 12.611 31.764 1.00 89.56 376 LEU A O 1
#

Secondary structure (DSSP, 8-state):
---TTHHHHHHHHTTSS-HHHHHHHHHHHHHHHHT--SEEEEEEES--HHHHHHHHHHTTS--EEEEEEETTEEEEEEEHHHHHHTHHHHHHTT-SEEEE-S-SS-TTSGGGHHHHHHHHHHHTT---PPPSS--B-TTTSSBPPTT-HHHHHHHHHHS-EEHHHHHHHHHHTT-------SSSSHHHHHHHHHHHHHHHHHHHHHHHHSS-HHHHHHHT-SSS-EE-S-STTSSSHHHHHHHHHTT-EEEE--TTHHHHHHHHHHHHHHHH-TT---EEEEE--TTS-GGG-HHHHHHHHHHHHTT--EEEEES-SS--HHHHHHHHTT-EE-TTS-EE---EEEE--SSHHHHHHHHSPPPHHHHHHHHHTT--

Foldseek 3Di:
DQFQLGLLVVLCVLVFDDPVVSVVLSVLLVVLQQPAAQKWKKKFAPQAPVLVVVLCVVLPNQKDFQECLARGITMIMGGHVSLVVCQVVSVVSPTPHMGIDPGGHRWQAQRCLVVLVVSLVVCVVDGTAQGNDFRQQQQPLGGDDGPCVSVSSSNRRHHHGHNNSVLVVCVVVVNDDDDDDDPDCPSVVSNVVVVVVVVVVVVLVVQQPPDDPVCCVLQVFSGPAEQECPDPVCAALVNQLVQQVNRYEYAHDDPVALVRLLVSLVVSCVNNNLPTGYHYEAEDDPVDDLVVCPSRLSNLCSCVVSVHQEYEYEHDPADGLSNVLSQAVVWDADPVRHTDTRHYYRYDDPDPSSVVRVVDDHDPVSVVVCVVVVSD